Protein AF-0000000075078393 (afdb_homodimer)

Sequence (578 aa):
MKEQDQLRRFIFEDLGVRGEWVKLNESWRQSIEHQQASPVIIEQLGQALAAVTMLSAIVKFKGSMILQAQGAGVIRTLVAQSSDERNIRGLVRCNEDVDNASFEQMYGQGQLILTIESENSSPYQGVVPLAGRNLGEALETYFSQSEQLNTRVWLVADQHQAAGLLLQELPSRKGDREDWARIEMLAQTVTDHELLELDCEPLLYRLFNQEKVRVFDAEPVQFRCACSRTKIENTLRSLGRDDLEDILQTRGDIEVNCEFCGKNYSFDRIDVEGLFADLAVTNATDTRHMKEQDQLRRFIFEDLGVRGEWVKLNESWRQSIEHQQASPVIIEQLGQALAAVTMLSAIVKFKGSMILQAQGAGVIRTLVAQSSDERNIRGLVRCNEDVDNASFEQMYGQGQLILTIESENSSPYQGVVPLAGRNLGEALETYFSQSEQLNTRVWLVADQHQAAGLLLQELPSRKGDREDWARIEMLAQTVTDHELLELDCEPLLYRLFNQEKVRVFDAEPVQFRCACSRTKIENTLRSLGRDDLEDILQTRGDIEVNCEFCGKNYSFDRIDVEGLFADLAVTNATDTRH

Solvent-accessible surface area (backbone atoms only — not comparable to full-atom values): 29966 Å² total; per-residue (Å²): 133,86,75,64,19,32,35,32,43,32,36,37,68,94,42,33,34,37,36,33,38,36,34,31,24,68,31,44,45,58,30,45,67,62,56,83,69,31,68,59,56,49,20,51,52,32,25,41,41,30,49,31,46,49,50,38,70,72,51,91,66,51,46,40,32,35,38,33,40,38,23,72,26,36,35,41,36,35,40,15,33,12,26,62,73,33,33,29,42,32,43,72,42,59,81,58,75,50,84,75,71,54,50,56,52,34,30,33,72,31,36,34,35,43,34,42,40,36,70,97,50,77,48,35,36,39,38,28,56,53,46,74,76,44,71,33,50,28,51,27,50,45,36,43,66,74,70,68,29,61,47,48,47,46,60,36,39,55,89,64,37,20,13,28,41,37,39,33,50,38,75,48,37,71,37,56,73,61,49,54,51,50,54,51,56,39,52,66,68,66,46,69,64,50,56,70,69,44,44,69,67,65,43,49,42,74,50,39,69,91,54,60,70,51,72,52,75,74,39,67,42,39,54,51,76,84,81,43,71,68,58,50,47,53,53,52,56,72,64,32,69,68,57,50,50,54,43,31,72,74,64,58,42,47,78,47,63,39,71,44,72,53,56,75,44,78,37,45,67,67,54,54,52,54,72,60,48,65,62,53,58,64,65,55,62,68,62,72,111,132,86,74,64,18,32,36,32,43,34,35,37,70,94,42,34,34,37,36,34,39,37,33,30,25,68,32,44,45,57,31,45,68,63,55,84,68,32,68,59,57,50,20,52,52,31,23,41,40,29,49,30,47,47,48,38,72,73,51,91,64,50,44,40,34,36,38,33,40,37,25,71,28,36,35,41,36,36,40,16,33,11,27,63,73,33,34,29,43,30,43,72,42,59,80,58,75,48,84,75,72,52,50,58,52,33,29,33,72,31,35,35,34,44,34,42,40,35,70,96,48,76,48,34,36,38,39,28,56,51,47,75,76,42,71,32,50,27,50,24,51,45,35,42,65,74,69,67,30,62,48,48,47,47,61,36,40,55,89,64,37,19,12,29,41,37,39,33,50,38,74,47,38,72,39,57,72,60,49,54,52,50,55,49,57,40,54,67,69,65,45,68,64,50,55,69,69,45,44,70,66,64,42,48,43,74,49,39,68,92,51,60,68,50,71,52,76,73,39,68,40,39,55,50,77,85,79,46,71,69,60,52,48,53,55,52,56,72,64,33,67,68,56,51,49,55,43,31,73,73,65,59,41,45,78,46,60,41,72,46,72,52,55,74,44,78,37,44,67,67,54,55,52,52,72,60,48,65,63,53,59,65,65,56,62,69,63,73,111

Foldseek 3Di:
DFDEQWKKKKDFPPQQKIKIKGKYFPQLLLQCVLADAEFVQSFQQLQLQQVQLRVLQVDDAAFKKKKWKAADAQWHIKIWMQGNQQAIHIYTDGDDHDNDDWPCRHHPWIKIKIWDDHPPDDIDIFIDTPDDRGPQVNVQVRCCPPVVKGKGKDWTDGNGMIIMMMMIGHPVPPDDPVSVVQLCVLVVPDDNCCRNPPDDVVSCCNRPVPTDMGMDDIRGHHHDDPDDPVVVLVVVVVVPLVVLVVVCVVPVWDWDADSRRRDIDIGGPVRSVVSCVVVVVVVVVVVPD/DFDEQWKKKKDFPPQQKIKIKGKYFQQLLLQCVLADAEFVQSWQLLQLQQVQLRVLQVDDAAFKKKKWKAADAQWHIKIWMQGNQQAIHIYTDGDDHDNDDWPCRHHPWIKIKIWDDHPPDDIDIFIDTPDDRGPQVNVQVRCCPPVVKGKGKDWTDGNGMIIIMMMIGHPVPPDDPVSVVQLCVLVVPDDNCCRNPPDDVVSCCNRPVPTDMGMDDIRGHHHDDPDDPVVVLVVVVVVPLVVLVVCCVVPVKDWDADSRRRDIDIGGPVRSVVSPVVVVVVVVPVPPD

InterPro domains:
  IPR000397 Heat shock protein Hsp33 [PF01430] (5-268)
  IPR000397 Heat shock protein Hsp33 [PIRSF005261] (3-276)
  IPR000397 Heat shock protein Hsp33 [PTHR30111] (2-278)
  IPR000397 Heat shock protein Hsp33 [cd00498] (7-268)
  IPR016153 Heat shock protein Hsp33, N-terminal [G3DSA:3.55.30.10] (1-171)
  IPR016153 Heat shock protein Hsp33, N-terminal [SSF64397] (5-227)
  IPR016154 Heat shock protein Hsp33, C-terminal [G3DSA:3.90.1280.10] (221-279)
  IPR016154 Heat shock protein Hsp33, C-terminal [SSF118352] (220-278)
  IPR023212 Heat shock protein Hsp33, helix hairpin bin domain superfamily [G3DSA:1.10.287.480] (173-220)

pLDDT: mean 91.67, std 12.9, range [23.98, 98.94]

Organism: Methylotuvimicrobium buryatense (NCBI:txid95641)

Secondary structure (DSSP, 8-state):
----SEEEEEEETTTTEEEEEEEESHHHHHHTTT--S-HHHHHHHHHHHHHHHHHHHHS--SEEEEEEEEESSSEEEEEEEEETT-EEEEEEEESS--SS--HHHHH-SEEEEEEEEETTS--EEEEEE--SSSHHHHHHHHHHHHT---EEEEEEE-SS-EEEEEEEE-STT---HHHHHHHHHHHTT--HHHHHHS-HHHHHHHHHTTS-EEEPPPEE-EE-----HHHHHHHHHHH-HHHHHHHHHHHSSEEEE-TTT--EEEE-HHHHHHHHHHHHHHHHHGGG-/----SEEEEEEETTTTEEEEEEEESHHHHHHTTT--S-HHHHHHHHHHHHHHHHHHHHS--SEEEEEEEEESSSEEEEEEEEETT-EEEEEEEESS--SS--HHHHH-SEEEEEEEEETTS--EEEEEE--SSSHHHHHHHHHHHHT---EEEEEEE-SS-EEEEEEEE-SS----HHHHHHHHHHHTT--HHHHHHS-HHHHHHHHHTTS-EEE---EE-EE-----HHHHHHHHHHH-HHHHHHHHHHHSSEEEE-TTT--EEEE-HHHHHHHHHHHHHHHHHGGG-

Structure (mmCIF, N/CA/C/O backbone):
data_AF-0000000075078393-model_v1
#
loop_
_entity.id
_entity.type
_entity.pdbx_description
1 polymer 'Hsp33 family molecular chaperone HslO'
#
loop_
_atom_site.group_PDB
_atom_site.id
_atom_site.type_symbol
_atom_site.label_atom_id
_atom_site.label_alt_id
_atom_site.label_comp_id
_atom_site.label_asym_id
_atom_site.label_entity_id
_atom_site.label_seq_id
_atom_site.pdbx_PDB_ins_code
_atom_site.Cartn_x
_atom_site.Cartn_y
_atom_site.Cartn_z
_atom_site.occupancy
_atom_site.B_iso_or_equiv
_atom_site.auth_seq_id
_atom_site.auth_comp_id
_atom_site.auth_asym_id
_atom_site.auth_atom_id
_atom_site.pdbx_PDB_model_num
ATOM 1 N N . MET A 1 1 ? -16.391 -32.062 -17.672 1 52.91 1 MET A N 1
ATOM 2 C CA . MET A 1 1 ? -15.047 -31.781 -18.188 1 52.91 1 MET A CA 1
ATOM 3 C C . MET A 1 1 ? -14.227 -31 -17.156 1 52.91 1 MET A C 1
ATOM 5 O O . MET A 1 1 ? -14.766 -30.172 -16.422 1 52.91 1 MET A O 1
ATOM 9 N N . LYS A 1 2 ? -12.914 -31.422 -16.859 1 80.88 2 LYS A N 1
ATOM 10 C CA . LYS A 1 2 ? -12.039 -30.859 -15.836 1 80.88 2 LYS A CA 1
ATOM 11 C C . LYS A 1 2 ? -11.719 -29.391 -16.125 1 80.88 2 LYS A C 1
ATOM 13 O O . LYS A 1 2 ? -11.383 -29.031 -17.25 1 80.88 2 LYS A O 1
ATOM 18 N N . GLU A 1 3 ? -12.148 -28.469 -15.258 1 91.31 3 GLU A N 1
ATOM 19 C CA . GLU A 1 3 ? -11.852 -27.047 -15.414 1 91.31 3 GLU A CA 1
ATOM 20 C C . GLU A 1 3 ? -10.344 -26.797 -15.422 1 91.31 3 GLU A C 1
ATOM 22 O O . GLU A 1 3 ? -9.633 -27.25 -14.523 1 91.31 3 GLU A O 1
ATOM 27 N N . GLN A 1 4 ? -9.922 -26.25 -16.547 1 94.69 4 GLN A N 1
ATOM 28 C CA . GLN A 1 4 ? -8.5 -25.953 -16.703 1 94.69 4 GLN A CA 1
ATOM 29 C C . GLN A 1 4 ? -8.297 -24.484 -17.094 1 94.69 4 GLN A C 1
ATOM 31 O O . GLN A 1 4 ? -9.039 -23.953 -17.922 1 94.69 4 GLN A O 1
ATOM 36 N N . ASP A 1 5 ? -7.359 -23.922 -16.422 1 98.44 5 ASP A N 1
ATOM 37 C CA . ASP A 1 5 ? -6.992 -22.547 -16.734 1 98.44 5 ASP A CA 1
ATOM 38 C C . ASP A 1 5 ? -8.203 -21.609 -16.641 1 98.44 5 ASP A C 1
ATOM 40 O O . ASP A 1 5 ? -8.531 -20.906 -17.594 1 98.44 5 ASP A O 1
ATOM 44 N N . GLN A 1 6 ? -8.758 -21.625 -15.43 1 98.19 6 GLN A N 1
ATOM 45 C CA . GLN A 1 6 ? -9.977 -20.859 -15.164 1 98.19 6 GLN A CA 1
ATOM 46 C C . GLN A 1 6 ? -9.906 -20.188 -13.805 1 98.19 6 GLN A C 1
ATOM 48 O O . GLN A 1 6 ? -9.297 -20.703 -12.867 1 98.19 6 GLN A O 1
ATOM 53 N N . LEU A 1 7 ? -10.516 -19.062 -13.734 1 98.75 7 LEU A N 1
ATOM 54 C CA . LEU A 1 7 ? -10.805 -18.344 -12.492 1 98.75 7 LEU A CA 1
ATOM 55 C C . LEU A 1 7 ? -12.305 -18.266 -12.242 1 98.75 7 LEU A C 1
ATOM 57 O O . LEU A 1 7 ? -13.078 -18 -13.164 1 98.75 7 LEU A O 1
ATOM 61 N N . ARG A 1 8 ? -12.734 -18.641 -11.094 1 98.56 8 ARG A N 1
ATOM 62 C CA . ARG A 1 8 ? -14.133 -18.516 -10.688 1 98.56 8 ARG A CA 1
ATOM 63 C C . ARG A 1 8 ? -14.266 -17.609 -9.461 1 98.56 8 ARG A C 1
ATOM 65 O O . ARG A 1 8 ? -13.57 -17.812 -8.469 1 98.56 8 ARG A O 1
ATOM 72 N N . ARG A 1 9 ? -15.148 -16.719 -9.609 1 98.19 9 ARG A N 1
ATOM 73 C CA . ARG A 1 9 ? -15.539 -15.914 -8.453 1 98.19 9 ARG A CA 1
ATOM 74 C C . ARG A 1 9 ? -16.797 -16.453 -7.805 1 98.19 9 ARG A C 1
ATOM 76 O O . ARG A 1 9 ? -17.641 -17.062 -8.477 1 98.19 9 ARG A O 1
ATOM 83 N N . PHE A 1 10 ? -16.922 -16.312 -6.527 1 98.44 10 PHE A N 1
ATOM 84 C CA . PHE A 1 10 ? -18.141 -16.734 -5.855 1 98.44 10 PHE A CA 1
ATOM 85 C C . PHE A 1 10 ? -18.406 -15.891 -4.613 1 98.44 10 PHE A C 1
ATOM 87 O O . PHE A 1 10 ? -17.516 -15.172 -4.148 1 98.44 10 PHE A O 1
ATOM 94 N N . ILE A 1 11 ? -19.609 -15.883 -4.094 1 96.94 11 ILE A N 1
ATOM 95 C CA . ILE A 1 11 ? -20 -15.125 -2.908 1 96.94 11 ILE A CA 1
ATOM 96 C C . ILE A 1 11 ? -20.906 -15.984 -2.029 1 96.94 11 ILE A C 1
ATOM 98 O O . ILE A 1 11 ? -21.609 -16.859 -2.527 1 96.94 11 ILE A O 1
ATOM 102 N N . PHE A 1 12 ? -20.828 -15.82 -0.713 1 95.75 12 PHE A N 1
ATOM 103 C CA . PHE A 1 12 ? -21.797 -16.391 0.224 1 95.75 12 PHE A CA 1
ATOM 104 C C . PHE A 1 12 ? -23 -15.469 0.385 1 95.75 12 PHE A C 1
ATOM 106 O O . PHE A 1 12 ? -22.875 -14.344 0.866 1 95.75 12 PHE A O 1
ATOM 113 N N . GLU A 1 13 ? -24.062 -16 0.05 1 90.94 13 GLU A N 1
ATOM 114 C CA . GLU A 1 13 ? -25.266 -15.172 0.088 1 90.94 13 GLU A CA 1
ATOM 115 C C . GLU A 1 13 ? -25.594 -14.742 1.516 1 90.94 13 GLU A C 1
ATOM 117 O O . GLU A 1 13 ? -25.641 -15.57 2.424 1 90.94 13 GLU A O 1
ATOM 122 N N . ASP A 1 14 ? -25.641 -13.516 1.836 1 83.38 14 ASP A N 1
ATOM 123 C CA . ASP A 1 14 ? -26.125 -12.875 3.061 1 83.38 14 ASP A CA 1
ATOM 124 C C . ASP A 1 14 ? -25.078 -12.984 4.176 1 83.38 14 ASP A C 1
ATOM 126 O O . ASP A 1 14 ? -25.391 -12.773 5.348 1 83.38 14 ASP A O 1
ATOM 130 N N . LEU A 1 15 ? -23.891 -13.469 3.84 1 89.62 15 LEU A N 1
ATOM 131 C CA . LEU A 1 15 ? -22.906 -13.633 4.898 1 89.62 15 LEU A CA 1
ATOM 132 C C . LEU A 1 15 ? -21.828 -12.562 4.805 1 89.62 15 LEU A C 1
ATOM 134 O O . LEU A 1 15 ? -21 -12.414 5.715 1 89.62 15 LEU A O 1
ATOM 138 N N . GLY A 1 16 ? -21.734 -11.781 3.67 1 89.69 16 GLY A N 1
ATOM 139 C CA . GLY A 1 16 ? -20.734 -10.734 3.5 1 89.69 16 GLY A CA 1
ATOM 140 C C . GLY A 1 16 ? -19.344 -11.281 3.266 1 89.69 16 GLY A C 1
ATOM 141 O O . GLY A 1 16 ? -18.359 -10.75 3.793 1 89.69 16 GLY A O 1
ATOM 142 N N . VAL A 1 17 ? -19.234 -12.469 2.646 1 94.62 17 VAL A N 1
ATOM 143 C CA . VAL A 1 17 ? -17.953 -13.102 2.322 1 94.62 17 VAL A CA 1
ATOM 144 C C . VAL A 1 17 ? -17.875 -13.375 0.822 1 94.62 17 VAL A C 1
ATOM 146 O O . VAL A 1 17 ? -18.844 -13.844 0.222 1 94.62 17 VAL A O 1
ATOM 149 N N . ARG A 1 18 ? -16.781 -13.008 0.204 1 95.56 18 ARG A N 1
ATOM 150 C CA . ARG A 1 18 ? -16.531 -13.367 -1.187 1 95.56 18 ARG A CA 1
ATOM 151 C C . ARG A 1 18 ? -15.367 -14.352 -1.295 1 95.56 18 ARG A C 1
ATOM 153 O O . ARG A 1 18 ? -14.617 -14.539 -0.337 1 95.56 18 ARG A O 1
ATOM 160 N N . GLY A 1 19 ? -15.305 -14.969 -2.488 1 98.06 19 GLY A N 1
ATOM 161 C CA . GLY A 1 19 ? -14.211 -15.898 -2.715 1 98.06 19 GLY A CA 1
ATOM 162 C C . GLY A 1 19 ? -13.781 -15.969 -4.168 1 98.06 19 GLY A C 1
ATOM 163 O O . GLY A 1 19 ? -14.508 -15.531 -5.059 1 98.06 19 GLY A O 1
ATOM 164 N N . GLU A 1 20 ? -12.547 -16.422 -4.34 1 98.69 20 GLU A N 1
ATOM 165 C CA . GLU A 1 20 ? -11.953 -16.719 -5.645 1 98.69 20 GLU A CA 1
ATOM 166 C C . GLU A 1 20 ? -11.336 -18.109 -5.672 1 98.69 20 GLU A C 1
ATOM 168 O O . GLU A 1 20 ? -10.742 -18.547 -4.688 1 98.69 20 GLU A O 1
ATOM 173 N N . TRP A 1 21 ? -11.547 -18.766 -6.762 1 98.75 21 TRP A N 1
ATOM 174 C CA . TRP A 1 21 ? -10.922 -20.047 -7.07 1 98.75 21 TRP A CA 1
ATOM 175 C C . TRP A 1 21 ? -10.203 -19.984 -8.414 1 98.75 21 TRP A C 1
ATOM 177 O O . TRP A 1 21 ? -10.727 -19.422 -9.383 1 98.75 21 TRP A O 1
ATOM 187 N N . VAL A 1 22 ? -8.992 -20.609 -8.469 1 98.88 22 VAL A N 1
ATOM 188 C CA . VAL A 1 22 ? -8.289 -20.625 -9.75 1 98.88 22 VAL A CA 1
ATOM 189 C C . VAL A 1 22 ? -7.578 -21.953 -9.93 1 98.88 22 VAL A C 1
ATOM 191 O O . VAL A 1 22 ? -7.121 -22.562 -8.961 1 98.88 22 VAL A O 1
ATOM 194 N N . LYS A 1 23 ? -7.543 -22.359 -11.086 1 98.62 23 LYS A N 1
ATOM 195 C CA . LYS A 1 23 ? -6.73 -23.484 -11.508 1 98.62 23 LYS A CA 1
ATOM 196 C C . LYS A 1 23 ? -5.957 -23.172 -12.781 1 98.62 23 LYS A C 1
ATOM 198 O O . LYS A 1 23 ? -6.539 -22.734 -13.773 1 98.62 23 LYS A O 1
ATOM 203 N N . LEU A 1 24 ? -4.699 -23.359 -12.711 1 98.69 24 LEU A N 1
ATOM 204 C CA . LEU A 1 24 ? -3.799 -23.109 -13.828 1 98.69 24 LEU A CA 1
ATOM 205 C C . LEU A 1 24 ? -3.139 -24.406 -14.289 1 98.69 24 LEU A C 1
ATOM 207 O O . LEU A 1 24 ? -2.57 -25.141 -13.477 1 98.69 24 LEU A O 1
ATOM 211 N N . ASN A 1 25 ? -3.209 -24.672 -15.523 1 97.88 25 ASN A N 1
ATOM 212 C CA . ASN A 1 25 ? -2.609 -25.859 -16.109 1 97.88 25 ASN A CA 1
ATOM 213 C C . ASN A 1 25 ? -1.676 -25.516 -17.266 1 97.88 25 ASN A C 1
ATOM 215 O O . ASN A 1 25 ? -0.49 -25.25 -17.047 1 97.88 25 ASN A O 1
ATOM 219 N N . GLU A 1 26 ? -2.299 -25.375 -18.469 1 97.75 26 GLU A N 1
ATOM 220 C CA . GLU A 1 26 ? -1.485 -25.047 -19.641 1 97.75 26 GLU A CA 1
ATOM 221 C C . GLU A 1 26 ? -0.815 -23.688 -19.469 1 97.75 26 GLU A C 1
ATOM 223 O O . GLU A 1 26 ? 0.35 -23.516 -19.828 1 97.75 26 GLU A O 1
ATOM 228 N N . SER A 1 27 ? -1.572 -22.719 -19.016 1 98.38 27 SER A N 1
ATOM 229 C CA . SER A 1 27 ? -1.018 -21.391 -18.781 1 98.38 27 SER A CA 1
ATOM 230 C C . SER A 1 27 ? 0.172 -21.453 -17.828 1 98.38 27 SER A C 1
ATOM 232 O O . SER A 1 27 ? 1.175 -20.766 -18.031 1 98.38 27 SER A O 1
ATOM 234 N N . TRP A 1 28 ? 0.062 -22.312 -16.844 1 97.94 28 TRP A N 1
ATOM 235 C CA . TRP A 1 28 ? 1.126 -22.516 -15.875 1 97.94 28 TRP A CA 1
ATOM 236 C C . TRP A 1 28 ? 2.34 -23.188 -16.516 1 97.94 28 TRP A C 1
ATOM 238 O O . TRP A 1 28 ? 3.467 -22.703 -16.375 1 97.94 28 TRP A O 1
ATOM 248 N N . ARG A 1 29 ? 2.15 -24.188 -17.25 1 96.38 29 ARG A N 1
ATOM 249 C CA . ARG A 1 29 ? 3.248 -24.906 -17.891 1 96.38 29 ARG A CA 1
ATOM 250 C C . ARG A 1 29 ? 3.992 -24.016 -18.875 1 96.38 29 ARG A C 1
ATOM 252 O O . ARG A 1 29 ? 5.223 -24.031 -18.938 1 96.38 29 ARG A O 1
ATOM 259 N N . GLN A 1 30 ? 3.254 -23.219 -19.562 1 96.62 30 GLN A N 1
ATOM 260 C CA . GLN A 1 30 ? 3.865 -22.266 -20.484 1 96.62 30 GLN A CA 1
ATOM 261 C C . GLN A 1 30 ? 4.691 -21.234 -19.734 1 96.62 30 GLN A C 1
ATOM 263 O O . GLN A 1 30 ? 5.746 -20.797 -20.219 1 96.62 30 GLN A O 1
ATOM 268 N N . SER A 1 31 ? 4.223 -20.812 -18.562 1 96.5 31 SER A N 1
ATOM 269 C CA . SER A 1 31 ? 4.887 -19.781 -17.766 1 96.5 31 SER A CA 1
ATOM 270 C C . SER A 1 31 ? 6.25 -20.266 -17.281 1 96.5 31 SER A C 1
ATOM 272 O O . SER A 1 31 ? 7.145 -19.453 -17.031 1 96.5 31 SER A O 1
ATOM 274 N N . ILE A 1 32 ? 6.422 -21.562 -17.156 1 95.56 32 ILE A N 1
ATOM 275 C CA . ILE A 1 32 ? 7.664 -22.016 -16.531 1 95.56 32 ILE A CA 1
ATOM 276 C C . ILE A 1 32 ? 8.555 -22.656 -17.594 1 95.56 32 ILE A C 1
ATOM 278 O O . ILE A 1 32 ? 9.625 -23.188 -17.281 1 95.56 32 ILE A O 1
ATOM 282 N N . GLU A 1 33 ? 8.109 -22.641 -18.828 1 94.31 33 GLU A N 1
ATOM 283 C CA . GLU A 1 33 ? 8.836 -23.281 -19.922 1 94.31 33 GLU A CA 1
ATOM 284 C C . GLU A 1 33 ? 10.281 -22.781 -19.984 1 94.31 33 GLU A C 1
ATOM 286 O O . GLU A 1 33 ? 11.188 -23.547 -20.328 1 94.31 33 GLU A O 1
ATOM 291 N N . HIS A 1 34 ? 10.508 -21.547 -19.641 1 91.06 34 HIS A N 1
ATOM 292 C CA . HIS A 1 34 ? 11.836 -20.969 -19.797 1 91.06 34 HIS A CA 1
ATOM 293 C C . HIS A 1 34 ? 12.461 -20.672 -18.438 1 91.06 34 HIS A C 1
ATOM 295 O O . HIS A 1 34 ? 13.406 -19.875 -18.344 1 91.06 34 HIS A O 1
ATOM 301 N N . GLN A 1 35 ? 11.828 -21.219 -17.453 1 92 35 GLN A N 1
ATOM 302 C CA . GLN A 1 35 ? 12.375 -21.047 -16.109 1 92 35 GLN A CA 1
ATOM 303 C C . GLN A 1 35 ? 13.25 -22.234 -15.727 1 92 35 GLN A C 1
ATOM 305 O O . GLN A 1 35 ? 12.938 -23.375 -16.062 1 92 35 GLN A O 1
ATOM 310 N N . GLN A 1 36 ? 14.352 -21.859 -15.148 1 88.81 36 GLN A N 1
ATOM 311 C CA . GLN A 1 36 ? 15.281 -22.891 -14.688 1 88.81 36 GLN A CA 1
ATOM 312 C C . GLN A 1 36 ? 15.508 -22.781 -13.18 1 88.81 36 GLN A C 1
ATOM 314 O O . GLN A 1 36 ? 16.219 -21.891 -12.719 1 88.81 36 GLN A O 1
ATOM 319 N N . ALA A 1 37 ? 14.922 -23.656 -12.469 1 92.81 37 ALA A N 1
ATOM 320 C CA . ALA A 1 37 ? 15.078 -23.75 -11.023 1 92.81 37 ALA A CA 1
ATOM 321 C C . ALA A 1 37 ? 14.578 -25.094 -10.508 1 92.81 37 ALA A C 1
ATOM 323 O O . ALA A 1 37 ? 13.961 -25.875 -11.25 1 92.81 37 ALA A O 1
ATOM 324 N N . SER A 1 38 ? 14.875 -25.391 -9.312 1 93.94 38 SER A N 1
ATOM 325 C CA . SER A 1 38 ? 14.414 -26.641 -8.695 1 93.94 38 SER A CA 1
ATOM 326 C C . SER A 1 38 ? 12.891 -26.656 -8.57 1 93.94 38 SER A C 1
ATOM 328 O O . SER A 1 38 ? 12.258 -25.594 -8.539 1 93.94 38 SER A O 1
ATOM 330 N N . PRO A 1 39 ? 12.328 -27.828 -8.453 1 94.31 39 PRO A N 1
ATOM 331 C CA . PRO A 1 39 ? 10.875 -27.938 -8.375 1 94.31 39 PRO A CA 1
ATOM 332 C C . PRO A 1 39 ? 10.281 -27.125 -7.23 1 94.31 39 PRO A C 1
ATOM 334 O O . PRO A 1 39 ? 9.25 -26.469 -7.402 1 94.31 39 PRO A O 1
ATOM 337 N N . VAL A 1 40 ? 11 -27.125 -6.109 1 94.5 40 VAL A N 1
ATOM 338 C CA . VAL A 1 40 ? 10.461 -26.453 -4.934 1 94.5 40 VAL A CA 1
ATOM 339 C C . VAL A 1 40 ? 10.406 -24.938 -5.184 1 94.5 40 VAL A C 1
ATOM 341 O O . VAL A 1 40 ? 9.492 -24.266 -4.711 1 94.5 40 VAL A O 1
ATOM 344 N N . ILE A 1 41 ? 11.336 -24.438 -5.922 1 95.12 41 ILE A N 1
ATOM 345 C CA . ILE A 1 41 ? 11.375 -23.016 -6.254 1 95.12 41 ILE A CA 1
ATOM 346 C C . ILE A 1 41 ? 10.312 -22.688 -7.301 1 95.12 41 ILE A C 1
ATOM 348 O O . ILE A 1 41 ? 9.594 -21.703 -7.184 1 95.12 41 ILE A O 1
ATOM 352 N N . ILE A 1 42 ? 10.195 -23.578 -8.266 1 96.25 42 ILE A N 1
ATOM 353 C CA . ILE A 1 42 ? 9.219 -23.391 -9.336 1 96.25 42 ILE A CA 1
ATOM 354 C C . ILE A 1 42 ? 7.805 -23.422 -8.75 1 96.25 42 ILE A C 1
ATOM 356 O O . ILE A 1 42 ? 6.926 -22.688 -9.203 1 96.25 42 ILE A O 1
ATOM 360 N N . GLU A 1 43 ? 7.617 -24.188 -7.758 1 96.88 43 GLU A N 1
ATOM 361 C CA . GLU A 1 43 ? 6.316 -24.281 -7.098 1 96.88 43 GLU A CA 1
ATOM 362 C C . GLU A 1 43 ? 5.93 -22.938 -6.469 1 96.88 43 GLU A C 1
ATOM 364 O O . GLU A 1 43 ? 4.754 -22.578 -6.445 1 96.88 43 GLU A O 1
ATOM 369 N N . GLN A 1 44 ? 6.922 -22.172 -5.977 1 97.25 44 GLN A N 1
ATOM 370 C CA . GLN A 1 44 ? 6.648 -20.844 -5.445 1 97.25 44 GLN A CA 1
ATOM 371 C C . GLN A 1 44 ? 6.105 -19.922 -6.531 1 97.25 44 GLN A C 1
ATOM 373 O O . GLN A 1 44 ? 5.207 -19.125 -6.277 1 97.25 44 GLN A O 1
ATOM 378 N N . LEU A 1 45 ? 6.664 -20.094 -7.691 1 98.06 45 LEU A N 1
ATOM 379 C CA . LEU A 1 45 ? 6.191 -19.297 -8.812 1 98.06 45 LEU A CA 1
ATOM 380 C C . LEU A 1 45 ? 4.742 -19.625 -9.156 1 98.06 45 LEU A C 1
ATOM 382 O O . LEU A 1 45 ? 3.936 -18.734 -9.414 1 98.06 45 LEU A O 1
ATOM 386 N N . GLY A 1 46 ? 4.441 -20.875 -9.148 1 98.56 46 GLY A N 1
ATOM 387 C CA . GLY A 1 46 ? 3.068 -21.281 -9.398 1 98.56 46 GLY A CA 1
ATOM 388 C C . GLY A 1 46 ? 2.082 -20.734 -8.391 1 98.56 46 GLY A C 1
ATOM 389 O O . GLY A 1 46 ? 0.995 -20.281 -8.75 1 98.56 46 GLY A O 1
ATOM 390 N N . GLN A 1 47 ? 2.467 -20.766 -7.145 1 98.75 47 GLN A N 1
ATOM 391 C CA . GLN A 1 47 ? 1.635 -20.203 -6.082 1 98.75 47 GLN A CA 1
ATOM 392 C C . GLN A 1 47 ? 1.437 -18.703 -6.266 1 98.75 47 GLN A C 1
ATOM 394 O O . GLN A 1 47 ? 0.324 -18.203 -6.109 1 98.75 47 GLN A O 1
ATOM 399 N N . ALA A 1 48 ? 2.482 -18.062 -6.664 1 98.81 48 ALA A N 1
ATOM 400 C CA . ALA A 1 48 ? 2.406 -16.609 -6.887 1 98.81 48 ALA A CA 1
ATOM 401 C C . ALA A 1 48 ? 1.491 -16.297 -8.062 1 98.81 48 ALA A C 1
ATOM 403 O O . ALA A 1 48 ? 0.722 -15.328 -8.016 1 98.81 48 ALA A O 1
ATOM 404 N N . LEU A 1 49 ? 1.567 -17.062 -9.094 1 98.88 49 LEU A N 1
ATOM 405 C CA . LEU A 1 49 ? 0.717 -16.844 -10.258 1 98.88 49 LEU A CA 1
ATOM 406 C C . LEU A 1 49 ? -0.75 -17.062 -9.906 1 98.88 49 LEU A C 1
ATOM 408 O O . LEU A 1 49 ? -1.62 -16.312 -10.344 1 98.88 49 LEU A O 1
ATOM 412 N N . ALA A 1 50 ? -0.986 -18.109 -9.156 1 98.88 50 ALA A N 1
ATOM 413 C CA . ALA A 1 50 ? -2.354 -18.344 -8.695 1 98.88 50 ALA A CA 1
ATOM 414 C C . ALA A 1 50 ? -2.855 -17.172 -7.859 1 98.88 50 ALA A C 1
ATOM 416 O O . ALA A 1 50 ? -3.971 -16.688 -8.07 1 98.88 50 ALA A O 1
ATOM 417 N N . ALA A 1 51 ? -2.029 -16.703 -6.992 1 98.88 51 ALA A N 1
ATOM 418 C CA . ALA A 1 51 ? -2.387 -15.594 -6.098 1 98.88 51 ALA A CA 1
ATOM 419 C C . ALA A 1 51 ? -2.705 -14.328 -6.891 1 98.88 51 ALA A C 1
ATOM 421 O O . ALA A 1 51 ? -3.771 -13.734 -6.715 1 98.88 51 ALA A O 1
ATOM 422 N N . VAL A 1 52 ? -1.813 -13.953 -7.797 1 98.81 52 VAL A N 1
ATOM 423 C CA . VAL A 1 52 ? -1.977 -12.68 -8.492 1 98.81 52 VAL A CA 1
ATOM 424 C C . VAL A 1 52 ? -3.172 -12.758 -9.438 1 98.81 52 VAL A C 1
ATOM 426 O O . VAL A 1 52 ? -3.871 -11.758 -9.641 1 98.81 52 VAL A O 1
ATOM 429 N N . THR A 1 53 ? -3.436 -13.922 -9.961 1 98.81 53 THR A N 1
ATOM 430 C CA . THR A 1 53 ? -4.613 -14.109 -10.797 1 98.81 53 THR A CA 1
ATOM 431 C C . THR A 1 53 ? -5.891 -13.867 -10.008 1 98.81 53 THR A C 1
ATOM 433 O O . THR A 1 53 ? -6.773 -13.125 -10.445 1 98.81 53 THR A O 1
ATOM 436 N N . MET A 1 54 ? -5.957 -14.445 -8.836 1 98.69 54 MET A N 1
ATOM 437 C CA . MET A 1 54 ? -7.129 -14.25 -7.988 1 98.69 54 MET A CA 1
ATOM 438 C C . MET A 1 54 ? -7.254 -12.789 -7.562 1 98.69 54 MET A C 1
ATOM 440 O O . MET A 1 54 ? -8.344 -12.219 -7.609 1 98.69 54 MET A O 1
ATOM 444 N N . LEU A 1 55 ? -6.176 -12.188 -7.188 1 97.62 55 LEU A N 1
ATOM 445 C CA . LEU A 1 55 ? -6.191 -10.797 -6.73 1 97.62 55 LEU A CA 1
ATOM 446 C C . LEU A 1 55 ? -6.625 -9.867 -7.855 1 97.62 55 LEU A C 1
ATOM 448 O O . LEU A 1 55 ? -7.324 -8.875 -7.613 1 97.62 55 LEU A O 1
ATOM 452 N N . SER A 1 56 ? -6.23 -10.18 -9.078 1 97.31 56 SER A N 1
ATOM 453 C CA . SER A 1 56 ? -6.566 -9.352 -10.227 1 97.31 56 SER A CA 1
ATOM 454 C C . SER A 1 56 ? -8.07 -9.344 -10.492 1 97.31 56 SER A C 1
ATOM 456 O O . SER A 1 56 ? -8.578 -8.477 -11.203 1 97.31 56 SER A O 1
ATOM 458 N N . ALA A 1 57 ? -8.75 -10.305 -9.961 1 96.31 57 ALA A N 1
ATOM 459 C CA . ALA A 1 57 ? -10.195 -10.383 -10.141 1 96.31 57 ALA A CA 1
ATOM 460 C C . ALA A 1 57 ? -10.93 -9.586 -9.055 1 96.31 57 ALA A C 1
ATOM 462 O O . ALA A 1 57 ? -12.109 -9.266 -9.211 1 96.31 57 ALA A O 1
ATOM 463 N N . ILE A 1 58 ? -10.281 -9.344 -7.98 1 93.38 58 ILE A N 1
ATOM 464 C CA . ILE A 1 58 ? -10.883 -8.656 -6.844 1 93.38 58 ILE A CA 1
ATOM 465 C C . ILE A 1 58 ? -10.75 -7.145 -7.031 1 93.38 58 ILE A C 1
ATOM 467 O O . ILE A 1 58 ? -11.688 -6.395 -6.762 1 93.38 58 ILE A O 1
ATOM 471 N N . VAL A 1 59 ? -9.633 -6.727 -7.547 1 91.25 59 VAL A N 1
ATOM 472 C CA . VAL A 1 59 ? -9.312 -5.309 -7.684 1 91.25 59 VAL A CA 1
ATOM 473 C C . VAL A 1 59 ? -9.766 -4.809 -9.055 1 91.25 59 VAL A C 1
ATOM 475 O O . VAL A 1 59 ? -9.547 -5.473 -10.07 1 91.25 59 VAL A O 1
ATOM 478 N N . LYS A 1 60 ? -10.445 -3.691 -9.055 1 90.62 60 LYS A N 1
ATOM 479 C CA . LYS A 1 60 ? -10.836 -3.08 -10.32 1 90.62 60 LYS A CA 1
ATOM 480 C C . LYS A 1 60 ? -9.695 -2.252 -10.906 1 90.62 60 LYS A C 1
ATOM 482 O O . LYS A 1 60 ? -9.242 -1.283 -10.289 1 90.62 60 LYS A O 1
ATOM 487 N N . PHE A 1 61 ? -9.258 -2.613 -12.086 1 93.5 61 PHE A N 1
ATOM 488 C CA . PHE A 1 61 ? -8.172 -1.919 -12.773 1 93.5 61 PHE A CA 1
ATOM 489 C C . PHE A 1 61 ? -8.148 -2.279 -14.258 1 93.5 61 PHE A C 1
ATOM 491 O O . PHE A 1 61 ? -8.781 -3.254 -14.672 1 93.5 61 PHE A O 1
ATOM 498 N N . LYS A 1 62 ? -7.609 -1.51 -15.055 1 96.38 62 LYS A N 1
ATOM 499 C CA . LYS A 1 62 ? -7.273 -1.791 -16.453 1 96.38 62 LYS A CA 1
ATOM 500 C C . LYS A 1 62 ? -5.766 -1.7 -16.672 1 96.38 62 LYS A C 1
ATOM 502 O O . LYS A 1 62 ? -5.219 -0.604 -16.797 1 96.38 62 LYS A O 1
ATOM 507 N N . GLY A 1 63 ? -5.105 -2.775 -16.781 1 96.5 63 GLY A N 1
ATOM 508 C CA . GLY A 1 63 ? -3.656 -2.838 -16.875 1 96.5 63 GLY A CA 1
ATOM 509 C C . GLY A 1 63 ? -3.074 -4.109 -16.281 1 96.5 63 GLY A C 1
ATOM 510 O O . GLY A 1 63 ? -3.484 -5.211 -16.641 1 96.5 63 GLY A O 1
ATOM 511 N N . SER A 1 64 ? -2.092 -3.869 -15.32 1 97.12 64 SER A N 1
ATOM 512 C CA . SER A 1 64 ? -1.383 -5.039 -14.805 1 97.12 64 SER A CA 1
ATOM 513 C C . SER A 1 64 ? -1.281 -5.004 -13.289 1 97.12 64 SER A C 1
ATOM 515 O O . SER A 1 64 ? -1.057 -3.945 -12.695 1 97.12 64 SER A O 1
ATOM 517 N N . MET A 1 65 ? -1.477 -6.16 -12.727 1 97.81 65 MET A N 1
ATOM 518 C CA . MET A 1 65 ? -1.171 -6.387 -11.312 1 97.81 65 MET A CA 1
ATOM 519 C C . MET A 1 65 ? 0.068 -7.262 -11.164 1 97.81 65 MET A C 1
ATOM 521 O O . MET A 1 65 ? 0.182 -8.305 -11.812 1 97.81 65 MET A O 1
ATOM 525 N N . ILE A 1 66 ? 1.015 -6.82 -10.328 1 98.5 66 ILE A N 1
ATOM 526 C CA . ILE A 1 66 ? 2.293 -7.512 -10.195 1 98.5 66 ILE A CA 1
ATOM 527 C C . ILE A 1 66 ? 2.531 -7.879 -8.734 1 98.5 66 ILE A C 1
ATOM 529 O O . ILE A 1 66 ? 2.439 -7.027 -7.848 1 98.5 66 ILE A O 1
ATOM 533 N N . LEU A 1 67 ? 2.734 -9.102 -8.461 1 98.62 67 LEU A N 1
ATOM 534 C CA . LEU A 1 67 ? 3.188 -9.609 -7.172 1 98.62 67 LEU A CA 1
ATOM 535 C C . LEU A 1 67 ? 4.68 -9.93 -7.207 1 98.62 67 LEU A C 1
ATOM 537 O O . LEU A 1 67 ? 5.121 -10.742 -8.023 1 98.62 67 LEU A O 1
ATOM 541 N N . GLN A 1 68 ? 5.387 -9.273 -6.336 1 98.56 68 GLN A N 1
ATOM 542 C CA . GLN A 1 68 ? 6.832 -9.477 -6.312 1 98.56 68 GLN A CA 1
ATOM 543 C C . GLN A 1 68 ? 7.309 -9.852 -4.91 1 98.56 68 GLN A C 1
ATOM 545 O O . GLN A 1 68 ? 6.887 -9.242 -3.924 1 98.56 68 GLN A O 1
ATOM 550 N N . ALA A 1 69 ? 8.062 -10.883 -4.844 1 97.88 69 ALA A N 1
ATOM 551 C CA . ALA A 1 69 ? 8.773 -11.25 -3.617 1 97.88 69 ALA A CA 1
ATOM 552 C C . ALA A 1 69 ? 10.281 -11.125 -3.797 1 97.88 69 ALA A C 1
ATOM 554 O O . ALA A 1 69 ? 10.844 -11.648 -4.758 1 97.88 69 ALA A O 1
ATOM 555 N N . GLN A 1 70 ? 10.859 -10.367 -2.934 1 97.06 70 GLN A N 1
ATOM 556 C CA . GLN A 1 70 ? 12.305 -10.172 -2.936 1 97.06 70 GLN A CA 1
ATOM 557 C C . GLN A 1 70 ? 12.898 -10.461 -1.56 1 97.06 70 GLN A C 1
ATOM 559 O O . GLN A 1 70 ? 12.312 -10.094 -0.538 1 97.06 70 GLN A O 1
ATOM 564 N N . GLY A 1 71 ? 14.008 -11.164 -1.538 1 94.25 71 GLY A N 1
ATOM 565 C CA . GLY A 1 71 ? 14.633 -11.469 -0.259 1 94.25 71 GLY A CA 1
ATOM 566 C C . GLY A 1 71 ? 16.078 -11.891 -0.385 1 94.25 71 GLY A C 1
ATOM 567 O O . GLY A 1 71 ? 16.625 -11.93 -1.488 1 94.25 71 GLY A O 1
ATOM 568 N N . ALA A 1 72 ? 16.656 -12.195 0.751 1 94.31 72 ALA A N 1
ATOM 569 C CA . ALA A 1 72 ? 18.078 -12.531 0.828 1 94.31 72 ALA A CA 1
ATOM 570 C C . ALA A 1 72 ? 18.266 -14.047 0.914 1 94.31 72 ALA A C 1
ATOM 572 O O . ALA A 1 72 ? 19.375 -14.516 1.228 1 94.31 72 ALA A O 1
ATOM 573 N N . GLY A 1 73 ? 17.219 -14.773 0.694 1 94.62 73 GLY A N 1
ATOM 574 C CA . GLY A 1 73 ? 17.328 -16.219 0.702 1 94.62 73 GLY A CA 1
ATOM 575 C C . GLY A 1 73 ? 17.703 -16.797 -0.647 1 94.62 73 GLY A C 1
ATOM 576 O O . GLY A 1 73 ? 18.406 -16.156 -1.435 1 94.62 73 GLY A O 1
ATOM 577 N N . VAL A 1 74 ? 17.281 -18.016 -0.856 1 95.06 74 VAL A N 1
ATOM 578 C CA . VAL A 1 74 ? 17.562 -18.75 -2.082 1 95.06 74 VAL A CA 1
ATOM 579 C C . VAL A 1 74 ? 16.953 -18.031 -3.277 1 95.06 74 VAL A C 1
ATOM 581 O O . VAL A 1 74 ? 17.594 -17.906 -4.328 1 95.06 74 VAL A O 1
ATOM 584 N N . ILE A 1 75 ? 15.727 -17.641 -3.076 1 96.12 75 ILE A N 1
ATOM 585 C CA . ILE A 1 75 ? 15.039 -16.875 -4.109 1 96.12 75 ILE A CA 1
ATOM 586 C C . ILE A 1 75 ? 15.398 -15.391 -3.98 1 96.12 75 ILE A C 1
ATOM 588 O O . ILE A 1 75 ? 15.094 -14.758 -2.967 1 96.12 75 ILE A O 1
ATOM 592 N N . ARG A 1 76 ? 16 -14.875 -4.965 1 96.31 76 ARG A N 1
ATOM 593 C CA . ARG A 1 76 ? 16.344 -13.453 -4.953 1 96.31 76 ARG A CA 1
ATOM 594 C C . ARG A 1 76 ? 15.148 -12.602 -5.371 1 96.31 76 ARG A C 1
ATOM 596 O O . ARG A 1 76 ? 14.859 -11.57 -4.758 1 96.31 76 ARG A O 1
ATOM 603 N N . THR A 1 77 ? 14.531 -13.062 -6.441 1 96.94 77 THR A N 1
ATOM 604 C CA . THR A 1 77 ? 13.367 -12.328 -6.93 1 96.94 77 THR A CA 1
ATOM 605 C C . THR A 1 77 ? 12.344 -13.281 -7.539 1 96.94 77 THR A C 1
ATOM 607 O O . THR A 1 77 ? 12.711 -14.234 -8.234 1 96.94 77 THR A O 1
ATOM 610 N N . LEU A 1 78 ? 11.164 -13.125 -7.18 1 98 78 LEU A N 1
ATOM 611 C CA . LEU A 1 78 ? 10.008 -13.789 -7.766 1 98 78 LEU A CA 1
ATOM 612 C C . LEU A 1 78 ? 8.969 -12.766 -8.219 1 98 78 LEU A C 1
ATOM 614 O O . LEU A 1 78 ? 8.57 -11.898 -7.449 1 98 78 LEU A O 1
ATOM 618 N N . VAL A 1 79 ? 8.617 -12.852 -9.539 1 98.38 79 VAL A N 1
ATOM 619 C CA . VAL A 1 79 ? 7.637 -11.914 -10.078 1 98.38 79 VAL A CA 1
ATOM 620 C C . VAL A 1 79 ? 6.504 -12.688 -10.75 1 98.38 79 VAL A C 1
ATOM 622 O O . VAL A 1 79 ? 6.75 -13.586 -11.555 1 98.38 79 VAL A O 1
ATOM 625 N N . ALA A 1 80 ? 5.336 -12.406 -10.383 1 98.69 80 ALA A N 1
ATOM 626 C CA . ALA A 1 80 ? 4.125 -12.898 -11.031 1 98.69 80 ALA A CA 1
ATOM 627 C C . ALA A 1 80 ? 3.205 -11.75 -11.43 1 98.69 80 ALA A C 1
ATOM 629 O O . ALA A 1 80 ? 3.01 -10.812 -10.656 1 98.69 80 ALA A O 1
ATOM 630 N N . GLN A 1 81 ? 2.635 -11.852 -12.633 1 98.56 81 GLN A N 1
ATOM 631 C CA . GLN A 1 81 ? 1.804 -10.766 -13.133 1 98.56 81 GLN A CA 1
ATOM 632 C C . GLN A 1 81 ? 0.52 -11.297 -13.758 1 98.56 81 GLN A C 1
ATOM 634 O O . GLN A 1 81 ? 0.523 -12.359 -14.383 1 98.56 81 GLN A O 1
ATOM 639 N N . SER A 1 82 ? -0.51 -10.602 -13.578 1 98.69 82 SER A N 1
ATOM 640 C CA . SER A 1 82 ? -1.779 -10.828 -14.258 1 98.69 82 SER A CA 1
ATOM 641 C C . SER A 1 82 ? -2.367 -9.523 -14.789 1 98.69 82 SER A C 1
ATOM 643 O O . SER A 1 82 ? -2.377 -8.516 -14.086 1 98.69 82 SER A O 1
ATOM 645 N N . SER A 1 83 ? -2.84 -9.555 -16.031 1 97.94 83 SER A N 1
ATOM 646 C CA . SER A 1 83 ? -3.564 -8.406 -16.578 1 97.94 83 SER A CA 1
ATOM 647 C C . SER A 1 83 ? -5.027 -8.422 -16.141 1 97.94 83 SER A C 1
ATOM 649 O O . SER A 1 83 ? -5.48 -9.383 -15.516 1 97.94 83 SER A O 1
ATOM 651 N N . ASP A 1 84 ? -5.777 -7.309 -16.5 1 97 84 ASP A N 1
ATOM 652 C CA . ASP A 1 84 ? -7.207 -7.242 -16.234 1 97 84 ASP A CA 1
ATOM 653 C C . ASP A 1 84 ? -7.984 -8.234 -17.094 1 97 84 ASP A C 1
ATOM 655 O O . ASP A 1 84 ? -9.148 -8.531 -16.812 1 97 84 ASP A O 1
ATOM 659 N N . GLU A 1 85 ? -7.309 -8.883 -18.062 1 97.12 85 GLU A N 1
ATOM 660 C CA . GLU A 1 85 ? -7.918 -9.906 -18.906 1 97.12 85 GLU A CA 1
ATOM 661 C C . GLU A 1 85 ? -7.414 -11.297 -18.531 1 97.12 85 GLU A C 1
ATOM 663 O O . GLU A 1 85 ? -7.59 -12.258 -19.297 1 97.12 85 GLU A O 1
ATOM 668 N N . ARG A 1 86 ? -6.672 -11.43 -17.438 1 98.19 86 ARG A N 1
ATOM 669 C CA . ARG A 1 86 ? -6.191 -12.688 -16.891 1 98.19 86 ARG A CA 1
ATOM 670 C C . ARG A 1 86 ? -5.117 -13.305 -17.781 1 98.19 86 ARG A C 1
ATOM 672 O O . ARG A 1 86 ? -5.062 -14.523 -17.938 1 98.19 86 ARG A O 1
ATOM 679 N N . ASN A 1 87 ? -4.375 -12.406 -18.469 1 98.5 87 ASN A N 1
ATOM 680 C CA . ASN A 1 87 ? -3.107 -12.836 -19.047 1 98.5 87 ASN A CA 1
ATOM 681 C C . ASN A 1 87 ? -2 -12.891 -18 1 98.5 87 ASN A C 1
ATOM 683 O O . ASN A 1 87 ? -1.73 -11.898 -17.328 1 98.5 87 ASN A O 1
ATOM 687 N N . ILE A 1 88 ? -1.365 -14.062 -17.922 1 98.69 88 ILE A N 1
ATOM 688 C CA . ILE A 1 88 ? -0.446 -14.211 -16.797 1 98.69 88 ILE A CA 1
ATOM 689 C C . ILE A 1 88 ? 0.959 -14.508 -17.312 1 98.69 88 ILE A C 1
ATOM 691 O O . ILE A 1 88 ? 1.122 -15.047 -18.422 1 98.69 88 ILE A O 1
ATOM 695 N N . ARG A 1 89 ? 1.951 -14.117 -16.562 1 98.12 89 ARG A N 1
ATOM 696 C CA . ARG A 1 89 ? 3.361 -14.43 -16.766 1 98.12 89 ARG A CA 1
ATOM 697 C C . ARG A 1 89 ? 4.145 -14.305 -15.461 1 98.12 89 ARG A C 1
ATOM 699 O O . ARG A 1 89 ? 3.693 -13.656 -14.523 1 98.12 89 ARG A O 1
ATOM 706 N N . GLY A 1 90 ? 5.242 -14.953 -15.344 1 97.69 90 GLY A N 1
ATOM 707 C CA . GLY A 1 90 ? 6.062 -14.859 -14.148 1 97.69 90 GLY A CA 1
ATOM 708 C C . GLY A 1 90 ? 7.488 -15.336 -14.367 1 97.69 90 GLY A C 1
ATOM 709 O O . GLY A 1 90 ? 7.793 -15.961 -15.391 1 97.69 90 GLY A O 1
ATOM 710 N N . LEU A 1 91 ? 8.305 -14.992 -13.477 1 97.38 91 LEU A N 1
ATOM 711 C CA . LEU A 1 91 ? 9.695 -15.43 -13.508 1 97.38 91 LEU A CA 1
ATOM 712 C C . LEU A 1 91 ? 10.273 -15.531 -12.102 1 97.38 91 LEU A C 1
ATOM 714 O O . LEU A 1 91 ? 9.75 -14.914 -11.172 1 97.38 91 LEU A O 1
ATOM 718 N N . VAL A 1 92 ? 11.234 -16.359 -11.906 1 96.94 92 VAL A N 1
ATOM 719 C CA . VAL A 1 92 ? 11.922 -16.516 -10.633 1 96.94 92 VAL A CA 1
ATOM 720 C C . VAL A 1 92 ? 13.43 -16.531 -10.852 1 96.94 92 VAL A C 1
ATOM 722 O O . VAL A 1 92 ? 13.914 -17.094 -11.836 1 96.94 92 VAL A O 1
ATOM 725 N N . ARG A 1 93 ? 14.102 -15.805 -10.047 1 95.38 93 ARG A N 1
ATOM 726 C CA . ARG A 1 93 ? 15.562 -15.773 -10.016 1 95.38 93 ARG A CA 1
ATOM 727 C C . ARG A 1 93 ? 16.094 -16.297 -8.68 1 95.38 93 ARG A C 1
ATOM 729 O O . ARG A 1 93 ? 15.719 -15.789 -7.621 1 95.38 93 ARG A O 1
ATOM 736 N N . CYS A 1 94 ? 16.953 -17.203 -8.742 1 93.69 94 CYS A N 1
ATOM 737 C CA . CYS A 1 94 ? 17.484 -17.781 -7.516 1 93.69 94 CYS A CA 1
ATOM 738 C C . CYS A 1 94 ? 19 -17.906 -7.586 1 93.69 94 CYS A C 1
ATOM 740 O O . CYS A 1 94 ? 19.578 -17.938 -8.68 1 93.69 94 CYS A O 1
ATOM 742 N N . ASN A 1 95 ? 19.641 -17.875 -6.453 1 87.81 95 ASN A N 1
ATOM 743 C CA . ASN A 1 95 ? 21.094 -17.969 -6.348 1 87.81 95 ASN A CA 1
ATOM 744 C C . ASN A 1 95 ? 21.578 -19.422 -6.426 1 87.81 95 ASN A C 1
ATOM 746 O O . ASN A 1 95 ? 22.688 -19.688 -6.887 1 87.81 95 ASN A O 1
ATOM 750 N N . GLU A 1 96 ? 20.875 -20.219 -5.891 1 85.69 96 GLU A N 1
ATOM 751 C CA . GLU A 1 96 ? 21.203 -21.641 -5.852 1 85.69 96 GLU A CA 1
ATOM 752 C C . GLU A 1 96 ? 19.953 -22.516 -5.977 1 85.69 96 GLU A C 1
ATOM 754 O O . GLU A 1 96 ? 18.844 -22.016 -5.816 1 85.69 96 GLU A O 1
ATOM 759 N N . ASP A 1 97 ? 20.234 -23.672 -6.328 1 86.56 97 ASP A N 1
ATOM 760 C CA . ASP A 1 97 ? 19.141 -24.641 -6.387 1 86.56 97 ASP A CA 1
ATOM 761 C C . ASP A 1 97 ? 19.062 -25.469 -5.105 1 86.56 97 ASP A C 1
ATOM 763 O O . ASP A 1 97 ? 20.094 -25.75 -4.488 1 86.56 97 ASP A O 1
ATOM 767 N N . VAL A 1 98 ? 17.875 -25.562 -4.695 1 89.12 98 VAL A N 1
ATOM 768 C CA . VAL A 1 98 ? 17.672 -26.344 -3.48 1 89.12 98 VAL A CA 1
ATOM 769 C C . VAL A 1 98 ? 16.578 -27.375 -3.701 1 89.12 98 VAL A C 1
ATOM 771 O O . VAL A 1 98 ? 15.602 -27.109 -4.406 1 89.12 98 VAL A O 1
ATOM 774 N N . ASP A 1 99 ? 16.75 -28.531 -3.104 1 88.62 99 ASP A N 1
ATOM 775 C CA . ASP A 1 99 ? 15.727 -29.578 -3.217 1 88.62 99 ASP A CA 1
ATOM 776 C C . ASP A 1 99 ? 14.586 -29.344 -2.229 1 88.62 99 ASP A C 1
ATOM 778 O O . ASP A 1 99 ? 13.43 -29.656 -2.521 1 88.62 99 ASP A O 1
ATOM 782 N N . ASN A 1 100 ? 15.016 -28.938 -1.081 1 90 100 ASN A N 1
ATOM 783 C CA . ASN A 1 100 ? 14.062 -28.609 -0.022 1 90 100 ASN A CA 1
ATOM 784 C C . ASN A 1 100 ? 14.484 -27.359 0.75 1 90 100 ASN A C 1
ATOM 786 O O . ASN A 1 100 ? 15.672 -27.156 1.005 1 90 100 ASN A O 1
ATOM 790 N N . ALA A 1 101 ? 13.539 -26.547 0.953 1 91.12 101 ALA A N 1
ATOM 791 C CA . ALA A 1 101 ? 13.812 -25.328 1.724 1 91.12 101 ALA A CA 1
ATOM 792 C C . ALA A 1 101 ? 12.547 -24.844 2.424 1 91.12 101 ALA A C 1
ATOM 794 O O . ALA A 1 101 ? 11.453 -24.906 1.864 1 91.12 101 ALA A O 1
ATOM 795 N N . SER A 1 102 ? 12.734 -24.422 3.672 1 93.44 102 SER A N 1
ATOM 796 C CA . SER A 1 102 ? 11.648 -23.75 4.371 1 93.44 102 SER A CA 1
ATOM 797 C C . SER A 1 102 ? 11.352 -22.391 3.742 1 93.44 102 SER A C 1
ATOM 799 O O . SER A 1 102 ? 12.148 -21.875 2.957 1 93.44 102 SER A O 1
ATOM 801 N N . PHE A 1 103 ? 10.211 -21.906 4.031 1 93.88 103 PHE A N 1
ATOM 802 C CA . PHE A 1 103 ? 9.836 -20.594 3.551 1 93.88 103 PHE A CA 1
ATOM 803 C C . PHE A 1 103 ? 10.891 -19.562 3.932 1 93.88 103 PHE A C 1
ATOM 805 O O . PHE A 1 103 ? 11.273 -18.719 3.109 1 93.88 103 PHE A O 1
ATOM 812 N N . GLU A 1 104 ? 11.375 -19.609 5.148 1 92.75 104 GLU A N 1
ATOM 813 C CA . GLU A 1 104 ? 12.406 -18.703 5.648 1 92.75 104 GLU A CA 1
ATOM 814 C C . GLU A 1 104 ? 13.711 -18.859 4.863 1 92.75 104 GLU A C 1
ATOM 816 O O . GLU A 1 104 ? 14.391 -17.875 4.582 1 92.75 104 GLU A O 1
ATOM 821 N N . GLN A 1 105 ? 14.016 -20.016 4.543 1 93.19 105 GLN A N 1
ATOM 822 C CA . GLN A 1 105 ? 15.227 -20.266 3.764 1 93.19 105 GLN A CA 1
ATOM 823 C C . GLN A 1 105 ? 15.078 -19.75 2.334 1 93.19 105 GLN A C 1
ATOM 825 O O . GLN A 1 105 ? 16.031 -19.234 1.75 1 93.19 105 GLN A O 1
ATOM 830 N N . MET A 1 106 ? 13.922 -19.938 1.821 1 94.19 106 MET A N 1
ATOM 831 C CA . MET A 1 106 ? 13.68 -19.562 0.435 1 94.19 106 MET A CA 1
ATOM 832 C C . MET A 1 106 ? 13.758 -18.047 0.269 1 94.19 106 MET A C 1
ATOM 834 O O . MET A 1 106 ? 14.359 -17.547 -0.686 1 94.19 106 MET A O 1
ATOM 838 N N . TYR A 1 107 ? 13.195 -17.344 1.251 1 94.62 107 TYR A N 1
ATOM 839 C CA . TYR A 1 107 ? 13.078 -15.914 1.032 1 94.62 107 TYR A CA 1
ATOM 840 C C . TYR A 1 107 ? 13.977 -15.141 1.997 1 94.62 107 TYR A C 1
ATOM 842 O O . TYR A 1 107 ? 14.367 -14.008 1.715 1 94.62 107 TYR A O 1
ATOM 850 N N . GLY A 1 108 ? 14.297 -15.68 3.158 1 92.88 108 GLY A N 1
ATOM 851 C CA . GLY A 1 108 ? 15.039 -14.914 4.152 1 92.88 108 GLY A CA 1
ATOM 852 C C . GLY A 1 108 ? 14.352 -13.617 4.543 1 92.88 108 GLY A C 1
ATOM 853 O O . GLY A 1 108 ? 13.125 -13.555 4.602 1 92.88 108 GLY A O 1
ATOM 854 N N . GLN A 1 109 ? 15.203 -12.641 4.949 1 93.69 109 GLN A N 1
ATOM 855 C CA . GLN A 1 109 ? 14.672 -11.297 5.125 1 93.69 109 GLN A CA 1
ATOM 856 C C . GLN A 1 109 ? 14.297 -10.672 3.783 1 93.69 109 GLN A C 1
ATOM 858 O O . GLN A 1 109 ? 15.133 -10.594 2.875 1 93.69 109 GLN A O 1
ATOM 863 N N . GLY A 1 110 ? 13.023 -10.461 3.639 1 95.81 110 GLY A N 1
ATOM 864 C CA . GLY A 1 110 ? 12.57 -9.945 2.352 1 95.81 110 GLY A CA 1
ATOM 865 C C . GLY A 1 110 ? 11.258 -9.203 2.432 1 95.81 110 GLY A C 1
ATOM 866 O O . GLY A 1 110 ? 10.781 -8.883 3.525 1 95.81 110 GLY A O 1
ATOM 867 N N . GLN A 1 111 ? 10.766 -8.844 1.258 1 97.81 111 GLN A N 1
ATOM 868 C CA . GLN A 1 111 ? 9.523 -8.078 1.168 1 97.81 111 GLN A CA 1
ATOM 869 C C . GLN A 1 111 ? 8.602 -8.656 0.1 1 97.81 111 GLN A C 1
ATOM 871 O O . GLN A 1 111 ? 9.07 -9.219 -0.896 1 97.81 111 GLN A O 1
ATOM 876 N N . LEU A 1 112 ? 7.387 -8.609 0.423 1 97.88 112 LEU A N 1
ATOM 877 C CA . LEU A 1 112 ? 6.32 -8.844 -0.547 1 97.88 112 LEU A CA 1
ATOM 878 C C . LEU A 1 112 ? 5.758 -7.52 -1.063 1 97.88 112 LEU A C 1
ATOM 880 O O . LEU A 1 112 ? 5.344 -6.668 -0.276 1 97.88 112 LEU A O 1
ATOM 884 N N . ILE A 1 113 ? 5.73 -7.395 -2.381 1 98.06 113 ILE A N 1
ATOM 885 C CA . ILE A 1 113 ? 5.309 -6.145 -3.006 1 98.06 113 ILE A CA 1
ATOM 886 C C . ILE A 1 113 ? 4.156 -6.414 -3.969 1 98.06 113 ILE A C 1
ATOM 888 O O . ILE A 1 113 ? 4.258 -7.281 -4.84 1 98.06 113 ILE A O 1
ATOM 892 N N . LEU A 1 114 ? 3.102 -5.766 -3.781 1 97.44 114 LEU A N 1
ATOM 893 C CA . LEU A 1 114 ? 1.992 -5.77 -4.73 1 97.44 114 LEU A CA 1
ATOM 894 C C . LEU A 1 114 ? 1.911 -4.445 -5.477 1 97.44 114 LEU A C 1
ATOM 896 O O . LEU A 1 114 ? 1.769 -3.387 -4.859 1 97.44 114 LEU A O 1
ATOM 900 N N . THR A 1 115 ? 2.021 -4.48 -6.789 1 97.94 115 THR A N 1
ATOM 901 C CA . THR A 1 115 ? 1.984 -3.289 -7.625 1 97.94 115 THR A CA 1
ATOM 902 C C . THR A 1 115 ? 0.766 -3.312 -8.547 1 97.94 115 THR A C 1
ATOM 904 O O . THR A 1 115 ? 0.455 -4.344 -9.148 1 97.94 115 THR A O 1
ATOM 907 N N . ILE A 1 116 ? 0.068 -2.23 -8.578 1 96.88 116 ILE A N 1
ATOM 908 C CA . ILE A 1 116 ? -1.028 -2.055 -9.531 1 96.88 116 ILE A CA 1
ATOM 909 C C . ILE A 1 116 ? -0.669 -0.969 -10.539 1 96.88 116 ILE A C 1
ATOM 911 O O . ILE A 1 116 ? -0.422 0.179 -10.164 1 96.88 116 ILE A O 1
ATOM 915 N N . GLU A 1 117 ? -0.599 -1.383 -11.766 1 95.88 117 GLU A N 1
ATOM 916 C CA . GLU A 1 117 ? -0.389 -0.47 -12.891 1 95.88 117 GLU A CA 1
ATOM 917 C C . GLU A 1 117 ? -1.648 -0.342 -13.742 1 95.88 117 GLU A C 1
ATOM 919 O O . GLU A 1 117 ? -2.035 -1.286 -14.43 1 95.88 117 GLU A O 1
ATOM 924 N N . SER A 1 118 ? -2.309 0.797 -13.602 1 93.31 118 SER A N 1
ATOM 925 C CA . SER A 1 118 ? -3.52 1.049 -14.375 1 93.31 118 SER A CA 1
ATOM 926 C C . SER A 1 118 ? -3.25 2.021 -15.516 1 93.31 118 SER A C 1
ATOM 928 O O . SER A 1 118 ? -2.393 2.9 -15.406 1 93.31 118 SER A O 1
ATOM 930 N N . GLU A 1 119 ? -4.109 1.825 -16.5 1 90.88 119 GLU A N 1
ATOM 931 C CA . GLU A 1 119 ? -4.004 2.76 -17.609 1 90.88 119 GLU A CA 1
ATOM 932 C C . GLU A 1 119 ? -4.348 4.18 -17.172 1 90.88 119 GLU A C 1
ATOM 934 O O . GLU A 1 119 ? -5.316 4.395 -16.438 1 90.88 119 GLU A O 1
ATOM 939 N N . ASN A 1 120 ? -3.586 5.121 -17.469 1 85.5 120 ASN A N 1
ATOM 940 C CA . ASN A 1 120 ? -3.855 6.547 -17.297 1 85.5 120 ASN A CA 1
ATOM 941 C C . ASN A 1 120 ? -3.797 6.957 -15.836 1 85.5 120 ASN A C 1
ATOM 943 O O . ASN A 1 120 ? -4.41 7.949 -15.438 1 85.5 120 ASN A O 1
ATOM 947 N N . SER A 1 121 ? -3.25 6.141 -14.984 1 86.75 121 SER A N 1
ATOM 948 C CA . SER A 1 121 ? -3.064 6.504 -13.586 1 86.75 121 SER A CA 1
ATOM 949 C C . SER A 1 121 ? -1.649 6.188 -13.109 1 86.75 121 SER A C 1
ATOM 951 O O . SER A 1 121 ? -0.945 5.391 -13.742 1 86.75 121 SER A O 1
ATOM 953 N N . SER A 1 122 ? -1.28 6.809 -12.109 1 88.81 122 SER A N 1
ATOM 954 C CA . SER A 1 122 ? -0.001 6.5 -11.484 1 88.81 122 SER A CA 1
ATOM 955 C C . SER A 1 122 ? -0.031 5.129 -10.812 1 88.81 122 SER A C 1
ATOM 957 O O . SER A 1 122 ? -1.059 4.719 -10.266 1 88.81 122 SER A O 1
ATOM 959 N N . PRO A 1 123 ? 1.105 4.449 -10.859 1 94.12 123 PRO A N 1
ATOM 960 C CA . PRO A 1 123 ? 1.155 3.135 -10.2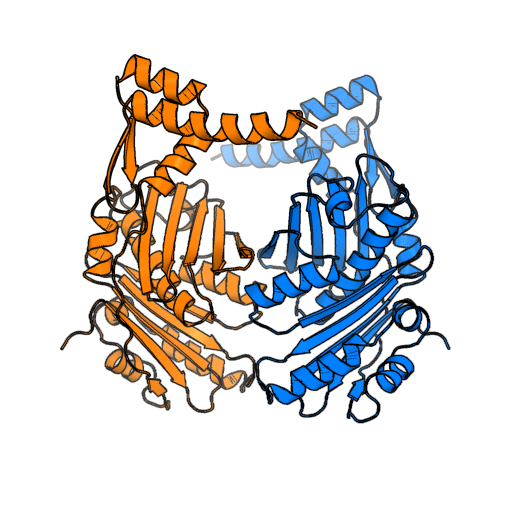11 1 94.12 123 PRO A CA 1
ATOM 961 C C . PRO A 1 123 ? 1.061 3.223 -8.688 1 94.12 123 PRO A C 1
ATOM 963 O O . PRO A 1 123 ? 1.469 4.227 -8.102 1 94.12 123 PRO A O 1
ATOM 966 N N . TYR A 1 124 ? 0.536 2.223 -8.148 1 95.81 124 TYR A N 1
ATOM 967 C CA . TYR A 1 124 ? 0.481 2.029 -6.707 1 95.81 124 TYR A CA 1
ATOM 968 C C . TYR A 1 124 ? 1.29 0.806 -6.293 1 95.81 124 TYR A C 1
ATOM 970 O O . TYR A 1 124 ? 1.263 -0.224 -6.969 1 95.81 124 TYR A O 1
ATOM 978 N N . GLN A 1 125 ? 1.982 0.948 -5.125 1 96.75 125 GLN A N 1
ATOM 979 C CA . GLN A 1 125 ? 2.689 -0.203 -4.57 1 96.75 125 GLN A CA 1
ATOM 980 C C . GLN A 1 125 ? 2.406 -0.358 -3.08 1 96.75 125 GLN A C 1
ATOM 982 O O . GLN A 1 125 ? 2.471 0.615 -2.326 1 96.75 125 GLN A O 1
ATOM 987 N N . GLY A 1 126 ? 2.016 -1.534 -2.686 1 97.06 126 GLY A N 1
ATOM 988 C CA . GLY A 1 126 ? 1.952 -1.93 -1.287 1 97.06 126 GLY A CA 1
ATOM 989 C C . GLY A 1 126 ? 3.041 -2.91 -0.894 1 97.06 126 GLY A C 1
ATOM 990 O O . GLY A 1 126 ? 3.365 -3.824 -1.654 1 97.06 126 GLY A O 1
ATOM 991 N N . VAL A 1 127 ? 3.615 -2.713 0.306 1 97.31 127 VAL A N 1
ATOM 992 C CA . VAL A 1 127 ? 4.781 -3.5 0.693 1 97.31 127 VAL A CA 1
ATOM 993 C C . VAL A 1 127 ? 4.609 -4.012 2.121 1 97.31 127 VAL A C 1
ATOM 995 O O . VAL A 1 127 ? 4.211 -3.258 3.014 1 97.31 127 VAL A O 1
ATOM 998 N N . VAL A 1 128 ? 4.863 -5.285 2.357 1 96.19 128 VAL A N 1
ATOM 999 C CA . VAL A 1 128 ? 4.977 -5.883 3.686 1 96.19 128 VAL A CA 1
ATOM 1000 C C . VAL A 1 128 ? 6.207 -6.777 3.75 1 96.19 128 VAL A C 1
ATOM 1002 O O . VAL A 1 128 ? 6.68 -7.27 2.723 1 96.19 128 VAL A O 1
ATOM 1005 N N . PRO A 1 129 ? 6.723 -6.992 4.938 1 94.75 129 PRO A N 1
ATOM 1006 C CA . PRO A 1 129 ? 7.762 -8.023 5.047 1 94.75 129 PRO A CA 1
ATOM 1007 C C . PRO A 1 129 ? 7.254 -9.414 4.672 1 94.75 129 PRO A C 1
ATOM 1009 O O . PRO A 1 129 ? 6.078 -9.727 4.891 1 94.75 129 PRO A O 1
ATOM 1012 N N . LEU A 1 130 ? 8.156 -10.141 4.051 1 94.75 130 LEU A N 1
ATOM 1013 C CA . LEU A 1 130 ? 7.844 -11.547 3.834 1 94.75 130 LEU A CA 1
ATOM 1014 C C . LEU A 1 130 ? 7.918 -12.328 5.141 1 94.75 130 LEU A C 1
ATOM 1016 O O . LEU A 1 130 ? 9.008 -12.719 5.578 1 94.75 130 LEU A O 1
ATOM 1020 N N . ALA A 1 131 ? 6.75 -12.438 5.789 1 88.5 131 ALA A N 1
ATOM 1021 C CA . ALA A 1 131 ? 6.656 -13.125 7.074 1 88.5 131 ALA A CA 1
ATOM 1022 C C . ALA A 1 131 ? 5.586 -14.211 7.039 1 88.5 131 ALA A C 1
ATOM 1024 O O . ALA A 1 131 ? 4.676 -14.164 6.211 1 88.5 131 ALA A O 1
ATOM 1025 N N . GLY A 1 132 ? 5.75 -15.164 7.91 1 89.06 132 GLY A N 1
ATOM 1026 C CA . GLY A 1 132 ? 4.82 -16.281 7.957 1 89.06 132 GLY A CA 1
ATOM 1027 C C . GLY A 1 132 ? 5.438 -17.594 7.496 1 89.06 132 GLY A C 1
ATOM 1028 O O . GLY A 1 132 ? 6.66 -17.719 7.422 1 89.06 132 GLY A O 1
ATOM 1029 N N . ARG A 1 133 ? 4.551 -18.594 7.148 1 93.75 133 ARG A N 1
ATOM 1030 C CA . ARG A 1 133 ? 5.008 -19.938 6.82 1 93.75 133 ARG A CA 1
ATOM 1031 C C . ARG A 1 133 ? 4.957 -20.188 5.316 1 93.75 133 ARG A C 1
ATOM 1033 O O . ARG A 1 133 ? 5.551 -21.141 4.812 1 93.75 133 ARG A O 1
ATOM 1040 N N . ASN A 1 134 ? 4.191 -19.328 4.645 1 96.38 134 ASN A N 1
ATOM 1041 C CA . ASN A 1 134 ? 4.031 -19.5 3.203 1 96.38 134 ASN A CA 1
ATOM 1042 C C . ASN A 1 134 ? 3.525 -18.219 2.547 1 96.38 134 ASN A C 1
ATOM 1044 O O . ASN A 1 134 ? 3.246 -17.234 3.232 1 96.38 134 ASN A O 1
ATOM 1048 N N . LEU A 1 135 ? 3.459 -18.25 1.249 1 96.88 135 LEU A N 1
ATOM 1049 C CA . LEU A 1 135 ? 3.064 -17.078 0.483 1 96.88 135 LEU A CA 1
ATOM 1050 C C . LEU A 1 135 ? 1.64 -16.656 0.827 1 96.88 135 LEU A C 1
ATOM 1052 O O . LEU A 1 135 ? 1.328 -15.461 0.85 1 96.88 135 LEU A O 1
ATOM 1056 N N . GLY A 1 136 ? 0.744 -17.594 1.061 1 97.56 136 GLY A N 1
ATOM 1057 C CA . GLY A 1 136 ? -0.622 -17.297 1.461 1 97.56 136 GLY A CA 1
ATOM 1058 C C . GLY A 1 136 ? -0.704 -16.453 2.721 1 97.56 136 GLY A C 1
ATOM 1059 O O . GLY A 1 136 ? -1.412 -15.445 2.754 1 97.56 136 GLY A O 1
ATOM 1060 N N . GLU A 1 137 ? 0.062 -16.844 3.74 1 95.75 137 GLU A N 1
ATOM 1061 C CA . GLU A 1 137 ? 0.064 -16.125 5.008 1 95.75 137 GLU A CA 1
ATOM 1062 C C . GLU A 1 137 ? 0.646 -14.719 4.84 1 95.75 137 GLU A C 1
ATOM 1064 O O . GLU A 1 137 ? 0.191 -13.773 5.484 1 95.75 137 GLU A O 1
ATOM 1069 N N . ALA A 1 138 ? 1.671 -14.617 4.016 1 95.19 138 ALA A N 1
ATOM 1070 C CA . ALA A 1 138 ? 2.225 -13.297 3.732 1 95.19 138 ALA A CA 1
ATOM 1071 C C . ALA A 1 138 ? 1.177 -12.383 3.1 1 95.19 138 ALA A C 1
ATOM 1073 O O . ALA A 1 138 ? 1.058 -11.211 3.469 1 95.19 138 ALA A O 1
ATOM 1074 N N . LEU A 1 139 ? 0.431 -12.914 2.225 1 96.75 139 LEU A N 1
ATOM 1075 C CA . LEU A 1 139 ? -0.625 -12.156 1.561 1 96.75 139 LEU A CA 1
ATOM 1076 C C . LEU A 1 139 ? -1.731 -11.789 2.545 1 96.75 139 LEU A C 1
ATOM 1078 O O . LEU A 1 139 ? -2.309 -10.703 2.459 1 96.75 139 LEU A O 1
ATOM 1082 N N . GLU A 1 140 ? -2.061 -12.703 3.434 1 96.69 140 GLU A N 1
ATOM 1083 C CA . GLU A 1 140 ? -3.061 -12.422 4.461 1 96.69 140 GLU A CA 1
ATOM 1084 C C . GLU A 1 140 ? -2.648 -11.234 5.32 1 96.69 140 GLU A C 1
ATOM 1086 O O . GLU A 1 140 ? -3.475 -10.375 5.637 1 96.69 140 GLU A O 1
ATOM 1091 N N . THR A 1 141 ? -1.384 -11.164 5.645 1 93.38 141 THR A N 1
ATOM 1092 C CA . THR A 1 141 ? -0.854 -10.039 6.406 1 93.38 141 THR A CA 1
ATOM 1093 C C . THR A 1 141 ? -1.002 -8.742 5.617 1 93.38 141 THR A C 1
ATOM 1095 O O . THR A 1 141 ? -1.384 -7.711 6.176 1 93.38 141 THR A O 1
ATOM 1098 N N . TYR A 1 142 ? -0.718 -8.836 4.383 1 94.12 142 TYR A N 1
ATOM 1099 C CA . TYR A 1 142 ? -0.872 -7.684 3.502 1 94.12 142 TYR A CA 1
ATOM 1100 C C . TYR A 1 142 ? -2.279 -7.109 3.594 1 94.12 142 TYR A C 1
ATOM 1102 O O . TYR A 1 142 ? -2.455 -5.918 3.855 1 94.12 142 TYR A O 1
ATOM 1110 N N . PHE A 1 143 ? -3.303 -7.891 3.473 1 93.19 143 PHE A N 1
ATOM 1111 C CA . PHE A 1 143 ? -4.684 -7.426 3.43 1 93.19 143 PHE A CA 1
ATOM 1112 C C . PHE A 1 143 ? -5.152 -6.996 4.816 1 93.19 143 PHE A C 1
ATOM 1114 O O . PHE A 1 143 ? -5.949 -6.066 4.945 1 93.19 143 PHE A O 1
ATOM 1121 N N . SER A 1 144 ? -4.672 -7.691 5.809 1 91.56 144 SER A N 1
ATOM 1122 C CA . SER A 1 144 ? -5.02 -7.312 7.176 1 91.56 144 SER A CA 1
ATOM 1123 C C . SER A 1 144 ? -4.512 -5.914 7.512 1 91.56 144 SER A C 1
ATOM 1125 O O . SER A 1 144 ? -5.195 -5.145 8.188 1 91.56 144 SER A O 1
ATOM 1127 N N . GLN A 1 145 ? -3.383 -5.566 6.98 1 88.56 145 GLN A N 1
ATOM 1128 C CA . GLN A 1 145 ? -2.758 -4.301 7.352 1 88.56 145 GLN A CA 1
ATOM 1129 C C . GLN A 1 145 ? -3.168 -3.186 6.391 1 88.56 145 GLN A C 1
ATOM 1131 O O . GLN A 1 145 ? -3.348 -2.037 6.809 1 88.56 145 GLN A O 1
ATOM 1136 N N . SER A 1 146 ? -3.275 -3.43 5.176 1 86.75 146 SER A N 1
ATOM 1137 C CA . SER A 1 146 ? -3.514 -2.424 4.145 1 86.75 146 SER A CA 1
ATOM 1138 C C . SER A 1 146 ? -4.996 -2.072 4.051 1 86.75 146 SER A C 1
ATOM 1140 O O . SER A 1 146 ? -5.359 -0.896 4.023 1 86.75 146 SER A O 1
ATOM 1142 N N . GLU A 1 147 ? -5.91 -3.057 3.975 1 81.62 147 GLU A N 1
ATOM 1143 C CA . GLU A 1 147 ? -7.332 -2.859 3.717 1 81.62 147 GLU A CA 1
ATOM 1144 C C . GLU A 1 147 ? -8.164 -3.152 4.961 1 81.62 147 GLU A C 1
ATOM 1146 O O . GLU A 1 147 ? -9.367 -2.883 4.988 1 81.62 147 GLU A O 1
ATOM 1151 N N . GLN A 1 148 ? -7.551 -3.598 5.977 1 85.31 148 GLN A N 1
ATOM 1152 C CA . GLN A 1 148 ? -8.234 -3.977 7.207 1 85.31 148 GLN A CA 1
ATOM 1153 C C . GLN A 1 148 ? -9.352 -4.98 6.93 1 85.31 148 GLN A C 1
ATOM 1155 O O . GLN A 1 148 ? -10.445 -4.875 7.492 1 85.31 148 GLN A O 1
ATOM 1160 N N . LEU A 1 149 ? -9.086 -5.906 6.047 1 88.56 149 LEU A N 1
ATOM 1161 C CA . LEU A 1 149 ? -10.055 -6.941 5.703 1 88.56 149 LEU A CA 1
ATOM 1162 C C . LEU A 1 149 ? -9.539 -8.32 6.102 1 88.56 149 LEU A C 1
ATOM 1164 O O . LEU A 1 149 ? -8.383 -8.656 5.836 1 88.56 149 LEU A O 1
ATOM 1168 N N . ASN A 1 150 ? -10.414 -9.086 6.719 1 93.12 150 ASN A N 1
ATOM 1169 C CA . ASN A 1 150 ? -10.086 -10.5 6.922 1 93.12 150 ASN A CA 1
ATOM 1170 C C . ASN A 1 150 ? -9.977 -11.242 5.598 1 93.12 150 ASN A C 1
ATOM 1172 O O . ASN A 1 150 ? -10.898 -11.211 4.781 1 93.12 150 ASN A O 1
ATOM 1176 N N . THR A 1 151 ? -8.852 -11.836 5.395 1 96.06 151 THR A N 1
ATOM 1177 C CA . THR A 1 151 ? -8.586 -12.57 4.164 1 96.06 151 THR A CA 1
ATOM 1178 C C . THR A 1 151 ? -7.844 -13.867 4.461 1 96.06 151 THR A C 1
ATOM 1180 O O . THR A 1 151 ? -6.961 -13.906 5.32 1 96.06 151 THR A O 1
ATOM 1183 N N . ARG A 1 152 ? -8.227 -14.953 3.844 1 98.06 152 ARG A N 1
ATOM 1184 C CA . ARG A 1 152 ? -7.504 -16.219 3.865 1 98.06 152 ARG A CA 1
ATOM 1185 C C . ARG A 1 152 ? -7.129 -16.656 2.455 1 98.06 152 ARG A C 1
ATOM 1187 O O . ARG A 1 152 ? -7.914 -16.5 1.518 1 98.06 152 ARG A O 1
ATOM 1194 N N . VAL A 1 153 ? -5.926 -17.219 2.355 1 98.56 153 VAL A N 1
ATOM 1195 C CA . VAL A 1 153 ? -5.422 -17.594 1.038 1 98.56 153 VAL A CA 1
ATOM 1196 C C . VAL A 1 153 ? -4.754 -18.969 1.112 1 98.56 153 VAL A C 1
ATOM 1198 O O . VAL A 1 153 ? -3.865 -19.188 1.936 1 98.56 153 VAL A O 1
ATOM 1201 N N . TRP A 1 154 ? -5.172 -19.875 0.299 1 98.88 154 TRP A N 1
ATOM 1202 C CA . TRP A 1 154 ? -4.551 -21.188 0.118 1 98.88 154 TRP A CA 1
ATOM 1203 C C . TRP A 1 154 ? -3.957 -21.312 -1.28 1 98.88 154 TRP A C 1
ATOM 1205 O O . TRP A 1 154 ? -4.645 -21.094 -2.279 1 98.88 154 TRP A O 1
ATOM 1215 N N . LEU A 1 155 ? -2.738 -21.688 -1.348 1 98.81 155 LEU A N 1
ATOM 1216 C CA . LEU A 1 155 ? -2.023 -21.797 -2.615 1 98.81 155 LEU A CA 1
ATOM 1217 C C . LEU A 1 155 ? -1.27 -23.125 -2.699 1 98.81 155 LEU A C 1
ATOM 1219 O O . LEU A 1 155 ? -0.672 -23.562 -1.717 1 98.81 155 LEU A O 1
ATOM 1223 N N . VAL A 1 156 ? -1.287 -23.688 -3.861 1 98.56 156 VAL A N 1
ATOM 1224 C CA . VAL A 1 156 ? -0.54 -24.922 -4.102 1 98.56 156 VAL A CA 1
ATOM 1225 C C . VAL A 1 156 ? -0.09 -24.984 -5.559 1 98.56 156 VAL A C 1
ATOM 1227 O O . VAL A 1 156 ? -0.751 -24.422 -6.441 1 98.56 156 VAL A O 1
ATOM 1230 N N . ALA A 1 157 ? 1.011 -25.562 -5.766 1 98.25 157 ALA A N 1
ATOM 1231 C CA . ALA A 1 157 ? 1.483 -25.797 -7.129 1 98.25 157 ALA A CA 1
ATOM 1232 C C . ALA A 1 157 ? 2.375 -27.031 -7.195 1 98.25 157 ALA A C 1
ATOM 1234 O O . ALA A 1 157 ? 3.061 -27.375 -6.227 1 98.25 157 ALA A O 1
ATOM 1235 N N . ASP A 1 158 ? 2.314 -27.688 -8.234 1 96.25 158 ASP A N 1
ATOM 1236 C CA . ASP A 1 158 ? 3.303 -28.688 -8.625 1 96.25 158 ASP A CA 1
ATOM 1237 C C . ASP A 1 158 ? 3.779 -28.453 -10.062 1 96.25 158 ASP A C 1
ATOM 1239 O O . ASP A 1 158 ? 3.646 -27.344 -10.594 1 96.25 158 ASP A O 1
ATOM 1243 N N . GLN A 1 159 ? 4.383 -29.406 -10.648 1 91.12 159 GLN A N 1
ATOM 1244 C CA . GLN A 1 159 ? 4.992 -29.203 -11.953 1 91.12 159 GLN A CA 1
ATOM 1245 C C . GLN A 1 159 ? 3.926 -29.094 -13.047 1 91.12 159 GLN A C 1
ATOM 1247 O O . GLN A 1 159 ? 4.195 -28.578 -14.133 1 91.12 159 GLN A O 1
ATOM 1252 N N . HIS A 1 160 ? 2.723 -29.531 -12.695 1 94.62 160 HIS A N 1
ATOM 1253 C CA . HIS A 1 160 ? 1.729 -29.641 -13.758 1 94.62 160 HIS A CA 1
ATOM 1254 C C . HIS A 1 160 ? 0.616 -28.625 -13.578 1 94.62 160 HIS A C 1
ATOM 1256 O O . HIS A 1 160 ? -0.01 -28.203 -14.555 1 94.62 160 HIS A O 1
ATOM 1262 N N . GLN A 1 161 ? 0.377 -28.234 -12.359 1 97.5 161 GLN A N 1
ATOM 1263 C CA . GLN A 1 161 ? -0.763 -27.359 -12.086 1 97.5 161 GLN A CA 1
ATOM 1264 C C . GLN A 1 161 ? -0.476 -26.422 -10.922 1 97.5 161 GLN A C 1
ATOM 1266 O O . GLN A 1 161 ? 0.392 -26.703 -10.086 1 97.5 161 GLN A O 1
ATOM 1271 N N . ALA A 1 162 ? -1.112 -25.344 -10.883 1 98.56 162 ALA A N 1
ATOM 1272 C CA . ALA A 1 162 ? -1.189 -24.422 -9.758 1 98.56 162 ALA A CA 1
ATOM 1273 C C . ALA A 1 162 ? -2.639 -24.047 -9.445 1 98.56 162 ALA A C 1
ATOM 1275 O O . ALA A 1 162 ? -3.465 -23.938 -10.352 1 98.56 162 ALA A O 1
ATOM 1276 N N . ALA A 1 163 ? -2.924 -23.922 -8.211 1 98.81 163 ALA A N 1
ATOM 1277 C CA . ALA A 1 163 ? -4.301 -23.656 -7.801 1 98.81 163 ALA A CA 1
ATOM 1278 C C . ALA A 1 163 ? -4.336 -22.766 -6.555 1 98.81 163 ALA A C 1
ATOM 1280 O O . ALA A 1 163 ? -3.348 -22.672 -5.824 1 98.81 163 ALA A O 1
ATOM 1281 N N . GLY A 1 164 ? -5.445 -22.109 -6.375 1 98.81 164 GLY A N 1
ATOM 1282 C CA . GLY A 1 164 ? -5.617 -21.234 -5.219 1 98.81 164 GLY A CA 1
ATOM 1283 C C . GLY A 1 164 ? -7.066 -21.062 -4.816 1 98.81 164 GLY A C 1
ATOM 1284 O O . GLY A 1 164 ? -7.973 -21.25 -5.633 1 98.81 164 GLY A O 1
ATOM 1285 N N . LEU A 1 165 ? -7.25 -20.797 -3.594 1 98.94 165 LEU A N 1
ATOM 1286 C CA . LEU A 1 165 ? -8.516 -20.406 -2.984 1 98.94 165 LEU A CA 1
ATOM 1287 C C . LEU A 1 165 ? -8.344 -19.188 -2.09 1 98.94 165 LEU A C 1
ATOM 1289 O O . LEU A 1 165 ? -7.41 -19.125 -1.288 1 98.94 165 LEU A O 1
ATOM 1293 N N . LEU A 1 166 ? -9.156 -18.203 -2.297 1 98.81 166 LEU A N 1
ATOM 1294 C CA . LEU A 1 166 ? -9.125 -16.984 -1.491 1 98.81 166 LEU A CA 1
ATOM 1295 C C . LEU A 1 166 ? -10.516 -16.656 -0.944 1 98.81 166 LEU A C 1
ATOM 1297 O O . LEU A 1 166 ? -11.508 -16.766 -1.666 1 98.81 166 LEU A O 1
ATOM 1301 N N . LEU A 1 167 ? -10.609 -16.391 0.331 1 98.38 167 LEU A N 1
ATOM 1302 C CA . LEU A 1 167 ? -11.805 -15.883 0.989 1 98.38 167 LEU A CA 1
ATOM 1303 C C . LEU A 1 167 ? -11.547 -14.508 1.6 1 98.38 167 LEU A C 1
ATOM 1305 O O . LEU A 1 167 ? -10.484 -14.273 2.184 1 98.38 167 LEU A O 1
ATOM 1309 N N . GLN A 1 168 ? -12.516 -13.648 1.453 1 95.5 168 GLN A N 1
ATOM 1310 C CA . GLN A 1 168 ? -12.359 -12.305 1.998 1 95.5 168 GLN A CA 1
ATOM 1311 C C . GLN A 1 168 ? -13.688 -11.766 2.516 1 95.5 168 GLN A C 1
ATOM 1313 O O . GLN A 1 168 ? -14.727 -11.914 1.856 1 95.5 168 GLN A O 1
ATOM 1318 N N . GLU A 1 169 ? -13.609 -11.227 3.674 1 91.75 169 GLU A N 1
ATOM 1319 C CA . GLU A 1 169 ? -14.773 -10.539 4.223 1 91.75 169 GLU A CA 1
ATOM 1320 C C . GLU A 1 169 ? -15.055 -9.242 3.461 1 91.75 169 GLU A C 1
ATOM 1322 O O . GLU A 1 169 ? -14.133 -8.492 3.133 1 91.75 169 GLU A O 1
ATOM 1327 N N . LEU A 1 170 ? -16.344 -9.023 3.193 1 86.5 170 LEU A N 1
ATOM 1328 C CA . LEU A 1 170 ? -16.734 -7.785 2.521 1 86.5 170 LEU A CA 1
ATOM 1329 C C . LEU A 1 170 ? -16.875 -6.641 3.521 1 86.5 170 LEU A C 1
ATOM 1331 O O . LEU A 1 170 ? -17.312 -6.852 4.652 1 86.5 170 LEU A O 1
ATOM 1335 N N . PRO A 1 171 ? -16.5 -5.391 3.186 1 72.75 171 PRO A N 1
ATOM 1336 C CA . PRO A 1 171 ? -16.594 -4.258 4.109 1 72.75 171 PRO A CA 1
ATOM 1337 C C . PRO A 1 171 ? -18.031 -3.949 4.527 1 72.75 171 PRO A C 1
ATOM 1339 O O . PRO A 1 171 ? -18.266 -3.453 5.633 1 72.75 171 PRO A O 1
ATOM 1342 N N . SER A 1 172 ? -19 -3.836 3.576 1 63.09 172 SER A N 1
ATOM 1343 C CA . SER A 1 172 ? -20.375 -3.393 3.781 1 63.09 172 SER A CA 1
ATOM 1344 C C . SER A 1 172 ? -21.031 -4.148 4.93 1 63.09 172 SER A C 1
ATOM 1346 O O . SER A 1 172 ? -21.922 -3.611 5.605 1 63.09 172 SER A O 1
ATOM 1348 N N . ARG A 1 173 ? -20.844 -5.48 4.973 1 56.12 173 ARG A N 1
ATOM 1349 C CA . ARG A 1 173 ? -21.609 -6.297 5.91 1 56.12 173 ARG A CA 1
ATOM 1350 C C . ARG A 1 173 ? -20.703 -6.918 6.965 1 56.12 173 ARG A C 1
ATOM 1352 O O . ARG A 1 173 ? -20.328 -8.086 6.859 1 56.12 173 ARG A O 1
ATOM 1359 N N . LYS A 1 174 ? -19.984 -5.949 7.617 1 53.62 174 LYS A N 1
ATOM 1360 C CA . LYS A 1 174 ? -19.312 -6.715 8.664 1 53.62 174 LYS A CA 1
ATOM 1361 C C . LYS A 1 174 ? -20.266 -7.727 9.297 1 53.62 174 LYS A C 1
ATOM 1363 O O . LYS A 1 174 ? -21.172 -7.355 10.055 1 53.62 174 LYS A O 1
ATOM 1368 N N . GLY A 1 175 ? -20.547 -8.609 8.398 1 52.62 175 GLY A N 1
ATOM 1369 C CA . GLY A 1 175 ? -21.391 -9.641 9 1 52.62 175 GLY A CA 1
ATOM 1370 C C . GLY A 1 175 ? -21.047 -9.914 10.453 1 52.62 175 GLY A C 1
ATOM 1371 O O . GLY A 1 175 ? -20.25 -9.195 11.047 1 52.62 175 GLY A O 1
ATOM 1372 N N . ASP A 1 176 ? -21.812 -10.695 10.938 1 66 176 ASP A N 1
ATOM 1373 C CA . ASP A 1 176 ? -21.594 -11.195 12.289 1 66 176 ASP A CA 1
ATOM 1374 C C . ASP A 1 176 ? -20.234 -11.891 12.406 1 66 176 ASP A C 1
ATOM 1376 O O . ASP A 1 176 ? -19.891 -12.719 11.562 1 66 176 ASP A O 1
ATOM 1380 N N . ARG A 1 177 ? -19.344 -11.312 13.078 1 76.5 177 ARG A N 1
ATOM 1381 C CA . ARG A 1 177 ? -18.062 -11.93 13.422 1 76.5 177 ARG A CA 1
ATOM 1382 C C . ARG A 1 177 ? -18.188 -13.445 13.453 1 76.5 177 ARG A C 1
ATOM 1384 O O . ARG A 1 177 ? -17.25 -14.156 13.07 1 76.5 177 ARG A O 1
ATOM 1391 N N . GLU A 1 178 ? -19.344 -13.836 13.586 1 85.75 178 GLU A N 1
ATOM 1392 C CA . GLU A 1 178 ? -19.578 -15.273 13.695 1 85.75 178 GLU A CA 1
ATOM 1393 C C . GLU A 1 178 ? -19.625 -15.93 12.32 1 85.75 178 GLU A C 1
ATOM 1395 O O . GLU A 1 178 ? -19.172 -17.062 12.148 1 85.75 178 GLU A O 1
ATOM 1400 N N . ASP A 1 179 ? -20.109 -15.188 11.352 1 90.56 179 ASP A N 1
ATOM 1401 C CA . ASP A 1 179 ? -20.203 -15.734 10 1 90.56 179 ASP A CA 1
ATOM 1402 C C . ASP A 1 179 ? -18.828 -15.945 9.391 1 90.56 179 ASP A C 1
ATOM 1404 O O . ASP A 1 179 ? -18.531 -17.016 8.844 1 90.56 179 ASP A O 1
ATOM 1408 N N . TRP A 1 180 ? -17.969 -15.047 9.562 1 93.62 180 TRP A N 1
ATOM 1409 C CA . TRP A 1 180 ? -16.609 -15.156 9.047 1 93.62 180 TRP A CA 1
ATOM 1410 C C . TRP A 1 180 ? -15.875 -16.328 9.703 1 93.62 180 TRP A C 1
ATOM 1412 O O . TRP A 1 180 ? -15.242 -17.125 9.016 1 93.62 180 TRP A O 1
ATOM 1422 N N . ALA A 1 181 ? -16.016 -16.359 11.008 1 94.38 181 ALA A N 1
ATOM 1423 C CA . ALA A 1 181 ? -15.312 -17.406 11.758 1 94.38 181 ALA A CA 1
ATOM 1424 C C . ALA A 1 181 ? -15.734 -18.797 11.289 1 94.38 181 ALA A C 1
ATOM 1426 O O . ALA A 1 181 ? -14.891 -19.688 11.156 1 94.38 181 ALA A O 1
ATOM 1427 N N . ARG A 1 182 ? -16.953 -18.953 11.055 1 95.19 182 ARG A N 1
ATOM 1428 C CA . ARG A 1 182 ? -17.484 -20.234 10.609 1 95.19 182 ARG A CA 1
ATOM 1429 C C . ARG A 1 182 ? -16.953 -20.594 9.219 1 95.19 182 ARG A C 1
ATOM 1431 O O . ARG A 1 182 ? -16.453 -21.703 9.008 1 95.19 182 ARG A O 1
ATOM 1438 N N . ILE A 1 183 ? -17.047 -19.688 8.289 1 96.81 183 ILE A N 1
ATOM 1439 C CA . ILE A 1 183 ? -16.578 -19.922 6.918 1 96.81 183 ILE A CA 1
ATOM 1440 C C . ILE A 1 183 ? -15.086 -20.234 6.922 1 96.81 183 ILE A C 1
ATOM 1442 O O . ILE A 1 183 ? -14.641 -21.141 6.219 1 96.81 183 ILE A O 1
ATOM 1446 N N . GLU 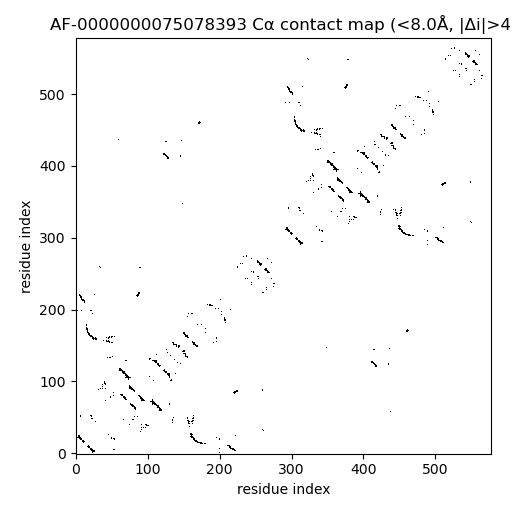A 1 184 ? -14.383 -19.453 7.68 1 96.88 184 GLU A N 1
ATOM 1447 C CA . GLU A 1 184 ? -12.945 -19.672 7.801 1 96.88 184 GLU A CA 1
ATOM 1448 C C . GLU A 1 184 ? -12.641 -21.062 8.336 1 96.88 184 GLU A C 1
ATOM 1450 O O . GLU A 1 184 ? -11.742 -21.734 7.84 1 96.88 184 GLU A O 1
ATOM 1455 N N . MET A 1 185 ? -13.359 -21.484 9.328 1 97.06 185 MET A N 1
ATOM 1456 C CA . MET A 1 185 ? -13.164 -22.797 9.938 1 97.06 185 MET A CA 1
ATOM 1457 C C . MET A 1 185 ? -13.391 -23.922 8.922 1 97.06 185 MET A C 1
ATOM 1459 O O . MET A 1 185 ? -12.617 -24.875 8.852 1 97.06 185 MET A O 1
ATOM 1463 N N . LEU A 1 186 ? -14.414 -23.797 8.18 1 98.06 186 LEU A N 1
ATOM 1464 C CA . LEU A 1 186 ? -14.703 -24.797 7.152 1 98.06 186 LEU A CA 1
ATOM 1465 C C . LEU A 1 186 ? -13.609 -24.828 6.094 1 98.06 186 LEU A C 1
ATOM 1467 O O . LEU A 1 186 ? -13.125 -25.891 5.723 1 98.06 186 LEU A O 1
ATOM 1471 N N . ALA A 1 187 ? -13.195 -23.688 5.656 1 98.38 187 ALA A N 1
ATOM 1472 C CA . ALA A 1 187 ? -12.227 -23.578 4.57 1 98.38 187 ALA A CA 1
ATOM 1473 C C . ALA A 1 187 ? -10.859 -24.094 5.004 1 98.38 187 ALA A C 1
ATOM 1475 O O . ALA A 1 187 ? -10.078 -24.578 4.18 1 98.38 187 ALA A O 1
ATOM 1476 N N . GLN A 1 188 ? -10.594 -23.984 6.324 1 97.62 188 GLN A N 1
ATOM 1477 C CA . GLN A 1 188 ? -9.297 -24.391 6.859 1 97.62 188 GLN A CA 1
ATOM 1478 C C . GLN A 1 188 ? -9.047 -25.875 6.66 1 97.62 188 GLN A C 1
ATOM 1480 O O . GLN A 1 188 ? -7.902 -26.344 6.734 1 97.62 188 GLN A O 1
ATOM 1485 N N . THR A 1 189 ? -10.047 -26.594 6.332 1 98.25 189 THR A N 1
ATOM 1486 C CA . THR A 1 189 ? -9.945 -28.047 6.191 1 98.25 189 THR A CA 1
ATOM 1487 C C . THR A 1 189 ? -9.477 -28.422 4.789 1 98.25 189 THR A C 1
ATOM 1489 O O . THR A 1 189 ? -9.195 -29.578 4.516 1 98.25 189 THR A O 1
ATOM 1492 N N . VAL A 1 190 ? -9.391 -27.484 3.904 1 98.69 190 VAL A N 1
ATOM 1493 C CA . VAL A 1 190 ? -9.023 -27.797 2.527 1 98.69 190 VAL A CA 1
ATOM 1494 C C . VAL A 1 190 ? -7.605 -28.344 2.48 1 98.69 190 VAL A C 1
ATOM 1496 O O . VAL A 1 190 ? -6.719 -27.859 3.186 1 98.69 190 VAL A O 1
ATOM 1499 N N . THR A 1 191 ? -7.387 -29.344 1.661 1 98.25 191 THR A N 1
ATOM 1500 C CA . THR A 1 191 ? -6.055 -29.922 1.49 1 98.25 191 THR A CA 1
ATOM 1501 C C . THR A 1 191 ? -5.461 -29.516 0.144 1 98.25 191 THR A C 1
ATOM 1503 O O . THR A 1 191 ? -6.195 -29.156 -0.782 1 98.25 191 THR A O 1
ATOM 1506 N N . ASP A 1 192 ? -4.172 -29.641 0.097 1 97.62 192 ASP A N 1
ATOM 1507 C CA . ASP A 1 192 ? -3.486 -29.375 -1.162 1 97.62 192 ASP A CA 1
ATOM 1508 C C . ASP A 1 192 ? -4.02 -30.266 -2.279 1 97.62 192 ASP A C 1
ATOM 1510 O O . ASP A 1 192 ? -4.227 -29.797 -3.404 1 97.62 192 ASP A O 1
ATOM 1514 N N . HIS A 1 193 ? -4.246 -31.469 -1.928 1 97.56 193 HIS A N 1
ATOM 1515 C CA . HIS A 1 193 ? -4.738 -32.438 -2.898 1 97.56 193 HIS A CA 1
ATOM 1516 C C . HIS A 1 193 ? -6.109 -32.031 -3.436 1 97.56 193 HIS A C 1
ATOM 1518 O O . HIS A 1 193 ? -6.352 -32.094 -4.641 1 97.56 193 HIS A O 1
ATOM 1524 N N . GLU A 1 194 ? -6.977 -31.672 -2.613 1 97.94 194 GLU A N 1
ATOM 1525 C CA . GLU A 1 194 ? -8.312 -31.234 -3.023 1 97.94 194 GLU A CA 1
ATOM 1526 C C . GLU A 1 194 ? -8.25 -30 -3.91 1 97.94 194 GLU A C 1
ATOM 1528 O O . GLU A 1 194 ? -8.992 -29.891 -4.891 1 97.94 194 GLU A O 1
ATOM 1533 N N . LEU A 1 195 ? -7.391 -29.078 -3.572 1 97.5 195 LEU A N 1
ATOM 1534 C CA . LEU A 1 195 ? -7.246 -27.859 -4.348 1 97.5 195 LEU A CA 1
ATOM 1535 C C . LEU A 1 195 ? -6.766 -28.156 -5.762 1 97.5 195 LEU A C 1
ATOM 1537 O O . LEU A 1 195 ? -7.191 -27.516 -6.719 1 97.5 195 LEU A O 1
ATOM 1541 N N . LEU A 1 196 ? -5.898 -29.172 -5.863 1 96.81 196 LEU A N 1
ATOM 1542 C CA . LEU A 1 196 ? -5.324 -29.5 -7.16 1 96.81 196 LEU A CA 1
ATOM 1543 C C . LEU A 1 196 ? -6.281 -30.375 -7.969 1 96.81 196 LEU A C 1
ATOM 1545 O O . LEU A 1 196 ? -6.355 -30.25 -9.195 1 96.81 196 LEU A O 1
ATOM 1549 N N . GLU A 1 197 ? -7.066 -31.172 -7.309 1 96.19 197 GLU A N 1
ATOM 1550 C CA . GLU A 1 197 ? -7.766 -32.25 -8.023 1 96.19 197 GLU A CA 1
ATOM 1551 C C . GLU A 1 197 ? -9.227 -31.875 -8.258 1 96.19 197 GLU A C 1
ATOM 1553 O O . GLU A 1 197 ? -9.812 -32.25 -9.273 1 96.19 197 GLU A O 1
ATOM 1558 N N . LEU A 1 198 ? -9.844 -31.172 -7.363 1 97.44 198 LEU A N 1
ATOM 1559 C CA . LEU A 1 198 ? -11.273 -30.891 -7.477 1 97.44 198 LEU A CA 1
ATOM 1560 C C . LEU A 1 198 ? -11.516 -29.641 -8.305 1 97.44 198 LEU A C 1
ATOM 1562 O O . LEU A 1 198 ? -10.758 -28.672 -8.211 1 97.44 198 LEU A O 1
ATOM 1566 N N . ASP A 1 199 ? -12.586 -29.719 -9.07 1 98 199 ASP A N 1
ATOM 1567 C CA . ASP A 1 199 ? -13.055 -28.516 -9.734 1 98 199 ASP A CA 1
ATOM 1568 C C . ASP A 1 199 ? -13.734 -27.562 -8.75 1 98 199 ASP A C 1
ATOM 1570 O O . ASP A 1 199 ? -13.898 -27.906 -7.574 1 98 199 ASP A O 1
ATOM 1574 N N . CYS A 1 200 ? -14.055 -26.406 -9.227 1 98.12 200 CYS A N 1
ATOM 1575 C CA . CYS A 1 200 ? -14.516 -25.328 -8.359 1 98.12 200 CYS A CA 1
ATOM 1576 C C . CYS A 1 200 ? -15.75 -25.75 -7.57 1 98.12 200 CYS A C 1
ATOM 1578 O O . CYS A 1 200 ? -15.719 -25.797 -6.34 1 98.12 200 CYS A O 1
ATOM 1580 N N . GLU A 1 201 ? -16.828 -26.125 -8.234 1 97.69 201 GLU A N 1
ATOM 1581 C CA . GLU A 1 201 ? -18.109 -26.375 -7.57 1 97.69 201 GLU A CA 1
ATOM 1582 C C . GLU A 1 201 ? -18.016 -27.578 -6.641 1 97.69 201 GLU A C 1
ATOM 1584 O O . GLU A 1 201 ? -18.484 -27.516 -5.5 1 97.69 201 GLU A O 1
ATOM 1589 N N . PRO A 1 202 ? -17.406 -28.719 -7.082 1 98.06 202 PRO A N 1
ATOM 1590 C CA . PRO A 1 202 ? -17.219 -29.828 -6.152 1 98.06 202 PRO A CA 1
ATOM 1591 C C . PRO A 1 202 ? -16.422 -29.438 -4.906 1 98.06 202 PRO A C 1
ATOM 1593 O O . PRO A 1 202 ? -16.75 -29.875 -3.799 1 98.06 202 PRO A O 1
ATOM 1596 N N . LEU A 1 203 ? -15.359 -28.625 -5.047 1 98.5 203 LEU A N 1
ATOM 1597 C CA . LEU A 1 203 ? -14.57 -28.203 -3.898 1 98.5 203 LEU A CA 1
ATOM 1598 C C . LEU A 1 203 ? -15.414 -27.344 -2.949 1 98.5 203 LEU A C 1
ATOM 1600 O O . LEU A 1 203 ? -15.383 -27.562 -1.734 1 98.5 203 LEU A O 1
ATOM 1604 N N . LEU A 1 204 ? -16.156 -26.391 -3.525 1 98.62 204 LEU A N 1
ATOM 1605 C CA . LEU A 1 204 ? -16.969 -25.5 -2.701 1 98.62 204 LEU A CA 1
ATOM 1606 C C . LEU A 1 204 ? -18.062 -26.281 -1.975 1 98.62 204 LEU A C 1
ATOM 1608 O O . LEU A 1 204 ? -18.375 -25.984 -0.821 1 98.62 204 LEU A O 1
ATOM 1612 N N . TYR A 1 205 ? -18.578 -27.281 -2.652 1 98.25 205 TYR A N 1
ATOM 1613 C CA . TYR A 1 205 ? -19.578 -28.125 -2.008 1 98.25 205 TYR A CA 1
ATOM 1614 C C . TYR A 1 205 ? -18.969 -28.906 -0.854 1 98.25 205 TYR A C 1
ATOM 1616 O O . TYR A 1 205 ? -19.578 -29.016 0.218 1 98.25 205 TYR A O 1
ATOM 1624 N N . ARG A 1 206 ? -17.797 -29.453 -1.083 1 98.19 206 ARG A N 1
ATOM 1625 C CA . ARG A 1 206 ? -17.094 -30.203 -0.051 1 98.19 206 ARG A CA 1
ATOM 1626 C C . ARG A 1 206 ? -16.844 -29.344 1.181 1 98.19 206 ARG A C 1
ATOM 1628 O O . ARG A 1 206 ? -16.953 -29.828 2.312 1 98.19 206 ARG A O 1
ATOM 1635 N N . LEU A 1 207 ? -16.578 -28.078 0.99 1 98.5 207 LEU A N 1
ATOM 1636 C CA . LEU A 1 207 ? -16.172 -27.188 2.078 1 98.5 207 LEU A CA 1
ATOM 1637 C C . LEU A 1 207 ? -17.375 -26.531 2.725 1 98.5 207 LEU A C 1
ATOM 1639 O O . LEU A 1 207 ? -17.406 -26.344 3.941 1 98.5 207 LEU A O 1
ATOM 1643 N N . PHE A 1 208 ? -18.406 -26.266 1.893 1 98.19 208 PHE A N 1
ATOM 1644 C CA . PHE A 1 208 ? -19.438 -25.344 2.346 1 98.19 208 PHE A CA 1
ATOM 1645 C C . PHE A 1 208 ? -20.828 -25.891 2.051 1 98.19 208 PHE A C 1
ATOM 1647 O O . PHE A 1 208 ? -21.719 -25.156 1.617 1 98.19 208 PHE A O 1
ATOM 1654 N N . ASN A 1 209 ? -21.109 -27.094 2.232 1 95.75 209 ASN A N 1
ATOM 1655 C CA . ASN A 1 209 ? -22.344 -27.766 1.815 1 95.75 209 ASN A CA 1
ATOM 1656 C C . ASN A 1 209 ? -23.562 -27.203 2.555 1 95.75 209 ASN A C 1
ATOM 1658 O O . ASN A 1 209 ? -24.688 -27.328 2.078 1 95.75 209 ASN A O 1
ATOM 1662 N N . GLN A 1 210 ? -23.422 -26.562 3.693 1 95.25 210 GLN A N 1
ATOM 1663 C CA . GLN A 1 210 ? -24.547 -26.016 4.453 1 95.25 210 GLN A CA 1
ATOM 1664 C C . GLN A 1 210 ? -24.703 -24.531 4.207 1 95.25 210 GLN A C 1
ATOM 1666 O O . GLN A 1 210 ? -25.562 -23.875 4.816 1 95.25 210 GLN A O 1
ATOM 1671 N N . GLU A 1 211 ? -23.875 -24.031 3.346 1 95.62 211 GLU A N 1
ATOM 1672 C CA . GLU A 1 211 ? -23.938 -22.594 3.039 1 95.62 211 GLU A CA 1
ATOM 1673 C C . GLU A 1 211 ? -24.5 -22.359 1.643 1 95.62 211 GLU A C 1
ATOM 1675 O O . GLU A 1 211 ? -24.391 -23.219 0.766 1 95.62 211 GLU A O 1
ATOM 1680 N N . LYS A 1 212 ? -25.094 -21.266 1.449 1 96.31 212 LYS A N 1
ATOM 1681 C CA . LYS A 1 212 ? -25.562 -20.859 0.131 1 96.31 212 LYS A CA 1
ATOM 1682 C C . LYS A 1 212 ? -24.484 -20.078 -0.622 1 96.31 212 LYS A C 1
ATOM 1684 O O . LYS A 1 212 ? -24.281 -18.891 -0.39 1 96.31 212 LYS A O 1
ATOM 1689 N N . VAL A 1 213 ? -23.875 -20.766 -1.598 1 97.69 213 VAL A N 1
ATOM 1690 C CA . VAL A 1 213 ? -22.781 -20.188 -2.367 1 97.69 213 VAL A CA 1
ATOM 1691 C C . VAL A 1 213 ? -23.234 -19.953 -3.807 1 97.69 213 VAL A C 1
ATOM 1693 O O . VAL A 1 213 ? -23.75 -20.859 -4.461 1 97.69 213 VAL A O 1
ATOM 1696 N N . ARG A 1 214 ? -23.125 -18.734 -4.262 1 97.94 214 ARG A N 1
ATOM 1697 C CA . ARG A 1 214 ? -23.359 -18.406 -5.664 1 97.94 214 ARG A CA 1
ATOM 1698 C C . ARG A 1 214 ? -22.047 -18.328 -6.434 1 97.94 214 ARG A C 1
ATOM 1700 O O . ARG A 1 214 ? -21.172 -17.516 -6.094 1 97.94 214 ARG A O 1
ATOM 1707 N N . VAL A 1 215 ? -21.891 -19.125 -7.406 1 98.06 215 VAL A N 1
ATOM 1708 C CA . VAL A 1 215 ? -20.672 -19.172 -8.219 1 98.06 215 VAL A CA 1
ATOM 1709 C C . VAL A 1 215 ? -20.906 -18.453 -9.539 1 98.06 215 VAL A C 1
ATOM 1711 O O . VAL A 1 215 ? -21.922 -18.672 -10.203 1 98.06 215 VAL A O 1
ATOM 1714 N N . PHE A 1 216 ? -20.031 -17.562 -9.938 1 97.81 216 PHE A N 1
ATOM 1715 C CA . PHE A 1 216 ? -20.141 -16.781 -11.164 1 97.81 216 PHE A CA 1
ATOM 1716 C C . PHE A 1 216 ? -19.5 -17.516 -12.336 1 97.81 216 PHE A C 1
ATOM 1718 O O . PHE A 1 216 ? -18.906 -18.594 -12.156 1 97.81 216 PHE A O 1
ATOM 1725 N N . ASP A 1 217 ? -19.656 -16.953 -13.523 1 97.19 217 ASP A N 1
ATOM 1726 C CA . ASP A 1 217 ? -19.125 -17.578 -14.734 1 97.19 217 ASP A CA 1
ATOM 1727 C C . ASP A 1 217 ? -17.594 -17.656 -14.695 1 97.19 217 ASP A C 1
ATOM 1729 O O . ASP A 1 217 ? -16.938 -16.766 -14.148 1 97.19 217 ASP A O 1
ATOM 1733 N N . ALA A 1 218 ? -17.125 -18.703 -15.289 1 97.31 218 ALA A N 1
ATOM 1734 C CA . ALA A 1 218 ? -15.688 -18.922 -15.359 1 97.31 218 ALA A CA 1
ATOM 1735 C C . ALA A 1 218 ? -15.023 -17.875 -16.25 1 97.31 218 ALA A C 1
ATOM 1737 O O . ALA A 1 218 ? -15.57 -17.516 -17.297 1 97.31 218 ALA A O 1
ATOM 1738 N N . GLU A 1 219 ? -13.867 -17.406 -15.867 1 98 219 GLU A N 1
ATOM 1739 C CA . GLU A 1 219 ? -13.008 -16.562 -16.688 1 98 219 GLU A CA 1
ATOM 1740 C C . GLU A 1 219 ? -11.766 -17.312 -17.141 1 98 219 GLU A C 1
ATOM 1742 O O . GLU A 1 219 ? -11.008 -17.828 -16.328 1 98 219 GLU A O 1
ATOM 1747 N N . PRO A 1 220 ? -11.539 -17.328 -18.422 1 98.38 220 PRO A N 1
ATOM 1748 C CA . PRO A 1 220 ? -10.344 -18.016 -18.906 1 98.38 220 PRO A CA 1
ATOM 1749 C C . PRO A 1 220 ? -9.047 -17.312 -18.516 1 98.38 220 PRO A C 1
ATOM 1751 O O . PRO A 1 220 ? -9 -16.078 -18.484 1 98.38 220 PRO A O 1
ATOM 1754 N N . VAL A 1 221 ? -8.07 -18.047 -18.188 1 98.69 221 VAL A N 1
ATOM 1755 C CA . VAL A 1 221 ? -6.727 -17.578 -17.891 1 98.69 221 VAL A CA 1
ATOM 1756 C C . VAL A 1 221 ? -5.746 -18.109 -18.938 1 98.69 221 VAL A C 1
ATOM 1758 O O . VAL A 1 221 ? -5.82 -19.266 -19.328 1 98.69 221 VAL A O 1
ATOM 1761 N N . GLN A 1 222 ? -4.824 -17.281 -19.375 1 98.56 222 GLN A N 1
ATOM 1762 C CA . GLN A 1 222 ? -3.857 -17.75 -20.359 1 98.56 222 GLN A CA 1
ATOM 1763 C C . GLN A 1 222 ? -2.488 -17.125 -20.125 1 98.56 222 GLN A C 1
ATOM 1765 O O . GLN A 1 222 ? -2.387 -16.031 -19.547 1 98.56 222 GLN A O 1
ATOM 1770 N N . PHE A 1 223 ? -1.51 -17.828 -20.562 1 98.5 223 PHE A N 1
ATOM 1771 C CA . PHE A 1 223 ? -0.173 -17.25 -20.609 1 98.5 223 PHE A CA 1
ATOM 1772 C C . PHE A 1 223 ? -0.046 -16.281 -21.781 1 98.5 223 PHE A C 1
ATOM 1774 O O . PHE A 1 223 ? -0.411 -16.625 -22.906 1 98.5 223 PHE A O 1
ATOM 1781 N N . ARG A 1 224 ? 0.394 -15.086 -21.469 1 97.31 224 ARG A N 1
ATOM 1782 C CA . ARG A 1 224 ? 0.68 -14.109 -22.516 1 97.31 224 ARG A CA 1
ATOM 1783 C C . ARG A 1 224 ? 1.779 -13.148 -22.078 1 97.31 224 ARG A C 1
ATOM 1785 O O . ARG A 1 224 ? 1.65 -12.469 -21.062 1 97.31 224 ARG A O 1
ATOM 1792 N N . CYS A 1 225 ? 2.852 -13.125 -22.828 1 95.75 225 CYS A N 1
ATOM 1793 C CA . CYS A 1 225 ? 3.92 -12.164 -22.562 1 95.75 225 CYS A CA 1
ATOM 1794 C C . CYS A 1 225 ? 3.711 -10.883 -23.359 1 95.75 225 CYS A C 1
ATOM 1796 O O . CYS A 1 225 ? 3.34 -10.938 -24.547 1 95.75 225 CYS A O 1
ATOM 1798 N N . ALA A 1 226 ? 3.945 -9.781 -22.75 1 90.69 226 ALA A N 1
ATOM 1799 C CA . ALA A 1 226 ? 3.723 -8.492 -23.422 1 90.69 226 ALA A CA 1
ATOM 1800 C C . ALA A 1 226 ? 5.043 -7.871 -23.859 1 90.69 226 ALA A C 1
ATOM 1802 O O . ALA A 1 226 ? 5.125 -6.656 -24.062 1 90.69 226 ALA A O 1
ATOM 1803 N N . CYS A 1 227 ? 6.059 -8.664 -23.922 1 92.88 227 CYS A N 1
ATOM 1804 C CA . CYS A 1 227 ? 7.34 -8.125 -24.359 1 92.88 227 CYS A CA 1
ATOM 1805 C C . CYS A 1 227 ? 7.27 -7.66 -25.812 1 92.88 227 CYS A C 1
ATOM 1807 O O . CYS A 1 227 ? 6.484 -8.188 -26.594 1 92.88 227 CYS A O 1
ATOM 1809 N N . SER A 1 228 ? 7.992 -6.602 -26.062 1 94.12 228 SER A N 1
ATOM 1810 C CA . SER A 1 228 ? 8.094 -6.066 -27.422 1 94.12 228 SER A CA 1
ATOM 1811 C C . SER A 1 228 ? 9.484 -5.492 -27.672 1 94.12 228 SER A C 1
ATOM 1813 O O . SER A 1 228 ? 10.234 -5.219 -26.734 1 94.12 228 SER A O 1
ATOM 1815 N N . ARG A 1 229 ? 9.766 -5.371 -28.953 1 94.06 229 ARG A N 1
ATOM 1816 C CA . ARG A 1 229 ? 11.055 -4.785 -29.312 1 94.06 229 ARG A CA 1
ATOM 1817 C C . ARG A 1 229 ? 11.203 -3.387 -28.719 1 94.06 229 ARG A C 1
ATOM 1819 O O . ARG A 1 229 ? 12.266 -3.037 -28.188 1 94.06 229 ARG A O 1
ATOM 1826 N N . THR A 1 230 ? 10.117 -2.646 -28.766 1 93.31 230 THR A N 1
ATOM 1827 C CA . THR A 1 230 ? 10.125 -1.282 -28.25 1 93.31 230 THR A CA 1
ATOM 1828 C C . THR A 1 230 ? 10.438 -1.271 -26.766 1 93.31 230 THR A C 1
ATOM 1830 O O . THR A 1 230 ? 11.234 -0.454 -26.297 1 93.31 230 THR A O 1
ATOM 1833 N N . LYS A 1 231 ? 9.82 -2.197 -26.031 1 91.44 231 LYS A N 1
ATOM 1834 C CA . LYS A 1 231 ? 10.07 -2.268 -24.594 1 91.44 231 LYS A CA 1
ATOM 1835 C C . LYS A 1 231 ? 11.516 -2.654 -24.297 1 91.44 231 LYS A C 1
ATOM 1837 O O . LYS A 1 231 ? 12.133 -2.109 -23.391 1 91.44 231 LYS A O 1
ATOM 1842 N N . ILE A 1 232 ? 12.039 -3.521 -25.078 1 92.88 232 ILE A N 1
ATOM 1843 C CA . ILE A 1 232 ? 13.422 -3.951 -24.906 1 92.88 232 ILE A CA 1
ATOM 1844 C C . ILE A 1 232 ? 14.367 -2.803 -25.25 1 92.88 232 ILE A C 1
ATOM 1846 O O . ILE A 1 232 ? 15.359 -2.58 -24.547 1 92.88 232 ILE A O 1
ATOM 1850 N N . GLU A 1 233 ? 14 -2.082 -26.25 1 93.12 233 GLU A N 1
ATOM 1851 C CA . GLU A 1 233 ? 14.789 -0.914 -26.641 1 93.12 233 GLU A CA 1
ATOM 1852 C C . GLU A 1 233 ? 14.844 0.115 -25.516 1 93.12 233 GLU A C 1
ATOM 1854 O O . GLU A 1 233 ? 15.898 0.691 -25.234 1 93.12 233 GLU A O 1
ATOM 1859 N N . ASN A 1 234 ? 13.766 0.271 -24.859 1 91.38 234 ASN A N 1
ATOM 1860 C CA . ASN A 1 234 ? 13.711 1.206 -23.734 1 91.38 234 ASN A CA 1
ATOM 1861 C C . ASN A 1 234 ? 14.633 0.769 -22.609 1 91.38 234 ASN A C 1
ATOM 1863 O O . ASN A 1 234 ? 15.305 1.6 -21.984 1 91.38 234 ASN A O 1
ATOM 1867 N N . THR A 1 235 ? 14.656 -0.435 -22.406 1 89.5 235 THR A N 1
ATOM 1868 C CA . THR A 1 235 ? 15.539 -0.982 -21.391 1 89.5 235 THR A CA 1
ATOM 1869 C C . THR A 1 235 ? 17 -0.778 -21.766 1 89.5 235 THR A C 1
ATOM 1871 O O . THR A 1 235 ? 17.812 -0.402 -20.938 1 89.5 235 THR A O 1
ATOM 1874 N N . LEU A 1 236 ? 17.297 -0.995 -23.031 1 91.75 236 LEU A N 1
ATOM 1875 C CA . LEU A 1 236 ? 18.656 -0.844 -23.531 1 91.75 236 LEU A CA 1
ATOM 1876 C C . LEU A 1 236 ? 19.109 0.612 -23.453 1 91.75 236 LEU A C 1
ATOM 1878 O O . LEU A 1 236 ? 20.266 0.894 -23.125 1 91.75 236 LEU A O 1
ATOM 1882 N N . ARG A 1 237 ? 18.156 1.479 -23.609 1 92.19 237 ARG A N 1
ATOM 1883 C CA . ARG A 1 237 ? 18.469 2.902 -23.5 1 92.19 237 ARG A CA 1
ATOM 1884 C C . ARG A 1 237 ? 18.906 3.268 -22.094 1 92.19 237 ARG A C 1
ATOM 1886 O O . ARG A 1 237 ? 19.797 4.098 -21.906 1 92.19 237 ARG A O 1
ATOM 1893 N N . SER A 1 238 ? 18.266 2.605 -21.219 1 90.81 238 SER A N 1
ATOM 1894 C CA . SER A 1 238 ? 18.562 2.93 -19.828 1 90.81 238 SER A CA 1
ATOM 1895 C C . SER A 1 238 ? 19.969 2.463 -19.438 1 90.81 238 SER A C 1
ATOM 1897 O O . SER A 1 238 ? 20.562 2.982 -18.5 1 90.81 238 SER A O 1
ATOM 1899 N N . LEU A 1 239 ? 20.562 1.561 -20.125 1 90.81 239 LEU A N 1
ATOM 1900 C CA . LEU A 1 239 ? 21.906 1.062 -19.859 1 90.81 239 LEU A CA 1
ATOM 1901 C C . LEU A 1 239 ? 22.969 2.07 -20.297 1 90.81 239 LEU A C 1
ATOM 1903 O O . LEU A 1 239 ? 24.078 2.1 -19.766 1 90.81 239 LEU A O 1
ATOM 1907 N N . GLY A 1 240 ? 22.578 2.877 -21.281 1 91.06 240 GLY A N 1
ATOM 1908 C CA . GLY A 1 240 ? 23.484 3.898 -21.766 1 91.06 240 GLY A CA 1
ATOM 1909 C C . GLY A 1 240 ? 24.281 3.459 -22.984 1 91.06 240 GLY A C 1
ATOM 1910 O O . GLY A 1 240 ? 24.547 2.268 -23.172 1 91.06 240 GLY A O 1
ATOM 1911 N N . ARG A 1 241 ? 24.734 4.414 -23.703 1 90.19 241 ARG A N 1
ATOM 1912 C CA . ARG A 1 241 ? 25.406 4.184 -24.969 1 90.19 241 ARG A CA 1
ATOM 1913 C C . ARG A 1 241 ? 26.75 3.484 -24.75 1 90.19 241 ARG A C 1
ATOM 1915 O O . ARG A 1 241 ? 27.094 2.551 -25.484 1 90.19 241 ARG A O 1
ATOM 1922 N N . ASP A 1 242 ? 27.438 3.922 -23.766 1 93.25 242 ASP A N 1
ATOM 1923 C CA . ASP A 1 242 ? 28.781 3.396 -23.531 1 93.25 242 ASP A CA 1
ATOM 1924 C C . ASP A 1 242 ? 28.734 1.903 -23.219 1 93.25 242 ASP A C 1
ATOM 1926 O O . ASP A 1 242 ? 29.531 1.128 -23.75 1 93.25 242 ASP A O 1
ATOM 1930 N N . ASP A 1 243 ? 27.828 1.533 -22.453 1 93.5 243 ASP A N 1
ATOM 1931 C CA . ASP A 1 243 ? 27.688 0.128 -22.078 1 93.5 243 ASP A CA 1
ATOM 1932 C C . ASP A 1 243 ? 27.312 -0.726 -23.281 1 93.5 243 ASP A C 1
ATOM 1934 O O . ASP A 1 243 ? 27.859 -1.814 -23.469 1 93.5 243 ASP A O 1
ATOM 1938 N N . LEU A 1 244 ? 26.531 -0.203 -24.094 1 93.19 244 LEU A N 1
ATOM 1939 C CA . LEU A 1 244 ? 26.078 -0.959 -25.25 1 93.19 244 LEU A CA 1
ATOM 1940 C C . LEU A 1 244 ? 27.172 -1.085 -26.297 1 93.19 244 LEU A C 1
ATOM 1942 O O . LEU A 1 244 ? 27.312 -2.133 -26.938 1 93.19 244 LEU A O 1
ATOM 1946 N N . GLU A 1 245 ? 27.953 -0.005 -26.391 1 91.38 245 GLU A N 1
ATOM 1947 C CA . GLU A 1 245 ? 29.062 -0.034 -27.328 1 91.38 245 GLU A CA 1
ATOM 1948 C C . GLU A 1 245 ? 30.125 -1.059 -26.906 1 91.38 245 GLU A C 1
ATOM 1950 O O . GLU A 1 245 ? 30.703 -1.738 -27.75 1 91.38 245 GLU A O 1
ATOM 1955 N N . ASP A 1 246 ? 30.281 -1.098 -25.656 1 93.88 246 ASP A N 1
ATOM 1956 C CA . ASP A 1 246 ? 31.219 -2.082 -25.125 1 93.88 246 ASP A CA 1
ATOM 1957 C C . ASP A 1 246 ? 30.781 -3.502 -25.469 1 93.88 246 ASP A C 1
ATOM 1959 O O . ASP A 1 246 ? 31.609 -4.34 -25.844 1 93.88 246 ASP A O 1
ATOM 1963 N N . ILE A 1 247 ? 29.531 -3.773 -25.375 1 92.5 247 ILE A N 1
ATOM 1964 C CA . ILE A 1 247 ? 28.984 -5.09 -25.688 1 92.5 247 ILE A CA 1
ATOM 1965 C C . ILE A 1 247 ? 29.125 -5.371 -27.172 1 92.5 247 ILE A C 1
ATOM 1967 O O . ILE A 1 247 ? 29.5 -6.473 -27.578 1 92.5 247 ILE A O 1
ATOM 1971 N N . LEU A 1 248 ? 28.906 -4.383 -27.984 1 92.38 248 LEU A N 1
ATOM 1972 C CA . LEU A 1 248 ? 28.969 -4.527 -29.438 1 92.38 248 LEU A CA 1
ATOM 1973 C C . LEU A 1 248 ? 30.391 -4.801 -29.891 1 92.38 248 LEU A C 1
ATOM 1975 O O . LEU A 1 248 ? 30.609 -5.562 -30.844 1 92.38 248 LEU A O 1
ATOM 1979 N N . GLN A 1 249 ? 31.266 -4.145 -29.266 1 91.62 249 GLN A N 1
ATOM 1980 C CA . GLN A 1 249 ? 32.688 -4.309 -29.625 1 91.62 249 GLN A CA 1
ATOM 1981 C C . GLN A 1 249 ? 33.156 -5.723 -29.312 1 91.62 249 GLN A C 1
ATOM 1983 O O . GLN A 1 249 ? 33.969 -6.281 -30.062 1 91.62 249 GLN A O 1
ATOM 1988 N N . THR A 1 250 ? 32.625 -6.266 -28.312 1 91.56 250 THR A N 1
ATOM 1989 C CA . THR A 1 250 ? 33.125 -7.562 -27.844 1 91.56 250 THR A CA 1
ATOM 1990 C C . THR A 1 250 ? 32.344 -8.695 -28.5 1 91.56 250 THR A C 1
ATOM 1992 O O . THR A 1 250 ? 32.906 -9.711 -28.891 1 91.56 250 THR A O 1
ATOM 1995 N N . ARG A 1 251 ? 31.047 -8.547 -28.719 1 90.31 251 ARG A N 1
ATOM 1996 C CA . ARG A 1 251 ? 30.188 -9.664 -29.141 1 90.31 251 ARG A CA 1
ATOM 1997 C C . ARG A 1 251 ? 29.641 -9.438 -30.547 1 90.31 251 ARG A C 1
ATOM 1999 O O . ARG A 1 251 ? 29.156 -10.375 -31.188 1 90.31 251 ARG A O 1
ATOM 2006 N N . GLY A 1 252 ? 29.797 -8.164 -31.062 1 89.69 252 GLY A N 1
ATOM 2007 C CA . GLY A 1 252 ? 29.328 -7.852 -32.406 1 89.69 252 GLY A CA 1
ATOM 2008 C C . GLY A 1 252 ? 27.844 -7.496 -32.438 1 89.69 252 GLY A C 1
ATOM 2009 O O . GLY A 1 252 ? 27.422 -6.715 -33.281 1 89.69 252 GLY A O 1
ATOM 2010 N N . ASP A 1 253 ? 27.031 -8.18 -31.578 1 92.38 253 ASP A N 1
ATOM 2011 C CA . ASP A 1 253 ? 25.609 -7.883 -31.469 1 92.38 253 ASP A CA 1
ATOM 2012 C C . ASP A 1 253 ? 25.141 -7.969 -30.016 1 92.38 253 ASP A C 1
ATOM 2014 O O . ASP A 1 253 ? 25.906 -8.352 -29.141 1 92.38 253 ASP A O 1
ATOM 2018 N N . ILE A 1 254 ? 23.969 -7.352 -29.859 1 93.69 254 ILE A N 1
ATOM 2019 C CA . ILE A 1 254 ? 23.359 -7.434 -28.547 1 93.69 254 ILE A CA 1
ATOM 2020 C C . ILE A 1 254 ? 22.141 -8.359 -28.594 1 93.69 254 ILE A C 1
ATOM 2022 O O . ILE A 1 254 ? 21.219 -8.133 -29.391 1 93.69 254 ILE A O 1
ATOM 2026 N N . GLU A 1 255 ? 22.172 -9.398 -27.859 1 93.81 255 GLU A N 1
ATOM 2027 C CA . GLU A 1 255 ? 21.062 -10.328 -27.75 1 93.81 255 GLU A CA 1
ATOM 2028 C C . GLU A 1 255 ? 20.406 -10.234 -26.375 1 93.81 255 GLU A C 1
ATOM 2030 O O . GLU A 1 255 ? 21.094 -10.273 -25.344 1 93.81 255 GLU A O 1
ATOM 2035 N N . VAL A 1 256 ? 19.109 -10.031 -26.453 1 92.75 256 VAL A N 1
ATOM 2036 C CA . VAL A 1 256 ? 18.344 -9.969 -25.219 1 92.75 256 VAL A CA 1
ATOM 2037 C C . VAL A 1 256 ? 17.234 -11.023 -25.234 1 92.75 256 VAL A C 1
ATOM 2039 O O . VAL A 1 256 ? 16.453 -11.094 -26.172 1 92.75 256 VAL A O 1
ATOM 2042 N N . ASN A 1 257 ? 17.188 -11.891 -24.281 1 93.38 257 ASN A N 1
ATOM 2043 C CA . ASN A 1 257 ? 16.125 -12.867 -24.109 1 93.38 257 ASN A CA 1
ATOM 2044 C C . ASN A 1 257 ? 15.125 -12.422 -23.047 1 93.38 257 ASN A C 1
ATOM 2046 O O . ASN A 1 257 ? 15.516 -12.078 -21.938 1 93.38 257 ASN A O 1
ATOM 2050 N N . CYS A 1 258 ? 13.898 -12.398 -23.422 1 94.38 258 CYS A N 1
ATOM 2051 C CA . CYS A 1 258 ? 12.875 -12.109 -22.422 1 94.38 258 CYS A CA 1
ATOM 2052 C C . CYS A 1 258 ? 12.875 -13.156 -21.328 1 94.38 258 CYS A C 1
ATOM 2054 O O . CYS A 1 258 ? 12.695 -14.344 -21.594 1 94.38 258 CYS A O 1
ATOM 2056 N N . GLU A 1 259 ? 12.938 -12.773 -20.156 1 92.38 259 GLU A N 1
ATOM 2057 C CA . GLU A 1 259 ? 13.055 -13.719 -19.047 1 92.38 259 GLU A CA 1
ATOM 2058 C C . GLU A 1 259 ? 11.711 -14.367 -18.734 1 92.38 259 GLU A C 1
ATOM 2060 O O . GLU A 1 259 ? 11.648 -15.375 -18.031 1 92.38 259 GLU A O 1
ATOM 2065 N N . PHE A 1 260 ? 10.664 -13.844 -19.344 1 94.25 260 PHE A N 1
ATOM 2066 C CA . PHE A 1 260 ? 9.336 -14.398 -19.109 1 94.25 260 PHE A CA 1
ATOM 2067 C C . PHE A 1 260 ? 9.016 -15.484 -20.125 1 94.25 260 PHE A C 1
ATOM 2069 O O . PHE A 1 260 ? 8.578 -16.578 -19.766 1 94.25 260 PHE A O 1
ATOM 2076 N N . CYS A 1 261 ? 9.258 -15.148 -21.422 1 94.94 261 CYS A N 1
ATOM 2077 C CA . CYS A 1 261 ? 8.75 -16.047 -22.469 1 94.94 261 CYS A CA 1
ATOM 2078 C C . CYS A 1 261 ? 9.891 -16.625 -23.281 1 94.94 261 CYS A C 1
ATOM 2080 O O . CYS A 1 261 ? 9.672 -17.516 -24.109 1 94.94 261 CYS A O 1
ATOM 2082 N N . GLY A 1 262 ? 11.062 -16.156 -23.141 1 93.5 262 GLY A N 1
ATOM 2083 C CA . GLY A 1 262 ? 12.227 -16.703 -23.797 1 93.5 262 GLY A CA 1
ATOM 2084 C C . GLY A 1 262 ? 12.43 -16.172 -25.203 1 93.5 262 GLY A C 1
ATOM 2085 O O . GLY A 1 262 ? 13.391 -16.531 -25.891 1 93.5 262 GLY A O 1
ATOM 2086 N N . LYS A 1 263 ? 11.547 -15.227 -25.641 1 94.56 263 LYS A N 1
ATOM 2087 C CA . LYS A 1 263 ? 11.711 -14.641 -26.969 1 94.56 263 LYS A CA 1
ATOM 2088 C C . LYS A 1 263 ? 13.047 -13.906 -27.078 1 94.56 263 LYS A C 1
ATOM 2090 O O . LYS A 1 263 ? 13.438 -13.172 -26.172 1 94.56 263 LYS A O 1
ATOM 2095 N N . ASN A 1 264 ? 13.75 -14.109 -28.125 1 95.56 264 ASN A N 1
ATOM 2096 C CA . ASN A 1 264 ? 15.055 -13.5 -28.359 1 95.56 264 ASN A CA 1
ATOM 2097 C C . ASN A 1 264 ? 14.938 -12.25 -29.234 1 95.56 264 ASN A C 1
ATOM 2099 O O . ASN A 1 264 ? 14.211 -12.25 -30.219 1 95.56 264 ASN A O 1
ATOM 2103 N N . TYR A 1 265 ? 15.531 -11.203 -28.781 1 95.44 265 TYR A N 1
ATOM 2104 C CA . TYR A 1 265 ? 15.648 -9.961 -29.531 1 95.44 265 TYR A CA 1
ATOM 2105 C C . TYR A 1 265 ? 17.109 -9.648 -29.828 1 95.44 265 TYR A C 1
ATOM 2107 O O . TYR A 1 265 ? 17.953 -9.656 -28.938 1 95.44 265 TYR A O 1
ATOM 2115 N N . SER A 1 266 ? 17.359 -9.367 -31.062 1 95.69 266 SER A N 1
ATOM 2116 C CA . SER A 1 266 ? 18.719 -9.062 -31.484 1 95.69 266 SER A CA 1
ATOM 2117 C C . SER A 1 266 ? 18.828 -7.625 -31.984 1 95.69 266 SER A C 1
ATOM 2119 O O . SER A 1 266 ? 17.953 -7.145 -32.688 1 95.69 266 SER A O 1
ATOM 2121 N N . PHE A 1 267 ? 19.938 -7.012 -31.562 1 95 267 PHE A N 1
ATOM 2122 C CA . PHE A 1 267 ? 20.219 -5.637 -31.969 1 95 267 PHE A CA 1
ATOM 2123 C C . PHE A 1 267 ? 21.641 -5.516 -32.5 1 95 267 PHE A C 1
ATOM 2125 O O . PHE A 1 267 ? 22.609 -5.84 -31.812 1 95 267 PHE A O 1
ATOM 2132 N N . ASP A 1 268 ? 21.719 -5.012 -33.781 1 93.38 268 ASP A N 1
ATOM 2133 C CA . ASP A 1 268 ? 23.047 -4.77 -34.344 1 93.38 268 ASP A CA 1
ATOM 2134 C C . ASP A 1 268 ? 23.484 -3.326 -34.094 1 93.38 268 ASP A C 1
ATOM 2136 O O . ASP A 1 268 ? 22.812 -2.574 -33.375 1 93.38 268 ASP A O 1
ATOM 2140 N N . ARG A 1 269 ? 24.672 -3.055 -34.656 1 91 269 ARG A N 1
ATOM 2141 C CA . ARG A 1 269 ? 25.25 -1.733 -34.438 1 91 269 ARG A CA 1
ATOM 2142 C C . ARG A 1 269 ? 24.312 -0.637 -34.938 1 91 269 ARG A C 1
ATOM 2144 O O . ARG A 1 269 ? 24.203 0.421 -34.312 1 91 269 ARG A O 1
ATOM 2151 N N . ILE A 1 270 ? 23.672 -0.859 -36 1 91.81 270 ILE A N 1
ATOM 2152 C CA . ILE A 1 270 ? 22.766 0.121 -36.594 1 91.81 270 ILE A CA 1
ATOM 2153 C C . ILE A 1 270 ? 21.578 0.35 -35.656 1 91.81 270 ILE A C 1
ATOM 2155 O O . ILE A 1 270 ? 21.172 1.491 -35.438 1 91.81 270 ILE A O 1
ATOM 2159 N N . ASP A 1 271 ? 21.047 -0.705 -35.125 1 93.06 271 ASP A N 1
ATOM 2160 C CA . ASP A 1 271 ? 19.922 -0.615 -34.188 1 93.06 271 ASP A CA 1
ATOM 2161 C C . ASP A 1 271 ? 20.297 0.23 -32.969 1 93.06 271 ASP A C 1
ATOM 2163 O O . ASP A 1 271 ? 19.5 1.076 -32.531 1 93.06 271 ASP A O 1
ATOM 2167 N N . VAL A 1 272 ? 21.469 0.006 -32.438 1 92.06 272 VAL A N 1
ATOM 2168 C CA . VAL A 1 272 ? 21.922 0.673 -31.219 1 92.06 272 VAL A CA 1
ATOM 2169 C C . VAL A 1 272 ? 22.109 2.162 -31.484 1 92.06 272 VAL A C 1
ATOM 2171 O O . VAL A 1 272 ? 21.766 3.002 -30.656 1 92.06 272 VAL A O 1
ATOM 2174 N N . GLU A 1 273 ? 22.688 2.477 -32.625 1 88.69 273 GLU A N 1
ATOM 2175 C CA . GLU A 1 273 ? 22.844 3.879 -33 1 88.69 273 GLU A CA 1
ATOM 2176 C C . GLU A 1 273 ? 21.484 4.578 -33.062 1 88.69 273 GLU A C 1
ATOM 2178 O O . GLU A 1 273 ? 21.359 5.738 -32.688 1 88.69 273 GLU A O 1
ATOM 2183 N N . GLY A 1 274 ? 20.547 3.861 -33.594 1 90.88 274 GLY A N 1
ATOM 2184 C CA . GLY A 1 274 ? 19.203 4.391 -33.719 1 90.88 274 GLY A CA 1
ATOM 2185 C C . GLY A 1 274 ? 18.547 4.695 -32.375 1 90.88 274 GLY A C 1
ATOM 2186 O O . GLY A 1 274 ? 17.703 5.578 -32.281 1 90.88 274 GLY A O 1
ATOM 2187 N N . LEU A 1 275 ? 18.859 3.91 -31.312 1 91.44 275 LEU A N 1
ATOM 2188 C CA . LEU A 1 275 ? 18.312 4.094 -29.969 1 91.44 275 LEU A CA 1
ATOM 2189 C C . LEU A 1 275 ? 18.641 5.477 -29.438 1 91.44 275 LEU A C 1
ATOM 2191 O O . LEU A 1 275 ? 17.875 6.043 -28.656 1 91.44 275 LEU A O 1
ATOM 2195 N N . PHE A 1 276 ? 19.812 6.004 -29.859 1 88.25 276 PHE A N 1
ATOM 2196 C CA . PHE A 1 276 ? 20.281 7.258 -29.266 1 88.25 276 PHE A CA 1
ATOM 2197 C C . PHE A 1 276 ? 20.188 8.391 -30.281 1 88.25 276 PHE A C 1
ATOM 2199 O O . PHE A 1 276 ? 20.5 9.539 -29.969 1 88.25 276 PHE A O 1
ATOM 2206 N N . ALA A 1 277 ? 19.922 8.141 -31.516 1 78.88 277 ALA A N 1
ATOM 2207 C CA . ALA A 1 277 ? 19.781 9.188 -32.531 1 78.88 277 ALA A CA 1
ATOM 2208 C C . ALA A 1 277 ? 18.547 10.047 -32.25 1 78.88 277 ALA A C 1
ATOM 2210 O O . ALA A 1 277 ? 18.578 11.266 -32.469 1 78.88 277 ALA A O 1
ATOM 2211 N N . ASP A 1 278 ? 17.422 9.453 -32.031 1 58.56 278 ASP A N 1
ATOM 2212 C CA . ASP A 1 278 ? 16.203 10.234 -31.938 1 58.56 278 ASP A CA 1
ATOM 2213 C C . ASP A 1 278 ? 16.25 11.195 -30.75 1 58.56 278 ASP A C 1
ATOM 2215 O O . ASP A 1 278 ? 15.445 12.125 -30.672 1 58.56 278 ASP A O 1
ATOM 2219 N N . LEU A 1 279 ? 16.906 11.023 -29.781 1 50.94 279 LEU A N 1
ATOM 2220 C CA . LEU A 1 279 ? 16.984 12 -28.703 1 50.94 279 LEU A CA 1
ATOM 2221 C C . LEU A 1 279 ? 17.719 13.25 -29.141 1 50.94 279 LEU A C 1
ATOM 2223 O O . LEU A 1 279 ? 17.531 14.328 -28.578 1 50.94 279 LEU A O 1
ATOM 2227 N N . ALA A 1 280 ? 18.594 13.281 -30.078 1 45.25 280 ALA A N 1
ATOM 2228 C CA . ALA A 1 280 ? 19.297 14.477 -30.531 1 45.25 280 ALA A CA 1
ATOM 2229 C C . ALA A 1 280 ? 18.375 15.422 -31.281 1 45.25 280 ALA A C 1
ATOM 2231 O O . ALA A 1 280 ? 18.625 16.625 -31.359 1 45.25 280 ALA A O 1
ATOM 2232 N N . VAL A 1 281 ? 17.438 14.938 -32.031 1 42.31 281 VAL A N 1
ATOM 2233 C CA . VAL A 1 281 ? 16.625 15.875 -32.781 1 42.31 281 VAL A CA 1
ATOM 2234 C C . VAL A 1 281 ? 15.766 16.719 -31.844 1 42.31 281 VAL A C 1
ATOM 2236 O O . VAL A 1 281 ? 15.453 17.875 -32.125 1 42.31 281 VAL A O 1
ATOM 2239 N N . THR A 1 282 ? 15.234 16.125 -30.734 1 40.09 282 THR A N 1
ATOM 2240 C CA . THR A 1 282 ? 14.383 16.984 -29.922 1 40.09 282 THR A CA 1
ATOM 2241 C C . THR A 1 282 ? 15.219 18.031 -29.188 1 40.09 282 THR A C 1
ATOM 2243 O O . THR A 1 282 ? 14.711 19.094 -28.812 1 40.09 282 THR A O 1
ATOM 2246 N N . ASN A 1 283 ? 16.422 17.75 -28.797 1 38.78 283 ASN A N 1
ATOM 2247 C CA . ASN A 1 283 ? 17.141 18.844 -28.156 1 38.78 283 ASN A CA 1
ATOM 2248 C C . ASN A 1 283 ? 17.641 19.859 -29.172 1 38.78 283 ASN A C 1
ATOM 2250 O O . ASN A 1 283 ? 18.328 20.828 -28.812 1 38.78 283 ASN A O 1
ATOM 2254 N N . ALA A 1 284 ? 17.734 19.5 -30.484 1 39.09 284 ALA A N 1
ATOM 2255 C CA . ALA A 1 284 ? 18.234 20.547 -31.375 1 39.09 284 ALA A CA 1
ATOM 2256 C C . ALA A 1 284 ? 17.188 21.625 -31.609 1 39.09 284 ALA A C 1
ATOM 2258 O O . ALA A 1 284 ? 17.5 22.703 -32.094 1 39.09 284 ALA A O 1
ATOM 2259 N N . THR A 1 285 ? 15.914 21.266 -31.578 1 37.47 285 THR A N 1
ATOM 2260 C CA . THR A 1 285 ? 14.977 22.281 -32.031 1 37.47 285 THR A CA 1
ATOM 2261 C C . THR A 1 285 ? 14.773 23.344 -30.938 1 37.47 285 THR A C 1
ATOM 2263 O O . THR A 1 285 ? 14.25 24.422 -31.203 1 37.47 285 THR A O 1
ATOM 2266 N N . ASP A 1 286 ? 14.984 22.938 -29.594 1 35.72 286 ASP A N 1
ATOM 2267 C CA . ASP A 1 286 ? 14.555 24.016 -28.703 1 35.72 286 ASP A CA 1
ATOM 2268 C C . ASP A 1 286 ? 15.641 25.062 -28.547 1 35.72 286 ASP A C 1
ATOM 2270 O O . ASP A 1 286 ? 15.492 26.016 -27.766 1 35.72 286 ASP A O 1
ATOM 2274 N N . THR A 1 287 ? 16.828 24.828 -29.141 1 30.2 287 THR A N 1
ATOM 2275 C CA . THR A 1 287 ? 17.75 25.953 -28.969 1 30.2 287 THR A CA 1
ATOM 2276 C C . THR A 1 287 ? 17.453 27.062 -29.984 1 30.2 287 THR A C 1
ATOM 2278 O O . THR A 1 287 ? 18.203 28.031 -30.078 1 30.2 287 THR A O 1
ATOM 2281 N N . ARG A 1 288 ? 16.641 26.812 -31.016 1 30.52 288 ARG A N 1
ATOM 2282 C CA . ARG A 1 288 ? 16.562 27.969 -31.922 1 30.52 288 ARG A CA 1
ATOM 2283 C C . ARG A 1 288 ? 15.719 29.078 -31.312 1 30.52 288 ARG A C 1
ATOM 2285 O O . ARG A 1 288 ? 15.555 30.141 -31.922 1 30.52 288 ARG A O 1
ATOM 2292 N N . HIS A 1 289 ? 15.164 29.031 -30.109 1 23.98 289 HIS A N 1
ATOM 2293 C CA . HIS A 1 289 ? 14.742 30.391 -29.797 1 23.98 289 HIS A CA 1
ATOM 2294 C C . HIS A 1 289 ? 15.898 31.219 -29.234 1 23.98 289 HIS A C 1
ATOM 2296 O O . HIS A 1 289 ? 16.75 30.688 -28.531 1 23.98 289 HIS A O 1
ATOM 2302 N N . MET B 1 1 ? -17.031 28.031 22.484 1 52.12 1 MET B N 1
ATOM 2303 C CA . MET B 1 1 ? -15.578 28.062 22.578 1 52.12 1 MET B CA 1
ATOM 2304 C C . MET B 1 1 ? -14.938 27.469 21.328 1 52.12 1 MET B C 1
ATOM 2306 O O . MET B 1 1 ? -15.477 26.516 20.734 1 52.12 1 MET B O 1
ATOM 2310 N N . LYS B 1 2 ? -13.891 28.141 20.672 1 80.62 2 LYS B N 1
ATOM 2311 C CA . LYS B 1 2 ? -13.25 27.766 19.406 1 80.62 2 LYS B CA 1
ATOM 2312 C C . LYS B 1 2 ? -12.547 26.422 19.531 1 80.62 2 LYS B C 1
ATOM 2314 O O . LYS B 1 2 ? -11.812 26.188 20.5 1 80.62 2 LYS B O 1
ATOM 2319 N N . GLU B 1 3 ? -12.992 25.406 18.812 1 91.19 3 GLU B N 1
ATOM 2320 C CA . GLU B 1 3 ? -12.367 24.078 18.812 1 91.19 3 GLU B CA 1
ATOM 2321 C C . GLU B 1 3 ? -10.906 24.172 18.375 1 91.19 3 GLU B C 1
ATOM 2323 O O . GLU B 1 3 ? -10.609 24.734 17.312 1 91.19 3 GLU B O 1
ATOM 2328 N N . GLN B 1 4 ? -10.062 23.781 19.312 1 94.75 4 GLN B N 1
ATOM 2329 C CA . GLN B 1 4 ? -8.625 23.781 19.031 1 94.75 4 GLN B CA 1
ATOM 2330 C C . GLN B 1 4 ? -8.008 22.422 19.312 1 94.75 4 GLN B C 1
ATOM 2332 O O . GLN B 1 4 ? -8.336 21.766 20.297 1 94.75 4 GLN B O 1
ATOM 2337 N N . ASP B 1 5 ? -7.207 22.047 18.375 1 98.44 5 ASP B N 1
ATOM 2338 C CA . ASP B 1 5 ? -6.477 20.797 18.531 1 98.44 5 ASP B CA 1
ATOM 2339 C C . ASP B 1 5 ? -7.434 19.625 18.766 1 98.44 5 ASP B C 1
ATOM 2341 O O . ASP B 1 5 ? -7.297 18.891 19.75 1 98.44 5 ASP B O 1
ATOM 2345 N N . GLN B 1 6 ? -8.305 19.484 17.781 1 98.12 6 GLN B N 1
ATOM 2346 C CA . GLN B 1 6 ? -9.344 18.469 17.859 1 98.12 6 GLN B CA 1
ATOM 2347 C C . GLN B 1 6 ? -9.539 17.766 16.516 1 98.12 6 GLN B C 1
ATOM 2349 O O . GLN B 1 6 ? -9.352 18.391 15.461 1 98.12 6 GLN B O 1
ATOM 2354 N N . LEU B 1 7 ? -9.883 16.547 16.594 1 98.75 7 LEU B N 1
ATOM 2355 C CA . LEU B 1 7 ? -10.359 15.742 15.469 1 98.75 7 LEU B CA 1
ATOM 2356 C C . LEU B 1 7 ? -11.812 15.336 15.672 1 98.75 7 LEU B C 1
ATOM 2358 O O . LEU B 1 7 ? -12.203 14.938 16.766 1 98.75 7 LEU B O 1
ATOM 2362 N N . ARG B 1 8 ? -12.641 15.578 14.711 1 98.5 8 ARG B N 1
ATOM 2363 C CA . ARG B 1 8 ? -14.039 15.141 14.727 1 98.5 8 ARG B CA 1
ATOM 2364 C C . ARG B 1 8 ? -14.328 14.195 13.562 1 98.5 8 ARG B C 1
ATOM 2366 O O . ARG B 1 8 ? -14.008 14.492 12.414 1 98.5 8 ARG B O 1
ATOM 2373 N N . ARG B 1 9 ? -14.906 13.117 13.945 1 98.19 9 ARG B N 1
ATOM 2374 C CA . ARG B 1 9 ? -15.43 12.203 12.938 1 98.19 9 ARG B CA 1
ATOM 2375 C C . ARG B 1 9 ? -16.922 12.438 12.695 1 98.19 9 ARG B C 1
ATOM 2377 O O . ARG B 1 9 ? -17.641 12.859 13.602 1 98.19 9 ARG B O 1
ATOM 2384 N N . PHE B 1 10 ? -17.359 12.227 11.508 1 98.44 10 PHE B N 1
ATOM 2385 C CA . PHE B 1 10 ? -18.797 12.359 11.234 1 98.44 10 PHE B CA 1
ATOM 2386 C C . PHE B 1 10 ? -19.219 11.438 10.102 1 98.44 10 PHE B C 1
ATOM 2388 O O . PHE B 1 10 ? -18.359 10.906 9.375 1 98.44 10 PHE B O 1
ATOM 2395 N N . ILE B 1 11 ? -20.484 11.148 9.953 1 96.94 11 ILE B N 1
ATOM 2396 C CA . ILE B 1 11 ? -21.047 10.289 8.914 1 96.94 11 ILE B CA 1
ATOM 2397 C C . ILE B 1 11 ? -22.328 10.891 8.367 1 96.94 11 ILE B C 1
ATOM 2399 O O . ILE B 1 11 ? -23.031 11.617 9.078 1 96.94 11 ILE B O 1
ATOM 2403 N N . PHE B 1 12 ? -22.609 10.703 7.078 1 95.75 12 PHE B N 1
ATOM 2404 C CA . PHE B 1 12 ? -23.906 11.016 6.484 1 95.75 12 PHE B CA 1
ATOM 2405 C C . PHE B 1 12 ? -24.875 9.852 6.656 1 95.75 12 PHE B C 1
ATOM 2407 O O . PHE B 1 12 ? -24.641 8.766 6.125 1 95.75 12 PHE B O 1
ATOM 2414 N N . GLU B 1 13 ? -25.875 10.164 7.301 1 90.94 13 GLU B N 1
ATOM 2415 C CA . GLU B 1 13 ? -26.828 9.086 7.594 1 90.94 13 GLU B CA 1
ATOM 2416 C C . GLU B 1 13 ? -27.453 8.547 6.316 1 90.94 13 GLU B C 1
ATOM 2418 O O . GLU B 1 13 ? -27.953 9.32 5.488 1 90.94 13 GLU B O 1
ATOM 2423 N N . ASP B 1 14 ? -27.344 7.336 5.977 1 83.38 14 ASP B N 1
ATOM 2424 C CA . ASP B 1 14 ? -28 6.57 4.926 1 83.38 14 ASP B CA 1
ATOM 2425 C C . ASP B 1 14 ? -27.375 6.859 3.562 1 83.38 14 ASP B C 1
ATOM 2427 O O . ASP B 1 14 ? -27.969 6.539 2.527 1 83.38 14 ASP B O 1
ATOM 2431 N N . LEU B 1 15 ? -26.297 7.602 3.551 1 89.69 15 LEU B N 1
ATOM 2432 C CA . LEU B 1 15 ? -25.719 7.938 2.256 1 89.69 15 LEU B CA 1
ATOM 2433 C C . LEU B 1 15 ? -24.453 7.129 1.998 1 89.69 15 LEU B C 1
ATOM 2435 O O . LEU B 1 15 ? -23.922 7.133 0.884 1 89.69 15 LEU B O 1
ATOM 2439 N N . GLY B 1 16 ? -23.859 6.418 3.033 1 89.69 16 GLY B N 1
ATOM 2440 C CA . GLY B 1 16 ? -22.656 5.621 2.871 1 89.69 16 GLY B CA 1
ATOM 2441 C C . GLY B 1 16 ? -21.406 6.465 2.701 1 89.69 16 GLY B C 1
ATOM 2442 O O . GLY B 1 16 ? -20.531 6.133 1.894 1 89.69 16 GLY B O 1
ATOM 2443 N N . VAL B 1 17 ? -21.375 7.668 3.295 1 94.69 17 VAL B N 1
ATOM 2444 C CA . VAL B 1 17 ? -20.234 8.57 3.252 1 94.69 17 VAL B CA 1
ATOM 2445 C C . VAL B 1 17 ? -19.781 8.906 4.672 1 94.69 17 VAL B C 1
ATOM 2447 O O . VAL B 1 17 ? -20.609 9.172 5.547 1 94.69 17 VAL B O 1
ATOM 2450 N N . ARG B 1 18 ? -18.5 8.805 4.922 1 95.56 18 ARG B N 1
ATOM 2451 C CA . ARG B 1 18 ? -17.938 9.258 6.188 1 95.56 18 ARG B CA 1
ATOM 2452 C C . ARG B 1 18 ? -17.031 10.469 5.984 1 95.56 18 ARG B C 1
ATOM 2454 O O . ARG B 1 18 ? -16.656 10.789 4.852 1 95.56 18 ARG B O 1
ATOM 2461 N N . GLY B 1 19 ? -16.75 11.133 7.129 1 98.06 19 GLY B N 1
ATOM 2462 C CA . GLY B 1 19 ? -15.867 12.281 7.055 1 98.06 19 GLY B CA 1
ATOM 2463 C C . GLY B 1 19 ? -15.062 12.492 8.32 1 98.06 19 GLY B C 1
ATOM 2464 O O . GLY B 1 19 ? -15.383 11.938 9.367 1 98.06 19 GLY B O 1
ATOM 2465 N N . GLU B 1 20 ? -13.961 13.219 8.125 1 98.62 20 GLU B N 1
ATOM 2466 C CA . GLU B 1 20 ? -13.086 13.672 9.203 1 98.62 20 GLU B CA 1
ATOM 2467 C C . GLU B 1 20 ? -12.805 15.172 9.094 1 98.62 20 GLU B C 1
ATOM 2469 O O . GLU B 1 20 ? -12.633 15.695 7.992 1 98.62 20 GLU B O 1
ATOM 2474 N N . TRP B 1 21 ? -12.836 15.789 10.234 1 98.75 21 TRP B N 1
ATOM 2475 C CA . TRP B 1 21 ? -12.43 17.188 10.383 1 98.75 21 TRP B CA 1
ATOM 2476 C C . TRP B 1 21 ? -11.359 17.328 11.453 1 98.75 21 TRP B C 1
ATOM 2478 O O . TRP B 1 21 ? -11.445 16.703 12.516 1 98.75 21 TRP B O 1
ATOM 2488 N N . VAL B 1 22 ? -10.344 18.188 11.156 1 98.88 22 VAL B N 1
ATOM 2489 C CA . VAL B 1 22 ? -9.32 18.406 12.172 1 98.88 22 VAL B CA 1
ATOM 2490 C C . VAL B 1 22 ? -8.891 19.875 12.18 1 98.88 22 VAL B C 1
ATOM 2492 O O . VAL B 1 22 ? -8.883 20.531 11.141 1 98.88 22 VAL B O 1
ATOM 2495 N N . LYS B 1 23 ? -8.602 20.312 13.297 1 98.62 23 LYS B N 1
ATOM 2496 C CA . LYS B 1 23 ? -7.969 21.609 13.492 1 98.62 23 LYS B CA 1
ATOM 2497 C C . LYS B 1 23 ? -6.805 21.5 14.477 1 98.62 23 LYS B C 1
ATOM 2499 O O . LYS B 1 23 ? -6.961 20.984 15.586 1 98.62 23 LYS B O 1
ATOM 2504 N N . LEU B 1 24 ? -5.691 21.938 14.039 1 98.69 24 LEU B N 1
ATOM 2505 C CA . LEU B 1 24 ? -4.469 21.938 14.836 1 98.69 24 LEU B CA 1
ATOM 2506 C C . LEU B 1 24 ? -4 23.359 15.125 1 98.69 24 LEU B C 1
ATOM 2508 O O . LEU B 1 24 ? -3.869 24.172 14.203 1 98.69 24 LEU B O 1
ATOM 2512 N N . ASN B 1 25 ? -3.773 23.641 16.328 1 97.88 25 ASN B N 1
ATOM 2513 C CA . ASN B 1 25 ? -3.305 24.969 16.75 1 97.88 25 ASN B CA 1
ATOM 2514 C C . ASN B 1 25 ? -2.021 24.875 17.578 1 97.88 25 ASN B C 1
ATOM 2516 O O . ASN B 1 25 ? -0.922 24.859 17.016 1 97.88 25 ASN B O 1
ATOM 2520 N N . GLU B 1 26 ? -2.217 24.641 18.906 1 97.69 26 GLU B N 1
ATOM 2521 C CA . GLU B 1 26 ? -1.046 24.516 19.781 1 97.69 26 GLU B CA 1
ATOM 2522 C C . GLU B 1 26 ? -0.177 23.328 19.375 1 97.69 26 GLU B C 1
ATOM 2524 O O . GLU B 1 26 ? 1.052 23.422 19.375 1 97.69 26 GLU B O 1
ATOM 2529 N N . SER B 1 27 ? -0.807 22.219 19.125 1 98.38 27 SER B N 1
ATOM 2530 C CA . SER B 1 27 ? -0.075 21.031 18.688 1 98.38 27 SER B CA 1
ATOM 2531 C C . SER B 1 27 ? 0.743 21.312 17.438 1 98.38 27 SER B C 1
ATOM 2533 O O . SER B 1 27 ? 1.886 20.875 17.328 1 98.38 27 SER B O 1
ATOM 2535 N N . TRP B 1 28 ? 0.163 22.109 16.578 1 97.94 28 TRP B N 1
ATOM 2536 C CA . TRP B 1 28 ? 0.824 22.5 15.328 1 97.94 28 TRP B CA 1
ATOM 2537 C C . TRP B 1 28 ? 2.002 23.422 15.617 1 97.94 28 TRP B C 1
ATOM 2539 O O . TRP B 1 28 ? 3.111 23.203 15.125 1 97.94 28 TRP B O 1
ATOM 2549 N N . ARG B 1 29 ? 1.818 24.406 16.406 1 96.38 29 ARG B N 1
ATOM 2550 C CA . ARG B 1 29 ? 2.873 25.359 16.719 1 96.38 29 ARG B CA 1
ATOM 2551 C C . ARG B 1 29 ? 4.047 24.688 17.406 1 96.38 29 ARG B C 1
ATOM 2553 O O . ARG B 1 29 ? 5.207 24.969 17.109 1 96.38 29 ARG B O 1
ATOM 2560 N N . GLN B 1 30 ? 3.736 23.766 18.25 1 96.62 30 GLN B N 1
ATOM 2561 C CA . GLN B 1 30 ? 4.781 23 18.922 1 96.62 30 GLN B CA 1
ATOM 2562 C C . GLN B 1 30 ? 5.559 22.141 17.938 1 96.62 30 GLN B C 1
ATOM 2564 O O . GLN B 1 30 ? 6.773 21.969 18.062 1 96.62 30 GLN B O 1
ATOM 2569 N N . SER B 1 31 ? 4.871 21.594 16.938 1 96.44 31 SER B N 1
ATOM 2570 C CA . SER B 1 31 ? 5.484 20.703 15.953 1 96.44 31 SER B CA 1
ATOM 2571 C C . SER B 1 31 ? 6.504 21.453 15.094 1 96.44 31 SER B C 1
ATOM 2573 O O . SER B 1 31 ? 7.438 20.844 14.562 1 96.44 31 SER B O 1
ATOM 2575 N N . ILE B 1 32 ? 6.352 22.734 14.969 1 95.56 32 ILE B N 1
ATOM 2576 C CA . ILE B 1 32 ? 7.223 23.438 14.031 1 95.56 32 ILE B CA 1
ATOM 2577 C C . ILE B 1 32 ? 8.234 24.281 14.797 1 95.56 32 ILE B C 1
ATOM 2579 O O . ILE B 1 32 ? 9.023 25.031 14.203 1 95.56 32 ILE B O 1
ATOM 2583 N N . GLU B 1 33 ? 8.195 24.203 16.109 1 94.38 33 GLU B N 1
ATOM 2584 C CA . 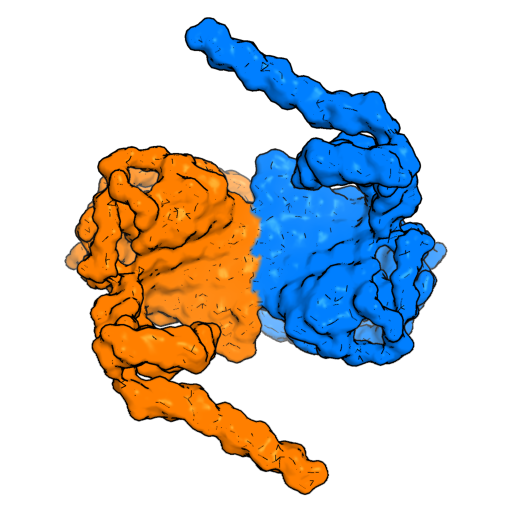GLU B 1 33 ? 9.055 25.031 16.953 1 94.38 33 GLU B CA 1
ATOM 2585 C C . GLU B 1 33 ? 10.523 24.859 16.578 1 94.38 33 GLU B C 1
ATOM 2587 O O . GLU B 1 33 ? 11.305 25.812 16.672 1 94.38 33 GLU B O 1
ATOM 2592 N N . HIS B 1 34 ? 10.891 23.688 16.141 1 91 34 HIS B N 1
ATOM 2593 C CA . HIS B 1 34 ? 12.297 23.422 15.883 1 91 34 HIS B CA 1
ATOM 2594 C C . HIS B 1 34 ? 12.547 23.203 14.391 1 91 34 HIS B C 1
ATOM 2596 O O . HIS B 1 34 ? 13.562 22.625 14 1 91 34 HIS B O 1
ATOM 2602 N N . GLN B 1 35 ? 11.547 23.562 13.648 1 92 35 GLN B N 1
ATOM 2603 C CA . GLN B 1 35 ? 11.695 23.484 12.203 1 92 35 GLN B CA 1
ATOM 2604 C C . GLN B 1 35 ? 12.141 24.828 11.617 1 92 35 GLN B C 1
ATOM 2606 O O . GLN B 1 35 ? 11.711 25.875 12.07 1 92 35 GLN B O 1
ATOM 2611 N N . GLN B 1 36 ? 13.094 24.672 10.742 1 88.81 36 GLN B N 1
ATOM 2612 C CA . GLN B 1 36 ? 13.594 25.859 10.062 1 88.81 36 GLN B CA 1
ATOM 2613 C C . GLN B 1 36 ? 13.391 25.766 8.555 1 88.81 36 GLN B C 1
ATOM 2615 O O . GLN B 1 36 ? 14.109 25.031 7.867 1 88.81 36 GLN B O 1
ATOM 2620 N N . ALA B 1 37 ? 12.445 26.453 8.07 1 92.69 37 ALA B N 1
ATOM 2621 C CA . ALA B 1 37 ? 12.141 26.516 6.645 1 92.69 37 ALA B CA 1
ATOM 2622 C C . ALA B 1 37 ? 11.234 27.703 6.336 1 92.69 37 ALA B C 1
ATOM 2624 O O . ALA B 1 37 ? 10.719 28.359 7.25 1 92.69 37 ALA B O 1
ATOM 2625 N N . SER B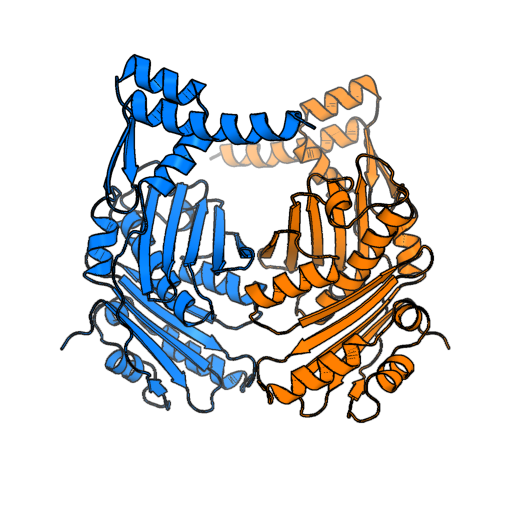 1 38 ? 11.109 28.031 5.117 1 93.88 38 SER B N 1
ATOM 2626 C CA . SER B 1 38 ? 10.227 29.125 4.707 1 93.88 38 SER B CA 1
ATOM 2627 C C . SER B 1 38 ? 8.766 28.797 5.027 1 93.88 38 SER B C 1
ATOM 2629 O O . SER B 1 38 ? 8.398 27.641 5.148 1 93.88 38 SER B O 1
ATOM 2631 N N . PRO B 1 39 ? 7.957 29.828 5.113 1 94.25 39 PRO B N 1
ATOM 2632 C CA . PRO B 1 39 ? 6.551 29.625 5.465 1 94.25 39 PRO B CA 1
ATOM 2633 C C . PRO B 1 39 ? 5.84 28.656 4.52 1 94.25 39 PRO B C 1
ATOM 2635 O O . PRO B 1 39 ? 5.07 27.797 4.965 1 94.25 39 PRO B O 1
ATOM 2638 N N . VAL B 1 40 ? 6.18 28.781 3.242 1 94.44 40 VAL B N 1
ATOM 2639 C CA . VAL B 1 40 ? 5.484 27.969 2.252 1 94.44 40 VAL B CA 1
ATOM 2640 C C . VAL B 1 40 ? 5.828 26.484 2.463 1 94.44 40 VAL B C 1
ATOM 2642 O O . VAL B 1 40 ? 4.984 25.609 2.258 1 94.44 40 VAL B O 1
ATOM 2645 N N . ILE B 1 41 ? 7.012 26.203 2.887 1 95.06 41 ILE B N 1
ATOM 2646 C CA . ILE B 1 41 ? 7.457 24.844 3.15 1 95.06 41 ILE B CA 1
ATOM 2647 C C . ILE B 1 41 ? 6.836 24.344 4.453 1 95.06 41 ILE B C 1
ATOM 2649 O O . ILE B 1 41 ? 6.348 23.219 4.52 1 95.06 41 ILE B O 1
ATOM 2653 N N . ILE B 1 42 ? 6.82 25.203 5.434 1 96.19 42 ILE B N 1
ATOM 2654 C CA . ILE B 1 42 ? 6.262 24.859 6.734 1 96.19 42 ILE B CA 1
ATOM 2655 C C . ILE B 1 42 ? 4.77 24.562 6.59 1 96.19 42 ILE B C 1
ATOM 2657 O O . ILE B 1 42 ? 4.242 23.672 7.266 1 96.19 42 ILE B O 1
ATOM 2661 N N . GLU B 1 43 ? 4.137 25.25 5.719 1 96.88 43 GLU B N 1
ATOM 2662 C CA . GLU B 1 43 ? 2.715 25.016 5.473 1 96.88 43 GLU B CA 1
ATOM 2663 C C . GLU B 1 43 ? 2.461 23.609 4.945 1 96.88 43 GLU B C 1
ATOM 2665 O O . GLU B 1 43 ? 1.436 23 5.254 1 96.88 43 GLU B O 1
ATOM 2670 N N . GLN B 1 44 ? 3.404 23.062 4.156 1 97.25 44 GLN B N 1
ATOM 2671 C CA . GLN B 1 44 ? 3.281 21.688 3.688 1 97.25 44 GLN B CA 1
ATOM 2672 C C . GLN B 1 44 ? 3.295 20.703 4.855 1 97.25 44 GLN B C 1
ATOM 2674 O O . GLN B 1 44 ? 2.555 19.719 4.852 1 97.25 44 GLN B O 1
ATOM 2679 N N . LEU B 1 45 ? 4.117 21.031 5.812 1 98.06 45 LEU B N 1
ATOM 2680 C CA . LEU B 1 45 ? 4.184 20.188 7 1 98.06 45 LEU B CA 1
ATOM 2681 C C . LEU B 1 45 ? 2.861 20.219 7.762 1 98.06 45 LEU B C 1
ATOM 2683 O O . LEU B 1 45 ? 2.379 19.172 8.219 1 98.06 45 LEU B O 1
ATOM 2687 N N . GLY B 1 46 ? 2.314 21.375 7.879 1 98.56 46 GLY B N 1
ATOM 2688 C CA . GLY B 1 46 ? 1.022 21.484 8.539 1 98.56 46 GLY B CA 1
ATOM 2689 C C . GLY B 1 46 ? -0.075 20.703 7.84 1 98.56 46 GLY B C 1
ATOM 2690 O O . GLY B 1 46 ? -0.883 20.047 8.492 1 98.56 46 GLY B O 1
ATOM 2691 N N . GLN B 1 47 ? -0.094 20.766 6.535 1 98.75 47 GLN B N 1
ATOM 2692 C CA . GLN B 1 47 ? -1.06 20.016 5.75 1 98.75 47 GLN B CA 1
ATOM 2693 C C . GLN B 1 47 ? -0.865 18.5 5.938 1 98.75 47 GLN B C 1
ATOM 2695 O O . GLN B 1 47 ? -1.836 17.766 6.098 1 98.75 47 GLN B O 1
ATOM 2700 N N . ALA B 1 48 ? 0.364 18.125 5.984 1 98.81 48 ALA B N 1
ATOM 2701 C CA . ALA B 1 48 ? 0.67 16.703 6.176 1 98.81 48 ALA B CA 1
ATOM 2702 C C . ALA B 1 48 ? 0.231 16.234 7.559 1 98.81 48 ALA B C 1
ATOM 2704 O O . ALA B 1 48 ? -0.294 15.125 7.707 1 98.81 48 ALA B O 1
ATOM 2705 N N . LEU B 1 49 ? 0.441 17.031 8.547 1 98.88 49 LEU B N 1
ATOM 2706 C CA . LEU B 1 49 ? 0.037 16.672 9.898 1 98.88 49 LEU B CA 1
ATOM 2707 C C . LEU B 1 49 ? -1.48 16.562 10.008 1 98.88 49 LEU B C 1
ATOM 2709 O O . LEU B 1 49 ? -2.002 15.656 10.648 1 98.88 49 LEU B O 1
ATOM 2713 N N . ALA B 1 50 ? -2.15 17.516 9.383 1 98.88 50 ALA B N 1
ATOM 2714 C CA . ALA B 1 50 ? -3.609 17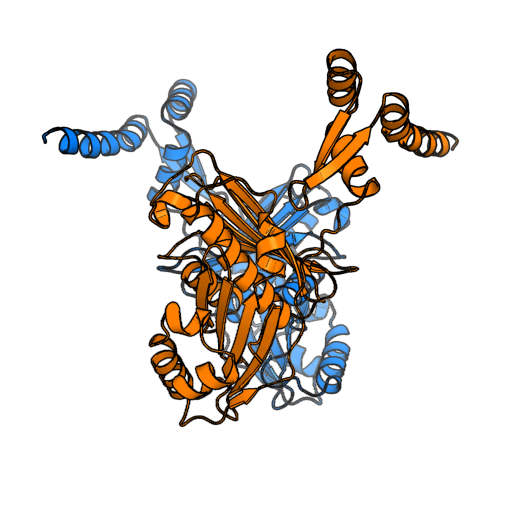.438 9.352 1 98.88 50 ALA B CA 1
ATOM 2715 C C . ALA B 1 50 ? -4.066 16.141 8.664 1 98.88 50 ALA B C 1
ATOM 2717 O O . ALA B 1 50 ? -4.938 15.438 9.18 1 98.88 50 ALA B O 1
ATOM 2718 N N . ALA B 1 51 ? -3.449 15.828 7.582 1 98.88 51 ALA B N 1
ATOM 2719 C CA . ALA B 1 51 ? -3.805 14.641 6.801 1 98.88 51 ALA B CA 1
ATOM 2720 C C . ALA B 1 51 ? -3.598 13.367 7.613 1 98.88 51 ALA B C 1
ATOM 2722 O O . ALA B 1 51 ? -4.516 12.555 7.742 1 98.88 51 ALA B O 1
ATOM 2723 N N . VAL B 1 52 ? -2.42 13.227 8.203 1 98.81 52 VAL B N 1
ATOM 2724 C CA . VAL B 1 52 ? -2.096 11.969 8.875 1 98.81 52 VAL B CA 1
ATOM 2725 C C . VAL B 1 52 ? -2.947 11.82 10.133 1 98.81 52 VAL B C 1
ATOM 2727 O O . VAL B 1 52 ? -3.322 10.703 10.508 1 98.81 52 VAL B O 1
ATOM 2730 N N . THR B 1 53 ? -3.287 12.922 10.742 1 98.81 53 THR B N 1
ATOM 2731 C CA . THR B 1 53 ? -4.176 12.883 11.898 1 98.81 53 THR B CA 1
ATOM 2732 C C . THR B 1 53 ? -5.547 12.344 11.508 1 98.81 53 THR B C 1
ATOM 2734 O O . THR B 1 53 ? -6.078 11.445 12.164 1 98.81 53 THR B O 1
ATOM 2737 N N . MET B 1 54 ? -6.078 12.852 10.43 1 98.69 54 MET B N 1
ATOM 2738 C CA . MET B 1 54 ? -7.379 12.383 9.961 1 98.69 54 MET B CA 1
ATOM 2739 C C . MET B 1 54 ? -7.309 10.914 9.547 1 98.69 54 MET B C 1
ATOM 2741 O O . MET B 1 54 ? -8.188 10.125 9.898 1 98.69 54 MET B O 1
ATOM 2745 N N . LEU B 1 55 ? -6.281 10.539 8.852 1 97.56 55 LEU B N 1
ATOM 2746 C CA . LEU B 1 55 ? -6.129 9.164 8.383 1 97.56 55 LEU B CA 1
ATOM 2747 C C . LEU B 1 55 ? -6.004 8.195 9.555 1 97.56 55 LEU B C 1
ATOM 2749 O O . LEU B 1 55 ? -6.512 7.078 9.5 1 97.56 55 LEU B O 1
ATOM 2753 N N . SER B 1 56 ? -5.34 8.633 10.609 1 97.25 56 SER B N 1
ATOM 2754 C CA . SER B 1 56 ? -5.137 7.785 11.781 1 97.25 56 SER B CA 1
ATOM 2755 C C . SER B 1 56 ? -6.461 7.473 12.469 1 97.25 56 SER B C 1
ATOM 2757 O O . SER B 1 56 ? -6.543 6.539 13.273 1 97.25 56 SER B O 1
ATOM 2759 N N . ALA B 1 57 ? -7.461 8.25 12.18 1 96.25 57 ALA B N 1
ATOM 2760 C CA . ALA B 1 57 ? -8.773 8.023 12.781 1 96.25 57 ALA B CA 1
ATOM 2761 C C . ALA B 1 57 ? -9.602 7.055 11.938 1 96.25 57 ALA B C 1
ATOM 2763 O O . ALA B 1 57 ? -10.594 6.5 12.414 1 96.25 57 ALA B O 1
ATOM 2764 N N . ILE B 1 58 ? -9.266 6.914 10.719 1 93.38 58 ILE B N 1
ATOM 2765 C CA . ILE B 1 58 ? -10.008 6.07 9.789 1 93.38 58 ILE B CA 1
ATOM 2766 C C . ILE B 1 58 ? -9.508 4.633 9.883 1 93.38 58 ILE B C 1
ATOM 2768 O O . ILE B 1 58 ? -10.297 3.688 9.875 1 93.38 58 ILE B O 1
ATOM 2772 N N . VAL B 1 59 ? -8.227 4.473 10.047 1 91.19 59 VAL B N 1
ATOM 2773 C CA . VAL B 1 59 ? -7.586 3.162 10.039 1 91.19 59 VAL B CA 1
ATOM 2774 C C . VAL B 1 59 ? -7.5 2.619 11.461 1 91.19 59 VAL B C 1
ATOM 2776 O O . VAL B 1 59 ? -7.145 3.35 12.391 1 91.19 59 VAL B O 1
ATOM 2779 N N . LYS B 1 60 ? -7.879 1.389 11.617 1 90.5 60 LYS B N 1
ATOM 2780 C CA . LYS B 1 60 ? -7.742 0.746 12.922 1 90.5 60 LYS B CA 1
ATOM 2781 C C . LYS B 1 60 ? -6.328 0.207 13.125 1 90.5 60 LYS B C 1
ATOM 2783 O O . LYS B 1 60 ? -5.875 -0.661 12.375 1 90.5 60 LYS B O 1
ATOM 2788 N N . PHE B 1 61 ? -5.66 0.697 14.148 1 93.5 61 PHE B N 1
ATOM 2789 C CA . PHE B 1 61 ? -4.301 0.278 14.461 1 93.5 61 PHE B CA 1
ATOM 2790 C C . PHE B 1 61 ? -3.918 0.687 15.875 1 93.5 61 PHE B C 1
ATOM 2792 O O . PHE B 1 61 ? -4.602 1.505 16.5 1 93.5 61 PHE B O 1
ATOM 2799 N N . LYS B 1 62 ? -2.998 0.088 16.453 1 96.31 62 LYS B N 1
ATOM 2800 C CA . LYS B 1 62 ? -2.332 0.487 17.703 1 96.31 62 LYS B CA 1
ATOM 2801 C C . LYS B 1 62 ? -0.843 0.727 17.469 1 96.31 62 LYS B C 1
ATOM 2803 O O . LYS B 1 62 ? -0.064 -0.223 17.359 1 96.31 62 LYS B O 1
ATOM 2808 N N . GLY B 1 63 ? -0.438 1.92 17.406 1 96.5 63 GLY B N 1
ATOM 2809 C CA . GLY B 1 63 ? 0.926 2.291 17.062 1 96.5 63 GLY B CA 1
ATOM 2810 C C . GLY B 1 63 ? 1.021 3.639 16.359 1 96.5 63 GLY B C 1
ATOM 2811 O O . GLY B 1 63 ? 0.51 4.641 16.875 1 96.5 63 GLY B O 1
ATOM 2812 N N . SER B 1 64 ? 1.702 3.588 15.148 1 97.06 64 SER B N 1
ATOM 2813 C CA . SER B 1 64 ? 1.961 4.867 14.492 1 97.06 64 SER B CA 1
ATOM 2814 C C . SER B 1 64 ? 1.617 4.805 13.008 1 97.06 64 SER B C 1
ATOM 2816 O O . SER B 1 64 ? 1.884 3.801 12.344 1 97.06 64 SER B O 1
ATOM 2818 N N . MET B 1 65 ? 1.019 5.859 12.562 1 97.81 65 MET B N 1
ATOM 2819 C CA . MET B 1 65 ? 0.839 6.098 11.133 1 97.81 65 MET B CA 1
ATOM 2820 C C . MET B 1 65 ? 1.758 7.215 10.648 1 97.81 65 MET B C 1
ATOM 2822 O O . MET B 1 65 ? 1.833 8.273 11.273 1 97.81 65 MET B O 1
ATOM 2826 N N . ILE B 1 66 ? 2.486 6.969 9.562 1 98.5 66 ILE B N 1
ATOM 2827 C CA . ILE B 1 66 ? 3.49 7.91 9.086 1 98.5 66 ILE B CA 1
ATOM 2828 C C . ILE B 1 66 ? 3.205 8.273 7.629 1 98.5 66 ILE B C 1
ATOM 2830 O O . ILE B 1 66 ? 3.039 7.391 6.785 1 98.5 66 ILE B O 1
ATOM 2834 N N . LEU B 1 67 ? 3.055 9.492 7.348 1 98.62 67 LEU B N 1
ATOM 2835 C CA . LEU B 1 67 ? 2.992 10.047 6 1 98.62 67 LEU B CA 1
ATOM 2836 C C . LEU B 1 67 ? 4.32 10.68 5.609 1 98.62 67 LEU B C 1
ATOM 2838 O O . LEU B 1 67 ? 4.801 11.594 6.285 1 98.62 67 LEU B O 1
ATOM 2842 N N . GLN B 1 68 ? 4.867 10.18 4.551 1 98.56 68 GLN B N 1
ATOM 2843 C CA . GLN B 1 68 ? 6.164 10.688 4.113 1 98.56 68 GLN B CA 1
ATOM 2844 C C . GLN B 1 68 ? 6.121 11.109 2.646 1 98.56 68 GLN B C 1
ATOM 2846 O O . GLN B 1 68 ? 5.566 10.398 1.806 1 98.56 68 GLN B O 1
ATOM 2851 N N . ALA B 1 69 ? 6.586 12.266 2.393 1 97.88 69 ALA B N 1
ATOM 2852 C CA . ALA B 1 69 ? 6.809 12.734 1.028 1 97.88 69 ALA B CA 1
ATOM 2853 C C . ALA B 1 69 ? 8.297 12.938 0.755 1 97.88 69 ALA B C 1
ATOM 2855 O O . ALA B 1 69 ? 8.992 13.602 1.528 1 97.88 69 ALA B O 1
ATOM 2856 N N . GLN B 1 70 ? 8.742 12.305 -0.268 1 97.06 70 GLN B N 1
ATOM 2857 C CA . GLN B 1 70 ? 10.133 12.43 -0.693 1 97.06 70 GLN B CA 1
ATOM 2858 C C . GLN B 1 70 ? 10.227 12.781 -2.176 1 97.06 70 GLN B C 1
ATOM 2860 O O . GLN B 1 70 ? 9.453 12.266 -2.99 1 97.06 70 GLN B O 1
ATOM 2865 N N . GLY B 1 71 ? 11.102 13.695 -2.496 1 94.25 71 GLY B N 1
ATOM 2866 C CA . GLY B 1 71 ? 11.242 14.078 -3.891 1 94.25 71 GLY B CA 1
ATOM 2867 C C . GLY B 1 71 ? 12.531 14.812 -4.18 1 94.25 71 GLY B C 1
ATOM 2868 O O . GLY B 1 71 ? 13.359 15.008 -3.287 1 94.25 71 GLY B O 1
ATOM 2869 N N . ALA B 1 72 ? 12.672 15.203 -5.422 1 94.31 72 ALA B N 1
ATOM 2870 C CA . ALA B 1 72 ? 13.898 15.836 -5.902 1 94.31 72 ALA B CA 1
ATOM 2871 C C . ALA B 1 72 ? 13.727 17.359 -5.996 1 94.31 72 ALA B C 1
ATOM 2873 O O . ALA B 1 72 ? 14.555 18.031 -6.605 1 94.31 72 ALA B O 1
ATOM 2874 N N . GLY B 1 73 ? 12.664 17.844 -5.453 1 94.5 73 GLY B N 1
ATOM 2875 C CA . GLY B 1 73 ? 12.445 19.281 -5.445 1 94.5 73 GLY B CA 1
ATOM 2876 C C . GLY B 1 73 ? 13.062 19.969 -4.246 1 94.5 73 GLY B C 1
ATOM 2877 O O . GLY B 1 73 ? 14.078 19.516 -3.715 1 94.5 73 GLY B O 1
ATOM 2878 N N . VAL B 1 74 ? 12.461 21.078 -3.893 1 94.94 74 VAL B N 1
ATOM 2879 C CA . VAL B 1 74 ? 12.922 21.906 -2.779 1 94.94 74 VAL B CA 1
ATOM 2880 C C . VAL B 1 74 ? 12.852 21.094 -1.482 1 94.94 74 VAL B C 1
ATOM 2882 O O . VAL B 1 74 ? 13.773 21.156 -0.666 1 94.94 74 VAL B O 1
ATOM 2885 N N . ILE B 1 75 ? 11.734 20.438 -1.325 1 96.12 75 ILE B N 1
ATOM 2886 C CA . ILE B 1 75 ? 11.57 19.578 -0.159 1 96.12 75 ILE B CA 1
ATOM 2887 C C . ILE B 1 75 ? 12.188 18.219 -0.434 1 96.12 75 ILE B C 1
ATOM 2889 O O . ILE B 1 75 ? 11.742 17.5 -1.332 1 96.12 75 ILE B O 1
ATOM 2893 N N . ARG B 1 76 ? 13.141 17.875 0.312 1 96.25 76 ARG B N 1
ATOM 2894 C CA . ARG B 1 76 ? 13.766 16.562 0.158 1 96.25 76 ARG B CA 1
ATOM 2895 C C . ARG B 1 76 ? 12.961 15.484 0.881 1 96.25 76 ARG B C 1
ATOM 2897 O O . ARG B 1 76 ? 12.734 14.406 0.339 1 96.25 76 ARG B O 1
ATOM 2904 N N . THR B 1 77 ? 12.602 15.836 2.092 1 96.94 77 THR B N 1
ATOM 2905 C CA . THR B 1 77 ? 11.82 14.883 2.877 1 96.94 77 THR B CA 1
ATOM 2906 C C . THR B 1 77 ? 10.844 15.617 3.793 1 96.94 77 THR B C 1
ATOM 2908 O O . THR B 1 77 ? 11.18 16.641 4.375 1 96.94 77 THR B O 1
ATOM 2911 N N . LEU B 1 78 ? 9.672 15.203 3.799 1 98 78 LEU B N 1
ATOM 2912 C CA . LEU B 1 78 ? 8.617 15.617 4.719 1 98 78 LEU B CA 1
ATOM 2913 C C . LEU B 1 78 ? 8.008 14.406 5.426 1 98 78 LEU B C 1
ATOM 2915 O O . LEU B 1 78 ? 7.594 13.445 4.773 1 98 78 LEU B O 1
ATOM 2919 N N . VAL B 1 79 ? 8.047 14.453 6.777 1 98.31 79 VAL B N 1
ATOM 2920 C CA . VAL B 1 79 ? 7.492 13.352 7.555 1 98.31 79 VAL B CA 1
ATOM 2921 C C . VAL B 1 79 ? 6.465 13.883 8.555 1 98.31 79 VAL B C 1
ATOM 2923 O O . VAL B 1 79 ? 6.734 14.844 9.273 1 98.31 79 VAL B O 1
ATOM 2926 N N . ALA B 1 80 ? 5.336 13.344 8.539 1 98.69 80 ALA B N 1
ATOM 2927 C CA . ALA B 1 80 ? 4.289 13.594 9.523 1 98.69 80 ALA B CA 1
ATOM 2928 C C . ALA B 1 80 ? 3.795 12.281 10.133 1 98.69 80 ALA B C 1
ATOM 2930 O O . ALA B 1 80 ? 3.584 11.297 9.422 1 98.69 80 ALA B O 1
ATOM 2931 N N . GLN B 1 81 ? 3.604 12.297 11.453 1 98.56 81 GLN B N 1
ATOM 2932 C CA . GLN B 1 81 ? 3.211 11.07 12.141 1 98.56 81 GLN B CA 1
ATOM 2933 C C . GLN B 1 81 ? 2.084 11.336 13.133 1 98.56 81 GLN B C 1
ATOM 2935 O O . GLN B 1 81 ? 2.045 12.398 13.766 1 98.56 81 GLN B O 1
ATOM 2940 N N . SER B 1 82 ? 1.22 10.438 13.234 1 98.69 82 SER B N 1
ATOM 2941 C CA . SER B 1 82 ? 0.185 10.406 14.266 1 98.69 82 SER B CA 1
ATOM 2942 C C . SER B 1 82 ? 0.073 9.023 14.898 1 98.69 82 SER B C 1
ATOM 2944 O O . SER B 1 82 ? 0.077 8.016 14.195 1 98.69 82 SER B O 1
ATOM 2946 N N . SER B 1 83 ? -0.012 8.992 16.234 1 97.94 83 SER B N 1
ATOM 2947 C CA . SER B 1 83 ? -0.281 7.734 16.922 1 97.94 83 SER B CA 1
ATOM 2948 C C . SER B 1 83 ? -1.773 7.422 16.953 1 97.94 83 SER B C 1
ATOM 2950 O O . SER B 1 83 ? -2.588 8.234 16.5 1 97.94 83 SER B O 1
ATOM 2952 N N . ASP B 1 84 ? -2.119 6.184 17.484 1 97 84 ASP B N 1
ATOM 2953 C CA . ASP B 1 84 ? -3.52 5.797 17.641 1 97 84 ASP B CA 1
ATOM 2954 C C . ASP B 1 84 ? -4.207 6.629 18.719 1 97 84 ASP B C 1
ATOM 2956 O O . ASP B 1 84 ? -5.438 6.652 18.797 1 97 84 ASP B O 1
ATOM 2960 N N . GLU B 1 85 ? -3.439 7.445 19.469 1 97.06 85 GLU B N 1
ATOM 2961 C CA . GLU B 1 85 ? -3.98 8.344 20.484 1 97.06 85 GLU B CA 1
ATOM 2962 C C . GLU B 1 85 ? -3.918 9.797 20.031 1 97.06 85 GLU B C 1
ATOM 2964 O O . GLU B 1 85 ? -4.062 10.719 20.844 1 97.06 85 GLU B O 1
ATOM 2969 N N . ARG B 1 86 ? -3.582 10.047 18.766 1 98.19 86 ARG B N 1
ATOM 2970 C CA . ARG B 1 86 ? -3.564 11.359 18.141 1 98.19 86 ARG B CA 1
ATOM 2971 C C . ARG B 1 86 ? -2.434 12.219 18.703 1 98.19 86 ARG B C 1
ATOM 2973 O O . ARG B 1 86 ? -2.602 13.43 18.891 1 98.19 86 ARG B O 1
ATOM 2980 N N . ASN B 1 87 ? -1.346 11.523 19.109 1 98.5 87 ASN B N 1
ATOM 2981 C CA . ASN B 1 87 ? -0.088 12.234 19.297 1 98.5 87 ASN B CA 1
ATOM 2982 C C . ASN B 1 87 ? 0.623 12.492 17.969 1 98.5 87 ASN B C 1
ATOM 2984 O O . ASN B 1 87 ? 0.886 11.555 17.219 1 98.5 87 ASN B O 1
ATOM 2988 N N . ILE B 1 88 ? 0.944 13.766 17.75 1 98.69 88 ILE B N 1
ATOM 2989 C CA . ILE B 1 88 ? 1.438 14.062 16.406 1 98.69 88 ILE B CA 1
ATOM 2990 C C . ILE B 1 88 ? 2.834 14.68 16.5 1 98.69 88 ILE B C 1
ATOM 2992 O O . ILE B 1 88 ? 3.188 15.289 17.516 1 98.69 88 ILE B O 1
ATOM 2996 N N . ARG B 1 89 ? 3.615 14.484 15.484 1 98.12 89 ARG B N 1
ATOM 2997 C CA . ARG B 1 89 ? 4.918 15.109 15.273 1 98.12 89 ARG B CA 1
ATOM 2998 C C . ARG B 1 89 ? 5.293 15.109 13.797 1 98.12 89 ARG B C 1
ATOM 3000 O O . ARG B 1 89 ? 4.738 14.352 13.008 1 98.12 89 ARG B O 1
ATOM 3007 N N . GLY B 1 90 ? 6.141 15.977 13.383 1 97.69 90 GLY B N 1
ATOM 3008 C CA . GLY B 1 90 ? 6.574 16.031 12 1 97.69 90 GLY B CA 1
ATOM 3009 C C . GLY B 1 90 ? 7.863 16.797 11.805 1 97.69 90 GLY B C 1
ATOM 3010 O O . GLY B 1 90 ? 8.312 17.516 12.711 1 97.69 90 GLY B O 1
ATOM 3011 N N . LEU B 1 91 ? 8.438 16.609 10.695 1 97.38 91 LEU B N 1
ATOM 3012 C CA . LEU B 1 91 ? 9.648 17.344 10.336 1 97.38 91 LEU B CA 1
ATOM 3013 C C . LEU B 1 91 ? 9.758 17.516 8.828 1 97.38 91 LEU B C 1
ATOM 3015 O O . LEU B 1 91 ? 9.125 16.766 8.07 1 97.38 91 LEU B O 1
ATOM 3019 N N . VAL B 1 92 ? 10.414 18.516 8.383 1 96.94 92 VAL B N 1
ATOM 3020 C CA . VAL B 1 92 ? 10.641 18.781 6.969 1 96.94 92 VAL B CA 1
ATOM 3021 C C . VAL B 1 92 ? 12.117 19.125 6.742 1 96.94 92 VAL B C 1
ATOM 3023 O O . VAL B 1 92 ? 12.734 19.812 7.555 1 96.94 92 VAL B O 1
ATOM 3026 N N . ARG B 1 93 ? 12.664 18.547 5.75 1 95.38 93 ARG B N 1
ATOM 3027 C CA . ARG B 1 93 ? 14.016 18.828 5.297 1 95.38 93 ARG B CA 1
ATOM 3028 C C . ARG B 1 93 ? 14.008 19.406 3.885 1 95.38 93 ARG B C 1
ATOM 3030 O O . ARG B 1 93 ? 13.453 18.797 2.965 1 95.38 93 ARG B O 1
ATOM 3037 N N . CYS B 1 94 ? 14.625 20.484 3.732 1 93.62 94 CYS B N 1
ATOM 3038 C CA . CYS B 1 94 ? 14.641 21.125 2.418 1 93.62 94 CYS B CA 1
ATOM 3039 C C . CYS B 1 94 ? 16.047 21.578 2.049 1 93.62 94 CYS B C 1
ATOM 3041 O O . CYS B 1 94 ? 16.891 21.766 2.926 1 93.62 94 CYS B O 1
ATOM 3043 N N . ASN B 1 95 ? 16.312 21.672 0.785 1 87.69 95 ASN B N 1
ATOM 3044 C CA . ASN B 1 95 ? 17.609 22.078 0.262 1 87.69 95 ASN B CA 1
ATOM 3045 C C . ASN B 1 95 ? 17.766 23.594 0.248 1 87.69 95 ASN B C 1
ATOM 3047 O O . ASN B 1 95 ? 18.875 24.109 0.378 1 87.69 95 ASN B O 1
ATOM 3051 N N . GLU B 1 96 ? 16.781 24.203 -0.049 1 85.69 96 GLU B N 1
ATOM 3052 C CA . GLU B 1 96 ? 16.766 25.656 -0.136 1 85.69 96 GLU B CA 1
ATOM 3053 C C . GLU B 1 96 ? 15.453 26.234 0.376 1 85.69 96 GLU B C 1
ATOM 3055 O O . GLU B 1 96 ? 14.469 25.5 0.535 1 85.69 96 GLU B O 1
ATOM 3060 N N . ASP B 1 97 ? 15.57 27.438 0.661 1 86.5 97 ASP B N 1
ATOM 3061 C CA . ASP B 1 97 ? 14.352 28.156 1.061 1 86.5 97 ASP B CA 1
ATOM 3062 C C . ASP B 1 97 ? 13.727 28.891 -0.122 1 86.5 97 ASP B C 1
ATOM 3064 O O . ASP B 1 97 ? 14.445 29.359 -1.013 1 86.5 97 ASP B O 1
ATOM 3068 N N . VAL B 1 98 ? 12.484 28.703 -0.159 1 89.06 98 VAL B N 1
ATOM 3069 C CA . VAL B 1 98 ? 11.773 29.375 -1.244 1 89.06 98 VAL B CA 1
ATOM 3070 C C . VAL B 1 98 ? 10.586 30.156 -0.683 1 89.06 98 VAL B C 1
ATOM 3072 O O . VAL B 1 98 ? 9.938 29.703 0.264 1 89.06 98 VAL B O 1
ATOM 3075 N N . ASP B 1 99 ? 10.336 31.297 -1.268 1 88.5 99 ASP B N 1
ATOM 3076 C CA . ASP B 1 99 ? 9.195 32.125 -0.834 1 88.5 99 ASP B CA 1
ATOM 3077 C C . ASP B 1 99 ? 7.895 31.594 -1.445 1 88.5 99 ASP B C 1
ATOM 3079 O O . ASP B 1 99 ? 6.836 31.672 -0.817 1 88.5 99 ASP B O 1
ATOM 3083 N N . ASN B 1 100 ? 8.039 31.25 -2.68 1 89.88 100 ASN B N 1
ATOM 3084 C CA . ASN B 1 100 ? 6.91 30.688 -3.42 1 89.88 100 ASN B CA 1
ATOM 3085 C C . ASN B 1 100 ? 7.344 29.531 -4.316 1 89.88 100 ASN B C 1
ATOM 3087 O O . ASN B 1 100 ? 8.422 29.578 -4.914 1 89.88 100 ASN B O 1
ATOM 3091 N N . ALA B 1 101 ? 6.59 28.531 -4.254 1 91 101 ALA B N 1
ATOM 3092 C CA . ALA B 1 101 ? 6.875 27.375 -5.105 1 91 101 ALA B CA 1
ATOM 3093 C C . ALA B 1 101 ? 5.602 26.594 -5.418 1 91 101 ALA B C 1
ATOM 3095 O O . ALA B 1 101 ? 4.727 26.453 -4.562 1 91 101 ALA B O 1
ATOM 3096 N N . SER B 1 102 ? 5.5 26.188 -6.676 1 93.44 102 SER B N 1
ATOM 3097 C CA . SER B 1 102 ? 4.43 25.266 -7.043 1 93.44 102 SER B CA 1
ATOM 3098 C C . SER B 1 102 ? 4.629 23.891 -6.402 1 93.44 102 SER B C 1
ATOM 3100 O O . SER B 1 102 ? 5.715 23.594 -5.902 1 93.44 102 SER B O 1
ATOM 3102 N N . PHE B 1 103 ? 3.592 23.188 -6.363 1 93.88 103 PHE B N 1
ATOM 3103 C CA . PHE B 1 103 ? 3.672 21.828 -5.84 1 93.88 103 PHE B CA 1
ATOM 3104 C C . PHE B 1 103 ? 4.766 21.031 -6.547 1 93.88 103 PHE B C 1
ATOM 3106 O O . PHE B 1 103 ? 5.547 20.328 -5.902 1 93.88 103 PHE B O 1
ATOM 3113 N N . GLU B 1 104 ? 4.844 21.156 -7.848 1 92.69 104 GLU B N 1
ATOM 3114 C CA . GLU B 1 104 ? 5.852 20.469 -8.656 1 92.69 104 GLU B CA 1
ATOM 3115 C C . GLU B 1 104 ? 7.258 20.938 -8.289 1 92.69 104 GLU B C 1
ATOM 3117 O O . GLU B 1 104 ? 8.195 20.125 -8.25 1 92.69 104 GLU B O 1
ATOM 3122 N N . GLN B 1 105 ? 7.398 22.141 -8.031 1 93.12 105 GLN B N 1
ATOM 3123 C CA . GLN B 1 105 ? 8.703 22.672 -7.641 1 93.12 105 GLN B CA 1
ATOM 3124 C C . GLN B 1 105 ? 9.094 22.188 -6.246 1 93.12 105 GLN B C 1
ATOM 3126 O O . GLN B 1 105 ? 10.266 21.922 -5.988 1 93.12 105 GLN B O 1
ATOM 3131 N N . MET B 1 106 ? 8.125 22.141 -5.406 1 94.06 106 MET B N 1
ATOM 3132 C CA . MET B 1 106 ? 8.391 21.75 -4.02 1 94.06 106 MET B CA 1
ATOM 3133 C C . MET B 1 106 ? 8.844 20.297 -3.934 1 94.06 106 MET B C 1
ATOM 3135 O O . MET B 1 106 ? 9.797 19.984 -3.213 1 94.06 106 MET B O 1
ATOM 3139 N N . TYR B 1 107 ? 8.18 19.469 -4.73 1 94.56 107 TYR B N 1
ATOM 3140 C CA . TYR B 1 107 ? 8.453 18.047 -4.531 1 94.56 107 TYR B CA 1
ATOM 3141 C C . TYR B 1 107 ? 9.172 17.453 -5.742 1 94.56 107 TYR B C 1
ATOM 3143 O O . TYR B 1 107 ? 9.859 16.438 -5.625 1 94.56 107 TYR B O 1
ATOM 3151 N N . GLY B 1 108 ? 9.008 18.016 -6.93 1 92.75 108 GLY B N 1
ATOM 3152 C CA . GLY B 1 108 ? 9.578 17.406 -8.117 1 92.75 108 GLY B CA 1
ATOM 3153 C C . GLY B 1 108 ? 9.109 15.977 -8.344 1 92.75 108 GLY B C 1
ATOM 3154 O O . GLY B 1 108 ? 7.953 15.641 -8.055 1 92.75 108 GLY B O 1
ATOM 3155 N N . GLN B 1 109 ? 10 15.18 -8.992 1 93.62 109 GLN B N 1
ATOM 3156 C CA . GLN B 1 109 ? 9.75 13.742 -9.047 1 93.62 109 GLN B CA 1
ATOM 3157 C C . GLN B 1 109 ? 9.922 13.102 -7.68 1 93.62 109 GLN B C 1
ATOM 3159 O O . GLN B 1 109 ? 10.992 13.211 -7.066 1 93.62 109 GLN B O 1
ATOM 3164 N N . GLY B 1 110 ? 8.812 12.641 -7.164 1 95.81 110 GLY B N 1
ATOM 3165 C CA . GLY B 1 110 ? 8.883 12.086 -5.82 1 95.81 110 GLY B CA 1
ATOM 3166 C C . GLY B 1 110 ? 7.789 11.07 -5.539 1 95.81 110 GLY B C 1
ATOM 3167 O O . GLY B 1 110 ? 7.098 10.625 -6.457 1 95.81 110 GLY B O 1
ATOM 3168 N N . GLN B 1 111 ? 7.762 10.656 -4.285 1 97.81 111 GLN B N 1
ATOM 3169 C CA . GLN B 1 111 ? 6.793 9.648 -3.861 1 97.81 111 GLN B CA 1
ATOM 3170 C C . GLN B 1 111 ? 6.121 10.047 -2.553 1 97.81 111 GLN B C 1
ATOM 3172 O O . GLN B 1 111 ? 6.727 10.719 -1.717 1 97.81 111 GLN B O 1
ATOM 3177 N N . LEU B 1 112 ? 4.898 9.727 -2.51 1 97.88 112 LEU B N 1
ATOM 3178 C CA . LEU B 1 112 ? 4.141 9.75 -1.264 1 97.88 112 LEU B CA 1
ATOM 3179 C C . LEU B 1 112 ? 4.055 8.359 -0.648 1 97.88 112 LEU B C 1
ATOM 3181 O O . LEU B 1 112 ? 3.619 7.41 -1.306 1 97.88 112 LEU B O 1
ATOM 3185 N N . ILE B 1 113 ? 4.445 8.273 0.61 1 98.06 113 ILE B N 1
ATOM 3186 C CA . ILE B 1 113 ? 4.508 6.984 1.291 1 98.06 113 ILE B CA 1
ATOM 3187 C C . ILE B 1 113 ? 3.654 7.031 2.557 1 98.06 113 ILE B C 1
ATOM 3189 O O . ILE B 1 113 ? 3.816 7.922 3.391 1 98.06 113 ILE B O 1
ATOM 3193 N N . LEU B 1 114 ? 2.756 6.16 2.662 1 97.38 114 LEU B N 1
ATOM 3194 C CA . LEU B 1 114 ? 1.996 5.957 3.891 1 97.38 114 LEU B CA 1
ATOM 3195 C C . LEU B 1 114 ? 2.426 4.672 4.59 1 97.38 114 LEU B C 1
ATOM 3197 O O . LEU B 1 114 ? 2.344 3.588 4.008 1 97.38 114 LEU B O 1
ATOM 3201 N N . THR B 1 115 ? 2.898 4.785 5.812 1 97.94 115 THR B N 1
ATOM 3202 C CA . THR B 1 115 ? 3.365 3.643 6.59 1 97.94 115 THR B CA 1
ATOM 3203 C C . THR B 1 115 ? 2.492 3.434 7.824 1 97.94 115 THR B C 1
ATOM 3205 O O . THR B 1 115 ? 2.152 4.391 8.516 1 97.94 115 THR B O 1
ATOM 3208 N N . ILE B 1 116 ? 2.09 2.217 8.031 1 96.88 116 ILE B N 1
ATOM 3209 C CA . ILE B 1 116 ? 1.389 1.841 9.25 1 96.88 116 ILE B CA 1
ATOM 3210 C C . ILE B 1 116 ? 2.26 0.896 10.078 1 96.88 116 ILE B C 1
ATOM 3212 O O . ILE B 1 116 ? 2.629 -0.185 9.609 1 96.88 116 ILE B O 1
ATOM 3216 N N . GLU B 1 117 ? 2.596 1.359 11.242 1 95.88 117 GLU B N 1
ATOM 3217 C CA . GLU B 1 117 ? 3.316 0.552 12.227 1 95.88 117 GLU B CA 1
ATOM 3218 C C . GLU B 1 117 ? 2.42 0.184 13.398 1 95.88 117 GLU B C 1
ATOM 3220 O O . GLU B 1 117 ? 2.064 1.045 14.211 1 95.88 117 GLU B O 1
ATOM 3225 N N . SER B 1 118 ? 2.023 -1.081 13.422 1 93.38 118 SER B N 1
ATOM 3226 C CA . SER B 1 118 ? 1.177 -1.56 14.508 1 93.38 118 SER B CA 1
ATOM 3227 C C . SER B 1 118 ? 1.97 -2.414 15.492 1 93.38 118 SER B C 1
ATOM 3229 O O . SER B 1 118 ? 2.922 -3.094 15.109 1 93.38 118 SER B O 1
ATOM 3231 N N . GLU B 1 119 ? 1.422 -2.359 16.688 1 91 119 GLU B N 1
ATOM 3232 C CA . GLU B 1 119 ? 2.045 -3.211 17.688 1 91 119 GLU B CA 1
ATOM 3233 C C . GLU B 1 119 ? 1.894 -4.688 17.344 1 91 119 GLU B C 1
ATOM 3235 O O . GLU B 1 119 ? 0.822 -5.121 16.906 1 91 119 GLU B O 1
ATOM 3240 N N . ASN B 1 120 ? 2.879 -5.438 17.375 1 85.38 120 ASN B N 1
ATOM 3241 C CA . ASN B 1 120 ? 2.879 -6.891 17.234 1 85.38 120 ASN B CA 1
ATOM 3242 C C . ASN B 1 120 ? 2.584 -7.328 15.805 1 85.38 120 ASN B C 1
ATOM 3244 O O . ASN B 1 120 ? 2.102 -8.438 15.578 1 85.38 120 ASN B O 1
ATOM 3248 N N . SER B 1 121 ? 2.674 -6.449 14.867 1 86.88 121 SER B N 1
ATOM 3249 C CA . SER B 1 121 ? 2.51 -6.812 13.461 1 86.88 121 SER B CA 1
ATOM 3250 C C . SER B 1 121 ? 3.619 -6.211 12.602 1 86.88 121 SER B C 1
ATOM 3252 O O . SER B 1 121 ? 4.285 -5.262 13.016 1 86.88 121 SER B O 1
ATOM 3254 N N . SER B 1 122 ? 3.811 -6.77 11.523 1 88.75 122 SER B N 1
ATOM 3255 C CA . SER B 1 122 ? 4.75 -6.215 10.555 1 88.75 122 SER B CA 1
ATOM 3256 C C . SER B 1 122 ? 4.227 -4.906 9.961 1 88.75 122 SER B C 1
ATOM 3258 O O . SER B 1 122 ? 3.021 -4.746 9.766 1 88.75 122 SER B O 1
ATOM 3260 N N . PRO B 1 123 ? 5.152 -4.004 9.695 1 94.12 123 PRO B N 1
ATOM 3261 C CA . PRO B 1 123 ? 4.723 -2.734 9.102 1 94.12 123 PRO B CA 1
ATOM 3262 C C . PRO B 1 123 ? 4.207 -2.893 7.672 1 94.12 123 PRO B C 1
ATOM 3264 O O . PRO B 1 123 ? 4.629 -3.809 6.961 1 94.12 123 PRO B O 1
ATOM 3267 N N . TYR B 1 124 ? 3.357 -2.041 7.332 1 95.88 124 TYR B N 1
ATOM 3268 C CA . TYR B 1 124 ? 2.842 -1.909 5.973 1 95.88 124 TYR B CA 1
ATOM 3269 C C . TYR B 1 124 ? 3.213 -0.557 5.375 1 95.88 124 TYR B C 1
ATOM 3271 O O . TYR B 1 124 ? 3.16 0.466 6.062 1 95.88 124 TYR B O 1
ATOM 3279 N N . GLN B 1 125 ? 3.543 -0.582 4.059 1 96.75 125 GLN B N 1
ATOM 3280 C CA . GLN B 1 125 ? 3.797 0.674 3.361 1 96.75 125 GLN B CA 1
ATOM 3281 C C . GLN B 1 125 ? 3.068 0.715 2.021 1 96.75 125 GLN B C 1
ATOM 3283 O O . GLN B 1 125 ? 3.119 -0.245 1.251 1 96.75 125 GLN B O 1
ATOM 3288 N N . GLY B 1 126 ? 2.334 1.761 1.798 1 97.06 126 GLY B N 1
ATOM 3289 C CA . GLY B 1 126 ? 1.78 2.084 0.492 1 97.06 126 GLY B CA 1
ATOM 3290 C C . GLY B 1 126 ? 2.469 3.262 -0.172 1 97.06 126 GLY B C 1
ATOM 3291 O O . GLY B 1 126 ? 2.797 4.25 0.49 1 97.06 126 GLY B O 1
ATOM 3292 N N . VAL B 1 127 ? 2.686 3.16 -1.486 1 97.25 127 VAL B N 1
ATOM 3293 C CA . VAL B 1 127 ? 3.49 4.168 -2.172 1 97.25 127 VAL B CA 1
ATOM 3294 C C . VAL B 1 127 ? 2.801 4.582 -3.471 1 97.25 127 VAL B C 1
ATOM 3296 O O . VAL B 1 127 ? 2.33 3.734 -4.23 1 97.25 127 VAL B O 1
ATOM 3299 N N . VAL B 1 128 ? 2.699 5.875 -3.73 1 96.19 128 VAL B N 1
ATOM 3300 C CA . VAL B 1 128 ? 2.287 6.434 -5.012 1 96.19 128 VAL B CA 1
ATOM 3301 C C . VAL B 1 128 ? 3.227 7.574 -5.406 1 96.19 128 VAL B C 1
ATOM 3303 O O . VAL B 1 128 ? 3.867 8.18 -4.547 1 96.19 128 VAL B O 1
ATOM 3306 N N . PRO B 1 129 ? 3.307 7.863 -6.68 1 94.75 129 PRO B N 1
ATOM 3307 C CA . PRO B 1 129 ? 4.02 9.086 -7.051 1 94.75 129 PRO B CA 1
ATOM 3308 C C . PRO B 1 129 ? 3.355 10.352 -6.5 1 94.75 129 PRO B C 1
ATOM 3310 O O . PRO B 1 129 ? 2.133 10.391 -6.352 1 94.75 129 PRO B O 1
ATOM 3313 N N . LEU B 1 130 ? 4.223 11.273 -6.156 1 94.75 130 LEU B N 1
ATOM 3314 C CA . LEU B 1 130 ? 3.693 12.594 -5.816 1 94.75 130 LEU B CA 1
ATOM 3315 C C . LEU B 1 130 ? 3.211 13.32 -7.066 1 94.75 130 LEU B C 1
ATOM 3317 O O . LEU B 1 130 ? 4.012 13.93 -7.785 1 94.75 130 LEU B O 1
ATOM 3321 N N . ALA B 1 131 ? 1.909 13.141 -7.34 1 88.62 131 ALA B N 1
ATOM 3322 C CA . ALA B 1 131 ? 1.297 13.742 -8.523 1 88.62 131 ALA B CA 1
ATOM 3323 C C . ALA B 1 131 ? 0.075 14.578 -8.141 1 88.62 131 ALA B C 1
ATOM 3325 O O . ALA B 1 131 ? -0.523 14.367 -7.086 1 88.62 131 ALA B O 1
ATOM 3326 N N . GLY B 1 132 ? -0.237 15.508 -8.984 1 89.06 132 GLY B N 1
ATOM 3327 C CA . GLY B 1 132 ? -1.356 16.391 -8.719 1 89.06 132 GLY B CA 1
ATOM 3328 C C . GLY B 1 132 ? -0.929 17.812 -8.406 1 89.06 132 GLY B C 1
ATOM 3329 O O . GLY B 1 132 ? 0.211 18.203 -8.68 1 89.06 132 GLY B O 1
ATOM 3330 N N . ARG B 1 133 ? -1.875 18.625 -7.801 1 93.75 133 ARG B N 1
ATOM 3331 C CA . ARG B 1 133 ? -1.641 20.047 -7.574 1 93.75 133 ARG B CA 1
ATOM 3332 C C . ARG B 1 133 ? -1.299 20.328 -6.113 1 93.75 133 ARG B C 1
ATOM 3334 O O . ARG B 1 133 ? -0.803 21.406 -5.777 1 93.75 133 ARG B O 1
ATOM 3341 N N . ASN B 1 134 ? -1.621 19.359 -5.27 1 96.31 134 ASN B N 1
ATOM 3342 C CA . ASN B 1 134 ? -1.383 19.531 -3.842 1 96.31 134 ASN B CA 1
ATOM 3343 C C . ASN B 1 134 ? -1.383 18.188 -3.109 1 96.31 134 ASN B C 1
ATOM 3345 O O . ASN B 1 134 ? -1.635 17.141 -3.713 1 96.31 134 ASN B O 1
ATOM 3349 N N . LEU B 1 135 ? -1.077 18.25 -1.854 1 96.88 135 LEU B N 1
ATOM 3350 C CA . LEU B 1 135 ? -0.965 17.031 -1.046 1 96.88 135 LEU B CA 1
ATOM 3351 C C . LEU B 1 135 ? -2.303 16.312 -0.97 1 96.88 135 LEU B C 1
ATOM 3353 O O . LEU B 1 135 ? -2.342 15.07 -0.94 1 96.88 135 LEU B O 1
ATOM 3357 N N . GLY B 1 136 ? -3.406 17.031 -0.892 1 97.56 136 GLY B N 1
ATOM 3358 C CA . GLY B 1 136 ? -4.73 16.438 -0.883 1 97.56 136 GLY B CA 1
ATOM 3359 C C . GLY B 1 136 ? -4.996 15.555 -2.09 1 97.56 136 GLY B C 1
ATOM 3360 O O . GLY B 1 136 ? -5.449 14.414 -1.948 1 97.56 136 GLY B O 1
ATOM 3361 N N . GLU B 1 137 ? -4.68 16.062 -3.279 1 95.75 137 GLU B N 1
ATOM 3362 C CA . GLU B 1 137 ? -4.891 15.312 -4.512 1 95.75 137 GLU B CA 1
ATOM 3363 C C . GLU B 1 137 ? -3.996 14.078 -4.57 1 95.75 137 GLU B C 1
ATOM 3365 O O . GLU B 1 137 ? -4.402 13.031 -5.082 1 95.75 137 GLU B O 1
ATOM 3370 N N . ALA B 1 138 ? -2.773 14.227 -4.09 1 95.19 138 ALA B N 1
ATOM 3371 C CA . ALA B 1 138 ? -1.89 13.062 -4.027 1 95.19 138 ALA B CA 1
ATOM 3372 C C . ALA B 1 138 ? -2.482 11.969 -3.141 1 95.19 138 ALA B C 1
ATOM 3374 O O . ALA B 1 138 ? -2.449 10.789 -3.496 1 95.19 138 ALA B O 1
ATOM 3375 N N . LEU B 1 139 ? -3.027 12.352 -2.07 1 96.75 139 LEU B N 1
ATOM 3376 C CA . LEU B 1 139 ? -3.654 11.414 -1.149 1 96.75 139 LEU B CA 1
ATOM 3377 C C . LEU B 1 139 ? -4.895 10.781 -1.776 1 96.75 139 LEU B C 1
ATOM 3379 O O . LEU B 1 139 ? -5.168 9.602 -1.561 1 96.75 139 LEU B O 1
ATOM 3383 N N . GLU B 1 140 ? -5.66 11.578 -2.492 1 96.69 140 GLU B N 1
ATOM 3384 C CA . GLU B 1 140 ? -6.832 11.055 -3.188 1 96.69 140 GLU B CA 1
ATOM 3385 C C . GLU B 1 140 ? -6.441 9.953 -4.168 1 96.69 140 GLU B C 1
ATOM 3387 O O . GLU B 1 140 ? -7.117 8.922 -4.254 1 96.69 140 GLU B O 1
ATOM 3392 N N . THR B 1 141 ? -5.352 10.148 -4.863 1 93.38 141 THR B N 1
ATOM 3393 C CA . THR B 1 141 ? -4.84 9.133 -5.777 1 93.38 141 THR B CA 1
ATOM 3394 C C . THR B 1 141 ? -4.469 7.859 -5.023 1 93.38 141 THR B C 1
ATOM 3396 O O . THR B 1 141 ? -4.77 6.754 -5.477 1 93.38 141 THR B O 1
ATOM 3399 N N . TYR B 1 142 ? -3.854 8.055 -3.92 1 94.06 142 TYR B N 1
ATOM 3400 C CA . TYR B 1 142 ? -3.49 6.926 -3.068 1 94.06 142 TYR B CA 1
ATOM 3401 C C . TYR B 1 142 ? -4.707 6.062 -2.758 1 94.06 142 TYR B C 1
ATOM 3403 O O . TYR B 1 142 ? -4.691 4.852 -2.99 1 94.06 142 TYR B O 1
ATOM 3411 N N . PHE B 1 143 ? -5.785 6.613 -2.318 1 93.19 143 PHE B N 1
ATOM 3412 C CA . PHE B 1 143 ? -6.961 5.867 -1.886 1 93.19 143 PHE B CA 1
ATOM 3413 C C . PHE B 1 143 ? -7.715 5.301 -3.084 1 93.19 143 PHE B C 1
ATOM 3415 O O . PHE B 1 143 ? -8.297 4.219 -3.004 1 93.19 143 PHE B O 1
ATOM 3422 N N . SER B 1 144 ? -7.719 6.047 -4.148 1 91.62 144 SER B N 1
ATOM 3423 C CA . SER B 1 144 ? -8.359 5.559 -5.363 1 91.62 144 SER B CA 1
ATOM 3424 C C . SER B 1 144 ? -7.684 4.293 -5.875 1 91.62 144 SER B C 1
ATOM 3426 O O . SER B 1 144 ? -8.352 3.371 -6.348 1 91.62 144 SER B O 1
ATOM 3428 N N . GLN B 1 145 ? -6.402 4.211 -5.723 1 88.69 145 GLN B N 1
ATOM 3429 C CA . GLN B 1 145 ? -5.66 3.094 -6.297 1 88.69 145 GLN B CA 1
ATOM 3430 C C . GLN B 1 145 ? -5.523 1.949 -5.297 1 88.69 145 GLN B C 1
ATOM 3432 O O . GLN B 1 145 ? -5.566 0.778 -5.68 1 88.69 145 GLN B O 1
ATOM 3437 N N . SER B 1 146 ? -5.316 2.207 -4.09 1 86.94 146 SER B N 1
ATOM 3438 C CA . SER B 1 146 ? -5.023 1.205 -3.07 1 86.94 146 SER B CA 1
ATOM 3439 C C . SER B 1 146 ? -6.301 0.552 -2.555 1 86.94 146 SER B C 1
ATOM 3441 O O . SER B 1 146 ? -6.379 -0.674 -2.455 1 86.94 146 SER B O 1
ATOM 3443 N N . GLU B 1 147 ? -7.336 1.32 -2.186 1 81.81 147 GLU B N 1
ATOM 3444 C CA . GLU B 1 147 ? -8.547 0.833 -1.526 1 81.81 147 GLU B CA 1
ATOM 3445 C C . GLU B 1 147 ? -9.75 0.89 -2.465 1 81.81 147 GLU B C 1
ATOM 3447 O O . GLU B 1 147 ? -10.812 0.362 -2.146 1 81.81 147 GLU B O 1
ATOM 3452 N N . GLN B 1 148 ? -9.57 1.429 -3.607 1 85.5 148 GLN B N 1
ATOM 3453 C CA . GLN B 1 148 ? -10.656 1.604 -4.574 1 85.5 148 GLN B CA 1
ATOM 3454 C C . GLN B 1 148 ? -11.828 2.354 -3.953 1 85.5 148 GLN B C 1
ATOM 3456 O O . GLN B 1 148 ? -12.984 1.997 -4.18 1 85.5 148 GLN B O 1
ATOM 3461 N N . LEU B 1 149 ? -11.523 3.34 -3.145 1 88.62 149 LEU B N 1
ATOM 3462 C CA . LEU B 1 149 ? -12.547 4.152 -2.5 1 88.62 149 LEU B CA 1
ATOM 3463 C C . LEU B 1 149 ? -12.484 5.598 -2.984 1 88.62 149 LEU B C 1
ATOM 3465 O O . LEU B 1 149 ? -11.406 6.184 -3.053 1 88.62 149 LEU B O 1
ATOM 3469 N N . ASN B 1 150 ? -13.648 6.137 -3.289 1 93.12 150 ASN B N 1
ATOM 3470 C CA . ASN B 1 150 ? -13.711 7.574 -3.531 1 93.12 150 ASN B CA 1
ATOM 3471 C C . ASN B 1 150 ? -13.375 8.367 -2.273 1 93.12 150 ASN B C 1
ATOM 3473 O O . ASN B 1 150 ? -13.977 8.156 -1.221 1 93.12 150 ASN B O 1
ATOM 3477 N N . THR B 1 151 ? -12.391 9.188 -2.396 1 96.06 151 THR B N 1
ATOM 3478 C CA . THR B 1 151 ? -11.93 10.008 -1.275 1 96.06 151 THR B CA 1
ATOM 3479 C C . THR B 1 151 ? -11.602 11.422 -1.734 1 96.06 151 THR B C 1
ATOM 3481 O O . THR B 1 151 ? -11.039 11.617 -2.811 1 96.06 151 THR B O 1
ATOM 3484 N N . ARG B 1 152 ? -12.023 12.422 -0.999 1 98.06 152 ARG B N 1
ATOM 3485 C CA . ARG B 1 152 ? -11.633 13.812 -1.191 1 98.06 152 ARG B CA 1
ATOM 3486 C C . ARG B 1 152 ? -10.961 14.367 0.058 1 98.06 152 ARG B C 1
ATOM 3488 O O . ARG B 1 152 ? -11.375 14.07 1.18 1 98.06 152 ARG B O 1
ATOM 3495 N N . VAL B 1 153 ? -9.93 15.172 -0.178 1 98.56 153 VAL B N 1
ATOM 3496 C CA . VAL B 1 153 ? -9.148 15.695 0.942 1 98.56 153 VAL B CA 1
ATOM 3497 C C . VAL B 1 153 ? -8.852 17.172 0.718 1 98.56 153 VAL B C 1
ATOM 3499 O O . VAL B 1 153 ? -8.312 17.547 -0.325 1 98.56 153 VAL B O 1
ATOM 3502 N N . TRP B 1 154 ? -9.203 18 1.644 1 98.88 154 TRP B N 1
ATOM 3503 C CA . TRP B 1 154 ? -8.852 19.422 1.675 1 98.88 154 TRP B CA 1
ATOM 3504 C C . TRP B 1 154 ? -7.914 19.734 2.84 1 98.88 154 TRP B C 1
ATOM 3506 O O . TRP B 1 154 ? -8.219 19.391 3.99 1 98.88 154 TRP B O 1
ATOM 3516 N N . LEU B 1 155 ? -6.836 20.344 2.551 1 98.81 155 LEU B N 1
ATOM 3517 C CA . LEU B 1 155 ? -5.824 20.656 3.557 1 98.81 155 LEU B CA 1
ATOM 3518 C C . LEU B 1 155 ? -5.383 22.109 3.457 1 98.81 155 LEU B C 1
ATOM 3520 O O . LEU B 1 155 ? -5.219 22.641 2.357 1 98.81 155 LEU B O 1
ATOM 3524 N N . VAL B 1 156 ? -5.188 22.719 4.602 1 98.56 156 VAL B N 1
ATOM 3525 C CA . VAL B 1 156 ? -4.688 24.078 4.652 1 98.56 156 VAL B CA 1
ATOM 3526 C C . VAL B 1 156 ? -3.85 24.281 5.914 1 98.56 156 VAL B C 1
ATOM 3528 O O . VAL B 1 156 ? -4.082 23.625 6.934 1 98.56 156 VAL B O 1
ATOM 3531 N N . ALA B 1 157 ? -2.885 25.094 5.797 1 98.25 157 ALA B N 1
ATOM 3532 C CA . ALA B 1 157 ? -2.096 25.469 6.965 1 98.25 157 ALA B CA 1
ATOM 3533 C C . ALA B 1 157 ? -1.509 26.875 6.809 1 98.25 157 ALA B C 1
ATOM 3535 O O . ALA B 1 157 ? -1.226 27.312 5.691 1 98.25 157 ALA B O 1
ATOM 3536 N N . ASP B 1 158 ? -1.416 27.531 7.844 1 96.19 158 ASP B N 1
ATOM 3537 C CA . ASP B 1 158 ? -0.596 28.734 7.961 1 96.19 158 ASP B CA 1
ATOM 3538 C C . ASP B 1 158 ? 0.318 28.656 9.18 1 96.19 158 ASP B C 1
ATOM 3540 O O . ASP B 1 158 ? 0.595 27.562 9.688 1 96.19 158 ASP B O 1
ATOM 3544 N N . GLN B 1 159 ? 0.841 29.734 9.594 1 91 159 GLN B N 1
ATOM 3545 C CA . GLN B 1 159 ? 1.833 29.703 10.664 1 91 159 GLN B CA 1
ATOM 3546 C C . GLN B 1 159 ? 1.182 29.406 12.008 1 91 159 GLN B C 1
ATOM 3548 O O . GLN B 1 159 ? 1.859 29 12.953 1 91 159 GLN B O 1
ATOM 3553 N N . HIS B 1 160 ? -0.132 29.578 12.047 1 94.56 160 HIS B N 1
ATOM 3554 C CA . HIS B 1 160 ? -0.772 29.516 13.359 1 94.56 160 HIS B CA 1
ATOM 3555 C C . HIS B 1 160 ? -1.637 28.266 13.477 1 94.56 160 HIS B C 1
ATOM 3557 O O . HIS B 1 160 ? -1.846 27.75 14.586 1 94.56 160 HIS B O 1
ATOM 3563 N N . GLN B 1 161 ? -2.131 27.781 12.375 1 97.5 161 GLN B N 1
ATOM 3564 C CA . GLN B 1 161 ? -3.078 26.672 12.422 1 97.5 161 GLN B CA 1
ATOM 3565 C C . GLN B 1 161 ? -2.955 25.781 11.188 1 97.5 161 GLN B C 1
ATOM 3567 O O . GLN B 1 161 ? -2.455 26.219 10.156 1 97.5 161 GLN B O 1
ATOM 3572 N N . ALA B 1 162 ? -3.318 24.594 11.305 1 98.56 162 ALA B N 1
ATOM 3573 C CA . ALA B 1 162 ? -3.52 23.625 10.219 1 98.56 162 ALA B CA 1
ATOM 3574 C C . ALA B 1 162 ? -4.883 22.953 10.336 1 98.56 162 ALA B C 1
ATOM 3576 O O . ALA B 1 162 ? -5.367 22.703 11.445 1 98.56 162 ALA B O 1
ATOM 3577 N N . ALA B 1 163 ? -5.492 22.734 9.242 1 98.81 163 ALA B N 1
ATOM 3578 C CA . ALA B 1 163 ? -6.832 22.156 9.242 1 98.81 163 ALA B CA 1
ATOM 3579 C C . ALA B 1 163 ? -7.039 21.25 8.039 1 98.81 163 ALA B C 1
ATOM 3581 O O . ALA B 1 163 ? -6.305 21.328 7.051 1 98.81 163 ALA B O 1
ATOM 3582 N N . GLY B 1 164 ? -7.98 20.359 8.164 1 98.81 164 GLY B N 1
ATOM 3583 C CA . GLY B 1 164 ? -8.289 19.422 7.09 1 98.81 164 GLY B CA 1
ATOM 3584 C C . GLY B 1 164 ? -9.719 18.922 7.125 1 98.81 164 GLY B C 1
ATOM 3585 O O . GLY B 1 164 ? -10.359 18.938 8.172 1 98.81 164 GLY B O 1
ATOM 3586 N N . LEU B 1 165 ? -10.188 18.594 5.996 1 98.94 165 LEU B N 1
ATOM 3587 C CA . LEU B 1 165 ? -11.469 17.922 5.773 1 98.94 165 LEU B CA 1
ATOM 3588 C C . LEU B 1 165 ? -11.305 16.734 4.828 1 98.94 165 LEU B C 1
ATOM 3590 O O . LEU B 1 165 ? -10.656 16.844 3.787 1 98.94 165 LEU B O 1
ATOM 3594 N N . LEU B 1 166 ? -11.781 15.602 5.238 1 98.81 166 LEU B N 1
ATOM 3595 C CA . LEU B 1 166 ? -11.734 14.391 4.422 1 98.81 166 LEU B CA 1
ATOM 3596 C C . LEU B 1 166 ? -13.117 13.766 4.297 1 98.81 166 LEU B C 1
ATOM 3598 O O . LEU B 1 166 ? -13.852 13.672 5.281 1 98.81 166 LEU B O 1
ATOM 3602 N N . LEU B 1 167 ? -13.516 13.445 3.092 1 98.38 167 LEU B N 1
ATOM 3603 C CA . LEU B 1 167 ? -14.719 12.672 2.799 1 98.38 167 LEU B CA 1
ATOM 3604 C C . LEU B 1 167 ? -14.359 11.359 2.098 1 98.38 167 LEU B C 1
ATOM 3606 O O . LEU B 1 167 ? -13.492 11.344 1.219 1 98.38 167 LEU B O 1
ATOM 3610 N N . GLN B 1 168 ? -15.031 10.305 2.51 1 95.5 168 GLN B N 1
ATOM 3611 C CA . GLN B 1 168 ? -14.758 9.008 1.902 1 95.5 168 GLN B CA 1
ATOM 3612 C C . GLN B 1 168 ? -16.031 8.18 1.786 1 95.5 168 GLN B C 1
ATOM 3614 O O . GLN B 1 168 ? -16.828 8.125 2.725 1 95.5 168 GLN B O 1
ATOM 3619 N N . GLU B 1 169 ? -16.172 7.633 0.628 1 91.75 169 GLU B N 1
ATOM 3620 C CA . GLU B 1 169 ? -17.266 6.688 0.428 1 91.75 169 GLU B CA 1
ATOM 3621 C C . GLU B 1 169 ? -17.031 5.398 1.206 1 91.75 169 GLU B C 1
ATOM 3623 O O . GLU B 1 169 ? -15.914 4.875 1.229 1 91.75 169 GLU B O 1
ATOM 3628 N N . LEU B 1 170 ? -18.109 4.906 1.836 1 86.62 170 LEU B N 1
ATOM 3629 C CA . LEU B 1 170 ? -18 3.643 2.555 1 86.62 170 LEU B CA 1
ATOM 3630 C C . LEU B 1 170 ? -18.156 2.461 1.604 1 86.62 170 LEU B C 1
ATOM 3632 O O . LEU B 1 170 ? -18.953 2.523 0.656 1 86.62 170 LEU B O 1
ATOM 3636 N N . PRO B 1 171 ? -17.438 1.329 1.776 1 72.81 171 PRO B N 1
ATOM 3637 C CA . PRO B 1 171 ? -17.547 0.17 0.887 1 72.81 171 PRO B CA 1
ATOM 3638 C C . PRO B 1 171 ? -18.938 -0.463 0.896 1 72.81 171 PRO B C 1
ATOM 3640 O O . PRO B 1 171 ? -19.359 -1.047 -0.106 1 72.81 171 PRO B O 1
ATOM 3643 N N . SER B 1 172 ? -19.547 -0.736 2.086 1 63.41 172 SER B N 1
ATOM 3644 C CA . SER B 1 172 ? -20.781 -1.475 2.279 1 63.41 172 SER B CA 1
ATOM 3645 C C . SER B 1 172 ? -21.891 -0.941 1.376 1 63.41 172 SER B C 1
ATOM 3647 O O . SER B 1 172 ? -22.781 -1.693 0.957 1 63.41 172 SER B O 1
ATOM 3649 N N . ARG B 1 173 ? -22.062 0.395 1.312 1 56.31 173 ARG B N 1
ATOM 3650 C CA . ARG B 1 173 ? -23.234 0.974 0.652 1 56.31 173 ARG B CA 1
ATOM 3651 C C . ARG B 1 173 ? -22.828 1.72 -0.615 1 56.31 173 ARG B C 1
ATOM 3653 O O . ARG B 1 173 ? -22.641 2.938 -0.591 1 56.31 173 ARG B O 1
ATOM 3660 N N . LYS B 1 174 ? -22.172 0.862 -1.491 1 53.47 174 LYS B N 1
ATOM 3661 C CA . LYS B 1 174 ? -22.047 1.711 -2.672 1 53.47 174 LYS B CA 1
ATOM 3662 C C . LYS B 1 174 ? -23.312 2.51 -2.922 1 53.47 174 LYS B C 1
ATOM 3664 O O . LYS B 1 174 ? -24.328 1.954 -3.354 1 53.47 174 LYS B O 1
ATOM 3669 N N . GLY B 1 175 ? -23.484 3.33 -1.965 1 52.81 175 GLY B N 1
ATOM 3670 C CA . GLY B 1 175 ? -24.641 4.16 -2.236 1 52.81 175 GLY B CA 1
ATOM 3671 C C . GLY B 1 175 ? -24.812 4.488 -3.709 1 52.81 175 GLY B C 1
ATOM 3672 O O . GLY B 1 175 ? -24.094 3.961 -4.555 1 52.81 175 GLY B O 1
ATOM 3673 N N . ASP B 1 176 ? -25.844 5.074 -3.92 1 66 176 ASP B N 1
ATOM 3674 C CA . ASP B 1 176 ? -26.156 5.594 -5.246 1 66 176 ASP B CA 1
ATOM 3675 C C . ASP B 1 176 ? -25.078 6.562 -5.73 1 66 176 ASP B C 1
ATOM 3677 O O . ASP B 1 176 ? -24.672 7.465 -4.992 1 66 176 ASP B O 1
ATOM 3681 N N . ARG B 1 177 ? -24.312 6.164 -6.672 1 76.5 177 ARG B N 1
ATOM 3682 C CA . ARG B 1 177 ? -23.344 7.027 -7.352 1 76.5 177 ARG B CA 1
ATOM 3683 C C . ARG B 1 177 ? -23.797 8.484 -7.305 1 76.5 177 ARG B C 1
ATOM 3685 O O . ARG B 1 177 ? -22.969 9.391 -7.191 1 76.5 177 ARG B O 1
ATOM 3692 N N . GLU B 1 178 ? -25 8.609 -7.082 1 85.56 178 GLU B N 1
ATOM 3693 C CA . GLU B 1 178 ? -25.547 9.953 -7.074 1 85.56 178 GLU B CA 1
ATOM 3694 C C . GLU B 1 178 ? -25.328 10.633 -5.727 1 85.56 178 GLU B C 1
ATOM 3696 O O . GLU B 1 178 ? -25.109 11.844 -5.66 1 85.56 178 GLU B O 1
ATOM 3701 N N . ASP B 1 179 ? -25.328 9.828 -4.672 1 90.5 179 ASP B N 1
ATOM 3702 C CA . ASP B 1 179 ? -25.141 10.391 -3.338 1 90.5 179 ASP B CA 1
ATOM 3703 C C . ASP B 1 179 ? -23.734 10.914 -3.154 1 90.5 179 ASP B C 1
ATOM 3705 O O . ASP B 1 179 ? -23.531 12.031 -2.68 1 90.5 179 ASP B O 1
ATOM 3709 N N . TRP B 1 180 ? -22.797 10.219 -3.596 1 93.62 180 TRP B N 1
ATOM 3710 C CA . TRP B 1 180 ? -21.406 10.641 -3.494 1 93.62 180 TRP B CA 1
ATOM 3711 C C . TRP B 1 180 ? -21.156 11.906 -4.301 1 93.62 180 TRP B C 1
ATOM 3713 O O . TRP B 1 180 ? -20.547 12.859 -3.807 1 93.62 180 TRP B O 1
ATOM 3723 N N . ALA B 1 181 ? -21.672 11.875 -5.508 1 94.44 181 ALA B N 1
ATOM 3724 C CA . ALA B 1 181 ? -21.469 13.016 -6.398 1 94.44 181 ALA B CA 1
ATOM 3725 C C . ALA B 1 181 ? -22.031 14.297 -5.793 1 94.44 181 ALA B C 1
ATOM 3727 O O . ALA B 1 181 ? -21.406 15.352 -5.879 1 94.44 181 ALA B O 1
ATOM 3728 N N . ARG B 1 182 ? -23.125 14.195 -5.195 1 95.19 182 ARG B N 1
ATOM 3729 C CA . ARG B 1 182 ? -23.766 15.352 -4.574 1 95.19 182 ARG B CA 1
ATOM 3730 C C . ARG B 1 182 ? -22.953 15.859 -3.398 1 95.19 182 ARG B C 1
ATOM 3732 O O . ARG B 1 182 ? -22.672 17.062 -3.309 1 95.19 182 ARG B O 1
ATOM 3739 N N . ILE B 1 183 ? -22.547 14.992 -2.504 1 96.88 183 ILE B N 1
ATOM 3740 C CA . ILE B 1 183 ? -21.781 15.359 -1.327 1 96.88 183 ILE B CA 1
ATOM 3741 C C . ILE B 1 183 ? -20.453 15.992 -1.758 1 96.88 183 ILE B C 1
ATOM 3743 O O . ILE B 1 183 ? -20.031 17 -1.192 1 96.88 183 ILE B O 1
ATOM 3747 N N . GLU B 1 184 ? -19.859 15.352 -2.715 1 96.88 184 GLU B N 1
ATOM 3748 C CA . GLU B 1 184 ? -18.609 15.867 -3.244 1 96.88 184 GLU B CA 1
ATOM 3749 C C . GLU B 1 184 ? -18.781 17.281 -3.803 1 96.88 184 GLU B C 1
ATOM 3751 O O . GLU B 1 184 ? -17.938 18.156 -3.576 1 96.88 184 GLU B O 1
ATOM 3756 N N . MET B 1 185 ? -19.828 17.516 -4.523 1 97.06 185 MET B N 1
ATOM 3757 C CA . MET B 1 185 ? -20.109 18.812 -5.125 1 97.06 185 MET B CA 1
ATOM 3758 C C . MET B 1 185 ? -20.266 19.891 -4.051 1 97.06 185 MET B C 1
ATOM 3760 O O . MET B 1 185 ? -19.734 20.984 -4.188 1 97.06 185 MET B O 1
ATOM 3764 N N . LEU B 1 186 ? -20.969 19.578 -3.041 1 98.06 186 LEU B N 1
ATOM 3765 C CA . LEU B 1 186 ? -21.156 20.516 -1.942 1 98.06 186 LEU B CA 1
ATOM 3766 C C . LEU B 1 186 ? -19.828 20.828 -1.253 1 98.06 186 LEU B C 1
ATOM 3768 O O . LEU B 1 186 ? -19.5 21.984 -1.008 1 98.06 186 LEU B O 1
ATOM 3772 N N . ALA B 1 187 ? -19.062 19.812 -0.993 1 98.38 187 ALA B N 1
ATOM 3773 C CA . ALA B 1 187 ? -17.828 19.953 -0.246 1 98.38 187 ALA B CA 1
ATOM 3774 C C . ALA B 1 187 ? -16.781 20.734 -1.048 1 98.38 187 ALA B C 1
ATOM 3776 O O . ALA B 1 187 ? -15.922 21.406 -0.473 1 98.38 187 ALA B O 1
ATOM 3777 N N . GLN B 1 188 ? -16.906 20.641 -2.393 1 97.56 188 GLN B N 1
ATOM 3778 C CA . GLN B 1 188 ? -15.938 21.281 -3.273 1 97.56 188 GLN B CA 1
ATOM 3779 C C . GLN B 1 188 ? -15.969 22.797 -3.111 1 97.56 188 GLN B C 1
ATOM 3781 O O . GLN B 1 188 ? -15.023 23.5 -3.492 1 97.56 188 GLN B O 1
ATOM 3786 N N . THR B 1 189 ? -16.953 23.312 -2.477 1 98.25 189 THR B N 1
ATOM 3787 C CA . THR B 1 189 ? -17.141 24.75 -2.33 1 98.25 189 THR B CA 1
ATOM 3788 C C . THR B 1 189 ? -16.375 25.281 -1.116 1 98.25 189 THR B C 1
ATOM 3790 O O . THR B 1 189 ? -16.281 26.484 -0.9 1 98.25 189 THR B O 1
ATOM 3793 N N . VAL B 1 190 ? -15.82 24.391 -0.334 1 98.69 190 VAL B N 1
ATOM 3794 C CA . VAL B 1 190 ? -15.141 24.828 0.884 1 98.69 190 VAL B CA 1
ATOM 3795 C C . VAL B 1 190 ? -13.922 25.672 0.526 1 98.69 190 VAL B C 1
ATOM 3797 O O . VAL B 1 190 ? -13.203 25.359 -0.424 1 98.69 190 VAL B O 1
ATOM 3800 N N . THR B 1 191 ? -13.703 26.734 1.288 1 98.19 191 THR B N 1
ATOM 3801 C CA . THR B 1 191 ? -12.539 27.578 1.076 1 98.19 191 THR B CA 1
ATOM 3802 C C . THR B 1 191 ? -11.5 27.359 2.176 1 98.19 191 THR B C 1
ATOM 3804 O O . THR B 1 191 ? -11.836 26.891 3.266 1 98.19 191 THR B O 1
ATOM 3807 N N . ASP B 1 192 ? -10.305 27.75 1.843 1 97.56 192 ASP B N 1
ATOM 3808 C CA . ASP B 1 192 ? -9.242 27.688 2.836 1 97.56 192 ASP B CA 1
ATOM 3809 C C . ASP B 1 192 ? -9.602 28.484 4.09 1 97.56 192 ASP B C 1
ATOM 3811 O O . ASP B 1 192 ? -9.367 28.016 5.211 1 97.56 192 ASP B O 1
ATOM 3815 N N . HIS B 1 193 ? -10.188 29.594 3.854 1 97.5 193 HIS B N 1
ATOM 3816 C CA . HIS B 1 193 ? -10.57 30.469 4.957 1 97.5 193 HIS B CA 1
ATOM 3817 C C . HIS B 1 193 ? -11.602 29.797 5.859 1 97.5 193 HIS B C 1
ATOM 3819 O O . HIS B 1 193 ? -11.492 29.859 7.086 1 97.5 193 HIS B O 1
ATOM 3825 N N . GLU B 1 194 ? -12.57 29.219 5.316 1 97.88 194 GLU B N 1
ATOM 3826 C CA . GLU B 1 194 ? -13.602 28.531 6.09 1 97.88 194 GLU B CA 1
ATOM 3827 C C . GLU B 1 194 ? -13.016 27.359 6.879 1 97.88 194 GLU B C 1
ATOM 3829 O O . GLU B 1 194 ? -13.398 27.141 8.031 1 97.88 194 GLU B O 1
ATOM 3834 N N . LEU B 1 195 ? -12.117 26.641 6.277 1 97.5 195 LEU B N 1
ATOM 3835 C CA . LEU B 1 195 ? -11.492 25.5 6.938 1 97.5 195 LEU B CA 1
ATOM 3836 C C . LEU B 1 195 ? -10.695 25.953 8.156 1 97.5 195 LEU B C 1
ATOM 3838 O O . LEU B 1 195 ? -10.664 25.266 9.18 1 97.5 195 LEU B O 1
ATOM 3842 N N . LEU B 1 196 ? -10.078 27.141 8.031 1 96.75 196 LEU B N 1
ATOM 3843 C CA . LEU B 1 196 ? -9.234 27.641 9.109 1 96.75 196 LEU B CA 1
ATOM 3844 C C . LEU B 1 196 ? -10.078 28.297 10.188 1 96.75 196 LEU B C 1
ATOM 3846 O O . LEU B 1 196 ? -9.758 28.219 11.375 1 96.75 196 LEU B O 1
ATOM 3850 N N . GLU B 1 197 ? -11.18 28.891 9.82 1 96.19 197 GLU B N 1
ATOM 3851 C CA . GLU B 1 197 ? -11.852 29.797 10.734 1 96.19 197 GLU B CA 1
ATOM 3852 C C . GLU B 1 197 ? -13.062 29.141 11.383 1 96.19 197 GLU B C 1
ATOM 3854 O O . GLU B 1 197 ? -13.391 29.422 12.539 1 96.19 197 GLU B O 1
ATOM 3859 N N . LEU B 1 198 ? -13.75 28.281 10.688 1 97.44 198 LEU B N 1
ATOM 3860 C CA . LEU B 1 198 ? -14.984 27.719 11.211 1 97.44 198 LEU B CA 1
ATOM 3861 C C . LEU B 1 198 ? -14.695 26.469 12.031 1 97.44 198 LEU B C 1
ATOM 3863 O O . LEU B 1 198 ? -13.805 25.672 11.688 1 97.44 198 LEU B O 1
ATOM 3867 N N . ASP B 1 199 ? -15.484 26.328 13.07 1 98 199 ASP B N 1
ATOM 3868 C CA . ASP B 1 199 ? -15.469 25.078 13.805 1 98 199 ASP B CA 1
ATOM 3869 C C . ASP B 1 199 ? -16.188 23.969 13.031 1 98 199 ASP B C 1
ATOM 3871 O O . ASP B 1 199 ? -16.75 24.219 11.969 1 98 199 ASP B O 1
ATOM 3875 N N . CYS B 1 200 ? -16.109 22.781 13.555 1 98.12 200 CYS B N 1
ATOM 3876 C CA . CYS B 1 200 ? -16.547 21.594 12.828 1 98.12 200 CYS B CA 1
ATOM 3877 C C . CYS B 1 200 ? -18.031 21.719 12.453 1 98.12 200 CYS B C 1
ATOM 3879 O O . CYS B 1 200 ? -18.375 21.734 11.266 1 98.12 200 CYS B O 1
ATOM 3881 N N . GLU B 1 201 ? -18.906 21.875 13.414 1 97.69 201 GLU B N 1
ATOM 3882 C CA . GLU B 1 201 ? -20.344 21.828 13.164 1 97.69 201 GLU B CA 1
ATOM 3883 C C . GLU B 1 201 ? -20.797 22.984 12.289 1 97.69 201 GLU B C 1
ATOM 3885 O O . GLU B 1 201 ? -21.562 22.797 11.336 1 97.69 201 GLU B O 1
ATOM 3890 N N . PRO B 1 202 ? -20.344 24.25 12.562 1 98.06 202 PRO B N 1
ATOM 3891 C CA . PRO B 1 202 ? -20.672 25.344 11.656 1 98.06 202 PRO B CA 1
ATOM 3892 C C . PRO B 1 202 ? -20.219 25.094 10.219 1 98.06 202 PRO B C 1
ATOM 3894 O O . PRO B 1 202 ? -20.953 25.406 9.273 1 98.06 202 PRO B O 1
ATOM 3897 N N . LEU B 1 203 ? -19.016 24.531 10.008 1 98.5 203 LEU B N 1
ATOM 3898 C CA . LEU B 1 203 ? -18.516 24.234 8.664 1 98.5 203 LEU B CA 1
ATOM 3899 C C . LEU B 1 203 ? -19.406 23.203 7.984 1 98.5 203 LEU B C 1
ATOM 3901 O O . LEU B 1 203 ? -19.781 23.375 6.82 1 98.5 203 LEU B O 1
ATOM 3905 N N . LEU B 1 204 ? -19.719 22.125 8.727 1 98.62 204 LEU B N 1
ATOM 3906 C CA . LEU B 1 204 ? -20.531 21.062 8.148 1 98.62 204 LEU B CA 1
ATOM 3907 C C . LEU B 1 204 ? -21.922 21.562 7.801 1 98.62 204 LEU B C 1
ATOM 3909 O O . LEU B 1 204 ? -22.5 21.156 6.781 1 98.62 204 LEU B O 1
ATOM 3913 N N . TYR B 1 205 ? -22.422 22.453 8.617 1 98.25 205 TYR B N 1
ATOM 3914 C CA . TYR B 1 205 ? -23.719 23.031 8.328 1 98.25 205 TYR B CA 1
ATOM 3915 C C . TYR B 1 205 ? -23.656 23.891 7.07 1 98.25 205 TYR B C 1
ATOM 3917 O O . TYR B 1 205 ? -24.562 23.844 6.227 1 98.25 205 TYR B O 1
ATOM 3925 N N . ARG B 1 206 ? -22.625 24.688 6.969 1 98.19 206 ARG B N 1
ATOM 3926 C CA . ARG B 1 206 ? -22.422 25.547 5.801 1 98.19 206 ARG B CA 1
ATOM 3927 C C . ARG B 1 206 ? -22.375 24.703 4.523 1 98.19 206 ARG B C 1
ATOM 3929 O O . ARG B 1 206 ? -22.906 25.109 3.488 1 98.19 206 ARG B O 1
ATOM 3936 N N . LEU B 1 207 ? -21.797 23.531 4.582 1 98.5 207 LEU B N 1
ATOM 3937 C CA . LEU B 1 207 ? -21.547 22.719 3.396 1 98.5 207 LEU B CA 1
ATOM 3938 C C . LEU B 1 207 ? -22.719 21.781 3.117 1 98.5 207 LEU B C 1
ATOM 3940 O O . LEU B 1 207 ? -23.062 21.547 1.958 1 98.5 207 LEU B O 1
ATOM 3944 N N . PHE B 1 208 ? -23.375 21.328 4.215 1 98.19 208 PHE B N 1
ATOM 3945 C CA . PHE B 1 208 ? -24.266 20.188 4.059 1 98.19 208 PHE B CA 1
ATOM 3946 C C . PHE B 1 208 ? -25.594 20.438 4.766 1 98.19 208 PHE B C 1
ATOM 3948 O O . PHE B 1 208 ? -26.141 19.547 5.418 1 98.19 208 PHE B O 1
ATOM 3955 N N . ASN B 1 209 ? -26.172 21.547 4.711 1 95.62 209 ASN B N 1
ATOM 3956 C CA . ASN B 1 209 ? -27.344 21.938 5.492 1 95.62 209 ASN B CA 1
ATOM 3957 C C . ASN B 1 209 ? -28.562 21.125 5.121 1 95.62 209 ASN B C 1
ATOM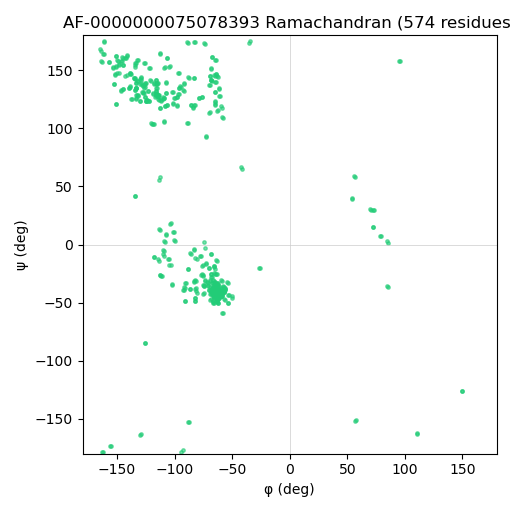 3959 O O . ASN B 1 209 ? -29.516 21.016 5.91 1 95.62 209 ASN B O 1
ATOM 3963 N N . GLN B 1 210 ? -28.625 20.469 3.965 1 95.25 210 GLN B N 1
ATOM 3964 C CA . GLN B 1 210 ? -29.781 19.672 3.551 1 95.25 210 GLN B CA 1
ATOM 3965 C C . GLN B 1 210 ? -29.531 18.188 3.781 1 95.25 210 GLN B C 1
ATOM 3967 O O . GLN B 1 210 ? -30.359 17.344 3.416 1 95.25 210 GLN B O 1
ATOM 3972 N N . GLU B 1 211 ? -28.406 17.906 4.352 1 95.69 211 GLU B N 1
ATOM 3973 C CA . GLU B 1 211 ? -28.062 16.516 4.613 1 95.69 211 GLU B CA 1
ATOM 3974 C C . GLU B 1 211 ? -28.109 16.203 6.105 1 95.69 211 GLU B C 1
ATOM 3976 O O . GLU B 1 211 ? -27.938 17.094 6.938 1 95.69 211 GLU B O 1
ATOM 3981 N N . LYS B 1 212 ? -28.375 15.016 6.438 1 96.38 212 LYS B N 1
ATOM 3982 C CA . LYS B 1 212 ? -28.344 14.555 7.824 1 96.38 212 LYS B CA 1
ATOM 3983 C C . LYS B 1 212 ? -26.953 14.062 8.203 1 96.38 212 LYS B C 1
ATOM 3985 O O . LYS B 1 212 ? -26.578 12.93 7.891 1 96.38 212 LYS B O 1
ATOM 3990 N N . VAL B 1 213 ? -26.25 14.891 8.969 1 97.69 213 VAL B N 1
ATOM 3991 C CA . VAL B 1 213 ? -24.875 14.586 9.367 1 97.69 213 VAL B CA 1
ATOM 3992 C C . VAL B 1 213 ? -24.828 14.312 10.867 1 97.69 213 VAL B C 1
ATOM 3994 O O . VAL B 1 213 ? -25.312 15.109 11.672 1 97.69 213 VAL B O 1
ATOM 3997 N N . ARG B 1 214 ? -24.328 13.172 11.234 1 97.94 214 ARG B N 1
ATOM 3998 C CA . ARG B 1 214 ? -24.062 12.852 12.633 1 97.94 214 ARG B CA 1
ATOM 3999 C C . ARG B 1 214 ? -22.594 13.078 12.984 1 97.94 214 ARG B C 1
ATOM 4001 O O . ARG B 1 214 ? -21.703 12.469 12.383 1 97.94 214 ARG B O 1
ATOM 4008 N N . VAL B 1 215 ? -22.344 13.93 13.891 1 98.06 215 VAL B N 1
ATOM 4009 C CA . VAL B 1 215 ? -20.984 14.258 14.312 1 98.06 215 VAL B CA 1
ATOM 4010 C C . VAL B 1 215 ? -20.656 13.547 15.625 1 98.06 215 VAL B C 1
ATOM 4012 O O . VAL B 1 215 ? -21.469 13.562 16.562 1 98.06 215 VAL B O 1
ATOM 4015 N N . PHE B 1 216 ? -19.531 12.898 15.711 1 97.88 216 PHE B N 1
ATOM 4016 C CA . PHE B 1 216 ? -19.109 12.156 16.891 1 97.88 216 PHE B CA 1
ATOM 4017 C C . PHE B 1 216 ? -18.328 13.055 17.844 1 97.88 216 PHE B C 1
ATOM 4019 O O . PHE B 1 216 ? -18.062 14.219 17.531 1 97.88 216 PHE B O 1
ATOM 4026 N N . ASP B 1 217 ? -18 12.5 19.016 1 97.12 217 ASP B N 1
ATOM 4027 C CA . ASP B 1 217 ? -17.281 13.266 20.031 1 97.12 217 ASP B CA 1
ATOM 4028 C C . ASP B 1 217 ? -15.898 13.672 19.547 1 97.12 217 ASP B C 1
ATOM 4030 O O . ASP B 1 217 ? -15.25 12.93 18.797 1 97.12 217 ASP B O 1
ATOM 4034 N N . ALA B 1 218 ? -15.516 14.828 20.016 1 97.38 218 ALA B N 1
ATOM 4035 C CA . ALA B 1 218 ? -14.195 15.344 19.656 1 97.38 218 ALA B CA 1
ATOM 4036 C C . ALA B 1 218 ? -13.086 14.5 20.297 1 97.38 218 ALA B C 1
ATOM 4038 O O . ALA B 1 218 ? -13.219 14.055 21.438 1 97.38 218 ALA B O 1
ATOM 4039 N N . GLU B 1 219 ? -12.031 14.289 19.562 1 98 219 GLU B N 1
ATOM 4040 C CA . GLU B 1 219 ? -10.805 13.656 20.062 1 98 219 GLU B CA 1
ATOM 4041 C C . GLU B 1 219 ? -9.672 14.672 20.156 1 98 219 GLU B C 1
ATOM 4043 O O . GLU B 1 219 ? -9.312 15.312 19.156 1 98 219 GLU B O 1
ATOM 4048 N N . PRO B 1 220 ? -9.094 14.781 21.312 1 98.38 220 PRO B N 1
ATOM 4049 C CA . PRO B 1 220 ? -7.992 15.734 21.453 1 98.38 220 PRO B CA 1
ATOM 4050 C C . PRO B 1 220 ? -6.746 15.312 20.672 1 98.38 220 PRO B C 1
ATOM 4052 O O . PRO B 1 220 ? -6.434 14.117 20.594 1 98.38 220 PRO B O 1
ATOM 4055 N N . VAL B 1 221 ? -6.098 16.234 20.094 1 98.69 221 VAL B N 1
ATOM 4056 C CA . VAL B 1 221 ? -4.828 16.047 19.406 1 98.69 221 VAL B CA 1
ATOM 4057 C C . VAL B 1 221 ? -3.723 16.812 20.125 1 98.69 221 VAL B C 1
ATOM 4059 O O . VAL B 1 221 ? -3.93 17.938 20.562 1 98.69 221 VAL B O 1
ATOM 4062 N N . GLN B 1 222 ? -2.555 16.219 20.25 1 98.56 222 GLN B N 1
ATOM 4063 C CA . GLN B 1 222 ? -1.468 16.922 20.922 1 98.56 222 GLN B CA 1
ATOM 4064 C C . GLN B 1 222 ? -0.121 16.594 20.281 1 98.56 222 GLN B C 1
ATOM 4066 O O . GLN B 1 222 ? 0.038 15.539 19.656 1 98.56 222 GLN B O 1
ATOM 4071 N N . PHE B 1 223 ? 0.756 17.5 20.438 1 98.5 223 PHE B N 1
ATOM 4072 C CA . PHE B 1 223 ? 2.143 17.234 20.078 1 98.5 223 PHE B CA 1
ATOM 4073 C C . PHE B 1 223 ? 2.811 16.359 21.125 1 98.5 223 PHE B C 1
ATOM 4075 O O . PHE B 1 223 ? 2.729 16.641 22.328 1 98.5 223 PHE B O 1
ATOM 4082 N N . ARG B 1 224 ? 3.387 15.273 20.656 1 97.31 224 ARG B N 1
ATOM 4083 C CA . ARG B 1 224 ? 4.172 14.414 21.547 1 97.31 224 ARG B CA 1
ATOM 4084 C C . ARG B 1 224 ? 5.273 13.695 20.781 1 97.31 224 ARG B C 1
ATOM 4086 O O . ARG B 1 224 ? 5.004 12.984 19.812 1 97.31 224 ARG B O 1
ATOM 4093 N N . CYS B 1 225 ? 6.492 13.922 21.188 1 95.75 225 CYS B N 1
ATOM 4094 C CA . CYS B 1 225 ? 7.617 13.211 20.594 1 95.75 225 CYS B CA 1
ATOM 4095 C C . CYS B 1 225 ? 7.938 11.945 21.375 1 95.75 225 CYS B C 1
ATOM 4097 O O . CYS B 1 225 ? 7.949 11.961 22.609 1 95.75 225 CYS B O 1
ATOM 4099 N N . ALA B 1 226 ? 8.211 10.898 20.688 1 90.69 226 ALA B N 1
ATOM 4100 C CA . ALA B 1 226 ? 8.477 9.625 21.344 1 90.69 226 ALA B CA 1
ATOM 4101 C C . ALA B 1 226 ? 9.969 9.312 21.359 1 90.69 226 ALA B C 1
ATOM 4103 O O . ALA B 1 226 ? 10.359 8.148 21.5 1 90.69 226 ALA B O 1
ATOM 4104 N N . CYS B 1 227 ? 10.758 10.305 21.156 1 92.88 227 CYS B N 1
ATOM 4105 C CA . CYS B 1 227 ? 12.195 10.062 21.172 1 92.88 227 CYS B CA 1
ATOM 4106 C C . CYS B 1 227 ? 12.648 9.641 22.562 1 92.88 227 CYS B C 1
ATOM 4108 O O . CYS B 1 227 ? 12.039 10.008 23.562 1 92.88 227 CYS B O 1
ATOM 4110 N N . SER B 1 228 ? 13.633 8.781 22.547 1 94.12 228 SER B N 1
ATOM 4111 C CA . SER B 1 228 ? 14.25 8.32 23.797 1 9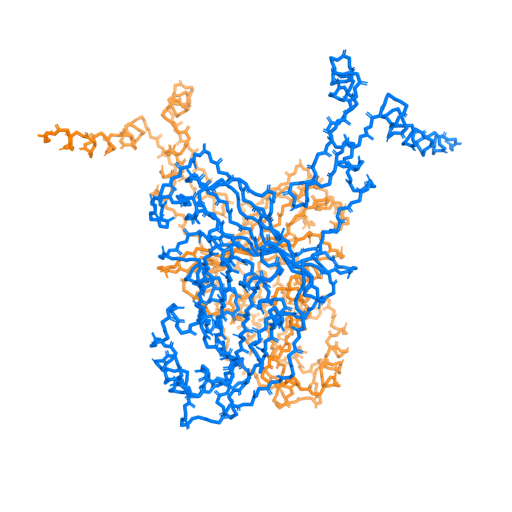4.12 228 SER B CA 1
ATOM 4112 C C . SER B 1 228 ? 15.742 8.062 23.609 1 94.12 228 SER B C 1
ATOM 4114 O O . SER B 1 228 ? 16.219 7.926 22.484 1 94.12 228 SER B O 1
ATOM 4116 N N . ARG B 1 229 ? 16.406 8.039 24.75 1 94.12 229 ARG B N 1
ATOM 4117 C CA . ARG B 1 229 ? 17.828 7.758 24.688 1 94.12 229 ARG B CA 1
ATOM 4118 C C . ARG B 1 229 ? 18.094 6.402 24.031 1 94.12 229 ARG B C 1
ATOM 4120 O O . ARG B 1 229 ? 19 6.273 23.203 1 94.12 229 ARG B O 1
ATOM 4127 N N . THR B 1 230 ? 17.266 5.457 24.375 1 93.25 230 THR B N 1
ATOM 4128 C CA . THR B 1 230 ? 17.406 4.109 23.844 1 93.25 230 THR B CA 1
ATOM 4129 C C . THR B 1 230 ? 17.266 4.117 22.312 1 93.25 230 THR B C 1
ATOM 4131 O O . THR B 1 230 ? 18.047 3.473 21.609 1 93.25 230 THR B O 1
ATOM 4134 N N . LYS B 1 231 ? 16.281 4.863 21.828 1 91.5 231 LYS B N 1
ATOM 4135 C CA . LYS B 1 231 ? 16.078 4.938 20.391 1 91.5 231 LYS B CA 1
ATOM 4136 C C . LYS B 1 231 ? 17.25 5.617 19.703 1 91.5 231 LYS B C 1
ATOM 4138 O O . LYS B 1 231 ? 17.672 5.188 18.625 1 91.5 231 LYS B O 1
ATOM 4143 N N . ILE B 1 232 ? 17.766 6.598 20.312 1 92.94 232 ILE B N 1
ATOM 4144 C CA . ILE B 1 232 ? 18.922 7.312 19.75 1 92.94 232 ILE B CA 1
ATOM 4145 C C . ILE B 1 232 ? 20.141 6.406 19.766 1 92.94 232 ILE B C 1
ATOM 4147 O O . ILE B 1 232 ? 20.922 6.383 18.812 1 92.94 232 ILE B O 1
ATOM 4151 N N . GLU B 1 233 ? 20.25 5.652 20.812 1 93.19 233 GLU B N 1
ATOM 4152 C CA . GLU B 1 233 ? 21.344 4.695 20.906 1 93.19 233 GLU B CA 1
ATOM 4153 C C . GLU B 1 233 ? 21.281 3.664 19.781 1 93.19 233 GLU B C 1
ATOM 4155 O O . GLU B 1 233 ? 22.312 3.318 19.203 1 93.19 233 GLU B O 1
ATOM 4160 N N . ASN B 1 234 ? 20.141 3.266 19.469 1 91.44 234 ASN B N 1
ATOM 4161 C CA . ASN B 1 234 ? 19.953 2.309 18.375 1 91.44 234 ASN B CA 1
ATOM 4162 C C . ASN B 1 234 ? 20.391 2.896 17.047 1 91.44 234 ASN B C 1
ATOM 4164 O O . ASN B 1 234 ? 21.016 2.209 16.234 1 91.44 234 ASN B O 1
ATOM 4168 N N . THR B 1 235 ? 20.078 4.074 16.891 1 89.56 235 THR B N 1
ATOM 4169 C CA . THR B 1 235 ? 20.484 4.766 15.672 1 89.56 235 THR B CA 1
ATOM 4170 C C . THR B 1 235 ? 22 4.891 15.602 1 89.56 235 THR B C 1
ATOM 4172 O O . THR B 1 235 ? 22.609 4.676 14.539 1 89.56 235 THR B O 1
ATOM 4175 N N . LEU B 1 236 ? 22.609 5.203 16.734 1 91.81 236 LEU B N 1
ATOM 4176 C CA . LEU B 1 236 ? 24.047 5.363 16.797 1 91.81 236 LEU B CA 1
ATOM 4177 C C . LEU B 1 236 ? 24.766 4.035 16.547 1 91.81 236 LEU B C 1
ATOM 4179 O O . LEU B 1 236 ? 25.797 4 15.875 1 91.81 236 LEU B O 1
ATOM 4183 N N . ARG B 1 237 ? 24.109 2.988 16.938 1 92.31 237 ARG B N 1
ATOM 4184 C CA . ARG B 1 237 ? 24.672 1.663 16.703 1 92.31 237 ARG B CA 1
ATOM 4185 C C . ARG B 1 237 ? 24.75 1.358 15.211 1 92.31 237 ARG B C 1
ATOM 4187 O O . ARG B 1 237 ? 25.703 0.735 14.75 1 92.31 237 ARG B O 1
ATOM 4194 N N . SER B 1 238 ? 23.75 1.841 14.586 1 90.81 238 SER B N 1
ATOM 4195 C CA . SER B 1 238 ? 23.688 1.548 13.156 1 90.81 238 SER B CA 1
ATOM 4196 C C . SER B 1 238 ? 24.781 2.293 12.391 1 90.81 238 SER B C 1
ATOM 4198 O O . SER B 1 238 ? 25.172 1.882 11.297 1 90.81 238 SER B O 1
ATOM 4200 N N . LEU B 1 239 ? 25.344 3.324 12.906 1 90.81 239 LEU B N 1
ATOM 4201 C CA . LEU B 1 239 ? 26.406 4.094 12.273 1 90.81 239 LEU B CA 1
ATOM 4202 C C . LEU B 1 239 ? 27.734 3.35 12.352 1 90.81 239 LEU B C 1
ATOM 4204 O O . LEU B 1 239 ? 28.609 3.539 11.5 1 90.81 239 LEU B O 1
ATOM 4208 N N . GLY B 1 240 ? 27.844 2.523 13.367 1 91.12 240 GLY B N 1
ATOM 4209 C CA . GLY B 1 240 ? 29.047 1.735 13.531 1 91.12 240 GLY B CA 1
ATOM 4210 C C . GLY B 1 240 ? 30.062 2.373 14.477 1 91.12 240 GLY B C 1
ATOM 4211 O O . GLY B 1 240 ? 30.094 3.598 14.617 1 91.12 240 GLY B O 1
ATOM 4212 N N . ARG B 1 241 ? 30.891 1.556 14.992 1 90.25 241 ARG B N 1
ATOM 4213 C CA . ARG B 1 241 ? 31.844 1.967 16 1 90.25 241 ARG B CA 1
ATOM 4214 C C . ARG B 1 241 ? 32.875 2.93 15.43 1 90.25 241 ARG B C 1
ATOM 4216 O O . ARG B 1 241 ? 33.219 3.939 16.062 1 90.25 241 ARG B O 1
ATOM 4223 N N . ASP B 1 242 ? 33.312 2.623 14.281 1 93.31 242 ASP B N 1
ATOM 4224 C CA . ASP B 1 242 ? 34.375 3.416 13.672 1 93.31 242 ASP B CA 1
ATOM 4225 C C . ASP B 1 242 ? 33.938 4.855 13.438 1 93.31 242 ASP B C 1
ATOM 4227 O O . ASP B 1 242 ? 34.656 5.801 13.75 1 93.31 242 ASP B O 1
ATOM 4231 N N . ASP B 1 243 ? 32.781 4.988 12.984 1 93.44 243 ASP B N 1
ATOM 4232 C CA . ASP B 1 243 ? 32.25 6.316 12.719 1 93.44 243 ASP B CA 1
ATOM 4233 C C . ASP B 1 243 ? 32.062 7.105 14.016 1 93.44 243 ASP B C 1
ATOM 4235 O O . ASP B 1 243 ? 32.375 8.297 14.078 1 93.44 243 ASP B O 1
ATOM 4239 N N . LEU B 1 244 ? 31.703 6.453 15 1 93.25 244 LEU B N 1
ATOM 4240 C CA . LEU B 1 244 ? 31.453 7.125 16.266 1 93.25 244 LEU B CA 1
ATOM 4241 C C . LEU B 1 244 ? 32.75 7.516 16.953 1 93.25 244 LEU B C 1
ATOM 4243 O O . LEU B 1 244 ? 32.844 8.586 17.547 1 93.25 244 LEU B O 1
ATOM 4247 N N . GLU B 1 245 ? 33.719 6.652 16.766 1 91.38 245 GLU B N 1
ATOM 4248 C CA . GLU B 1 245 ? 35.031 6.949 17.328 1 91.38 245 GLU B CA 1
ATOM 4249 C C . GLU B 1 245 ? 35.656 8.164 16.656 1 91.38 245 GLU B C 1
ATOM 4251 O O . GLU B 1 245 ? 36.312 8.977 17.312 1 91.38 245 GLU B O 1
ATOM 4256 N N . ASP B 1 246 ? 35.438 8.195 15.414 1 93.88 246 ASP B N 1
ATOM 4257 C CA . ASP B 1 246 ? 35.969 9.344 14.672 1 93.88 246 ASP B CA 1
ATOM 4258 C C . ASP B 1 246 ? 35.344 10.641 15.188 1 93.88 246 ASP B C 1
ATOM 4260 O O . ASP B 1 246 ? 36.031 11.648 15.336 1 93.88 246 ASP B O 1
ATOM 4264 N N . ILE B 1 247 ? 34.094 10.633 15.469 1 92.5 247 ILE B N 1
ATOM 4265 C CA . ILE B 1 247 ? 33.406 11.805 15.977 1 92.5 247 ILE B CA 1
ATOM 4266 C C . ILE B 1 247 ? 33.906 12.148 17.375 1 92.5 247 ILE B C 1
ATOM 4268 O O . ILE B 1 247 ? 34.125 13.32 17.688 1 92.5 247 ILE B O 1
ATOM 4272 N N . LEU B 1 248 ? 34.156 11.164 18.172 1 92.38 248 LEU B N 1
ATOM 4273 C CA . LEU B 1 248 ? 34.594 11.359 19.547 1 92.38 248 LEU B CA 1
ATOM 4274 C C . LEU B 1 248 ? 36 11.953 19.562 1 92.38 248 LEU B C 1
ATOM 4276 O O . LEU B 1 248 ? 36.312 12.766 20.438 1 92.38 248 LEU B O 1
ATOM 4280 N N . GLN B 1 249 ? 36.781 11.492 18.703 1 91.62 249 GLN B N 1
ATOM 4281 C CA . GLN B 1 249 ? 38.156 11.969 18.641 1 91.62 249 GLN B CA 1
ATOM 4282 C C . GLN B 1 249 ? 38.219 13.438 18.25 1 91.62 249 GLN B C 1
ATOM 4284 O O . GLN B 1 249 ? 39.062 14.188 18.734 1 91.62 249 GLN B O 1
ATOM 4289 N N . THR B 1 250 ? 37.312 13.812 17.453 1 91.62 250 THR B N 1
ATOM 4290 C CA . THR B 1 250 ? 37.344 15.172 16.906 1 91.62 250 THR B CA 1
ATOM 4291 C C . THR B 1 250 ? 36.562 16.125 17.797 1 91.62 250 THR B C 1
ATOM 4293 O O . THR B 1 250 ? 37 17.25 18.031 1 91.62 250 THR B O 1
ATOM 4296 N N . ARG B 1 251 ? 35.438 15.703 18.391 1 90.31 251 ARG B N 1
ATOM 4297 C CA . ARG B 1 251 ? 34.531 16.609 19.078 1 90.31 251 ARG B CA 1
ATOM 4298 C C . ARG B 1 251 ? 34.5 16.328 20.578 1 90.31 251 ARG B C 1
ATOM 4300 O O . ARG B 1 251 ? 34.031 17.156 21.359 1 90.31 251 ARG B O 1
ATOM 4307 N N . GLY B 1 252 ? 35.062 15.133 20.953 1 89.75 252 GLY B N 1
ATOM 4308 C CA . GLY B 1 252 ? 35.094 14.773 22.375 1 89.75 252 GLY B CA 1
ATOM 4309 C C . GLY B 1 252 ? 33.812 14.109 22.828 1 89.75 252 GLY B C 1
ATOM 4310 O O . GLY B 1 252 ? 33.812 13.305 23.766 1 89.75 252 GLY B O 1
ATOM 4311 N N . ASP B 1 253 ? 32.656 14.57 22.281 1 92.38 253 ASP B N 1
ATOM 4312 C CA . ASP B 1 253 ? 31.359 13.969 22.578 1 92.38 253 ASP B CA 1
ATOM 4313 C C . ASP B 1 253 ? 30.469 13.906 21.344 1 92.38 253 ASP B C 1
ATOM 4315 O O . ASP B 1 253 ? 30.844 14.406 20.281 1 92.38 253 ASP B O 1
ATOM 4319 N N . ILE B 1 254 ? 29.469 13.047 21.516 1 93.69 254 ILE B N 1
ATOM 4320 C CA . ILE B 1 254 ? 28.484 12.953 20.438 1 93.69 254 ILE B CA 1
ATOM 4321 C C . ILE B 1 254 ? 27.172 13.594 20.891 1 93.69 254 ILE B C 1
ATOM 4323 O O . ILE B 1 254 ? 26.594 13.203 21.906 1 93.69 254 ILE B O 1
ATOM 4327 N N . GLU B 1 255 ? 26.766 14.602 20.203 1 93.81 255 GLU B N 1
ATOM 4328 C CA . GLU B 1 255 ? 25.5 15.266 20.453 1 93.81 255 GLU B CA 1
ATOM 4329 C C . GLU B 1 255 ? 24.5 14.984 19.328 1 93.81 255 GLU B C 1
ATOM 4331 O O . GLU B 1 255 ? 24.828 15.141 18.156 1 93.81 255 GLU B O 1
ATOM 4336 N N . VAL B 1 256 ? 23.359 14.5 19.797 1 92.75 256 VAL B N 1
ATOM 4337 C CA . VAL B 1 256 ? 22.297 14.234 18.828 1 92.75 256 VAL B CA 1
ATOM 4338 C C . VAL B 1 256 ? 21.062 15.031 19.203 1 92.75 256 VAL B C 1
ATOM 4340 O O . VAL B 1 256 ? 20.578 14.961 20.328 1 92.75 256 VAL B O 1
ATOM 4343 N N . ASN B 1 257 ? 20.547 15.852 18.328 1 93.38 257 ASN B N 1
ATOM 4344 C CA . ASN B 1 257 ? 19.297 16.578 18.516 1 93.38 257 ASN B CA 1
ATOM 4345 C C . ASN B 1 257 ? 18.156 15.898 17.766 1 93.38 257 ASN B C 1
ATOM 4347 O O . ASN B 1 257 ? 18.266 15.602 16.578 1 93.38 257 ASN B O 1
ATOM 4351 N N . CYS B 1 258 ? 17.125 15.617 18.5 1 94.38 258 CYS B N 1
ATOM 4352 C CA . CYS B 1 258 ? 15.938 15.086 17.828 1 94.38 258 CYS B CA 1
ATOM 4353 C C . CYS B 1 258 ? 15.391 16.078 16.812 1 94.38 258 CYS B C 1
ATOM 4355 O O . CYS B 1 258 ? 15.047 17.203 17.156 1 94.38 258 CYS B O 1
ATOM 4357 N N . GLU B 1 259 ? 15.195 15.68 15.656 1 92.38 259 GLU B N 1
ATOM 4358 C CA . GLU B 1 259 ? 14.773 16.594 14.602 1 92.38 259 GLU B CA 1
ATOM 4359 C C . GLU B 1 259 ? 13.289 16.938 14.719 1 92.38 259 GLU B C 1
ATOM 4361 O O . GLU B 1 259 ? 12.812 17.875 14.094 1 92.38 259 GLU B O 1
ATOM 4366 N N . PHE B 1 260 ? 12.602 16.203 15.602 1 94.19 260 PHE B N 1
ATOM 4367 C CA . PHE B 1 260 ? 11.18 16.453 15.773 1 94.19 260 PHE B CA 1
ATOM 4368 C C . PHE B 1 260 ? 10.945 17.484 16.875 1 94.19 260 PHE B C 1
ATOM 4370 O O . PHE B 1 260 ? 10.195 18.438 16.688 1 94.19 260 PHE B O 1
ATOM 4377 N N . CYS B 1 261 ? 11.625 17.25 18.031 1 94.88 261 CYS B N 1
ATOM 4378 C CA . CYS B 1 261 ? 11.266 18.047 19.203 1 94.88 261 CYS B CA 1
ATOM 4379 C C . CYS B 1 261 ? 12.438 18.891 19.672 1 94.88 261 CYS B C 1
ATOM 4381 O O . CYS B 1 261 ? 12.289 19.734 20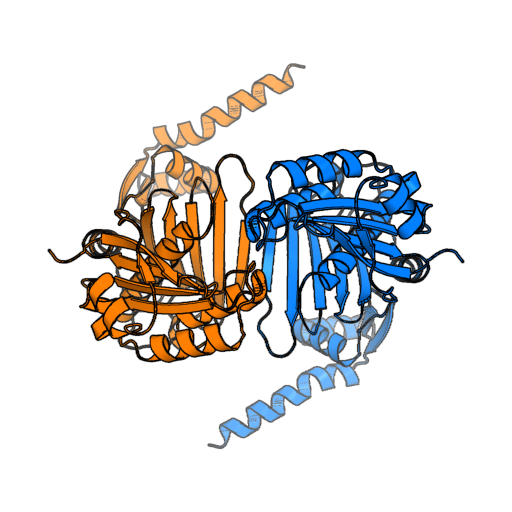.562 1 94.88 261 CYS B O 1
ATOM 4383 N N . GLY B 1 262 ? 13.586 18.672 19.172 1 93.5 262 GLY B N 1
ATOM 4384 C CA . GLY B 1 262 ? 14.75 19.484 19.484 1 93.5 262 GLY B CA 1
ATOM 4385 C C . GLY B 1 262 ? 15.469 19.031 20.75 1 93.5 262 GLY B C 1
ATOM 4386 O O . GLY B 1 262 ? 16.484 19.625 21.125 1 93.5 262 GLY B O 1
ATOM 4387 N N . LYS B 1 263 ? 14.969 17.953 21.391 1 94.5 263 LYS B N 1
ATOM 4388 C CA . LYS B 1 263 ? 15.641 17.453 22.594 1 94.5 263 LYS B CA 1
ATOM 4389 C C . LYS B 1 263 ? 17.078 17.016 22.281 1 94.5 263 LYS B C 1
ATOM 4391 O O . LYS B 1 263 ? 17.328 16.359 21.281 1 94.5 263 LYS B O 1
ATOM 4396 N N . ASN B 1 264 ? 17.984 17.406 23.078 1 95.62 264 ASN B N 1
ATOM 4397 C CA . ASN B 1 264 ? 19.406 17.094 22.906 1 95.62 264 ASN B CA 1
ATOM 4398 C C . ASN B 1 264 ? 19.812 15.883 23.734 1 95.62 264 ASN B C 1
ATOM 4400 O O . ASN B 1 264 ? 19.438 15.758 24.891 1 95.62 264 ASN B O 1
ATOM 4404 N N . TYR B 1 265 ? 20.453 14.969 23.094 1 95.5 265 TYR B N 1
ATOM 4405 C CA . TYR B 1 265 ? 21.047 13.797 23.734 1 95.5 265 TYR B CA 1
ATOM 4406 C C . TYR B 1 265 ? 22.562 13.812 23.594 1 95.5 265 TYR B C 1
ATOM 4408 O O . TYR B 1 265 ? 23.094 13.969 22.484 1 95.5 265 TYR B O 1
ATOM 4416 N N . SER B 1 266 ? 23.219 13.641 24.672 1 95.75 266 SER B N 1
ATOM 4417 C CA . SER B 1 266 ? 24.688 13.641 24.672 1 95.75 266 SER B CA 1
ATOM 4418 C C . SER B 1 266 ? 25.25 12.281 25.062 1 95.75 266 SER B C 1
ATOM 4420 O O . SER B 1 266 ? 24.734 11.648 26 1 95.75 266 SER B O 1
ATOM 4422 N N . PHE B 1 267 ? 26.281 11.914 24.328 1 95.06 267 PHE B N 1
ATOM 4423 C CA . PHE B 1 267 ? 26.969 10.648 24.578 1 95.06 267 PHE B CA 1
ATOM 4424 C C . PHE B 1 267 ? 28.469 10.852 24.672 1 95.06 267 PHE B C 1
ATOM 4426 O O . PHE B 1 267 ? 29.094 11.359 23.734 1 95.06 267 PHE B O 1
ATOM 4433 N N . ASP B 1 268 ? 29.016 10.406 25.828 1 93.44 268 ASP B N 1
ATOM 4434 C CA . ASP B 1 268 ? 30.469 10.469 25.984 1 93.44 268 ASP B CA 1
ATOM 4435 C C . ASP B 1 268 ? 31.125 9.148 25.578 1 93.44 268 ASP B C 1
ATOM 4437 O O . ASP B 1 268 ? 30.453 8.25 25.062 1 93.44 268 ASP B O 1
ATOM 4441 N N . ARG B 1 269 ? 32.438 9.164 25.734 1 91.12 269 ARG B N 1
ATOM 4442 C CA . ARG B 1 269 ? 33.188 7.992 25.312 1 91.12 269 ARG B CA 1
ATOM 4443 C C . ARG B 1 269 ? 32.719 6.738 26.016 1 91.12 269 ARG B C 1
ATOM 4445 O O . ARG B 1 269 ? 32.656 5.664 25.422 1 91.12 269 ARG B O 1
ATOM 4452 N N . ILE B 1 270 ? 32.375 6.852 27.234 1 91.88 270 ILE B N 1
ATOM 4453 C CA . ILE B 1 270 ? 31.922 5.719 28.031 1 91.88 270 ILE B CA 1
ATOM 4454 C C . ILE B 1 270 ? 30.578 5.207 27.5 1 91.88 270 ILE B C 1
ATOM 4456 O O . ILE B 1 270 ? 30.375 3.996 27.359 1 91.88 270 ILE B O 1
ATOM 4460 N N . ASP B 1 271 ? 29.719 6.098 27.172 1 93.12 271 ASP B N 1
ATOM 4461 C CA . ASP B 1 271 ? 28.422 5.738 26.609 1 93.12 271 ASP B CA 1
ATOM 4462 C C . ASP B 1 271 ? 28.578 4.957 25.312 1 93.12 271 ASP B C 1
ATOM 4464 O O . ASP B 1 271 ? 27.906 3.947 25.094 1 93.12 271 ASP B O 1
ATOM 4468 N N . VAL B 1 272 ? 29.469 5.414 24.469 1 92.06 272 VAL B N 1
ATOM 4469 C CA . VAL B 1 272 ? 29.672 4.828 23.141 1 92.06 272 VAL B CA 1
ATOM 4470 C C . VAL B 1 272 ? 30.266 3.426 23.281 1 92.06 272 VAL B C 1
ATOM 4472 O O . VAL B 1 272 ? 29.875 2.506 22.562 1 92.06 272 VAL B O 1
ATOM 4475 N N . GLU B 1 273 ? 31.188 3.289 24.188 1 88.62 273 GLU B N 1
ATOM 4476 C CA . GLU B 1 273 ? 31.75 1.963 24.438 1 88.62 273 GLU B CA 1
ATOM 4477 C C . GLU B 1 273 ? 30.656 0.99 24.906 1 88.62 273 GLU B C 1
ATOM 4479 O O . GLU B 1 273 ? 30.672 -0.185 24.531 1 88.62 273 GLU B O 1
ATOM 4484 N N . GLY B 1 274 ? 29.781 1.499 25.672 1 90.88 274 GLY B N 1
ATOM 4485 C CA . GLY B 1 274 ? 28.688 0.692 26.172 1 90.88 274 GLY B CA 1
ATOM 4486 C C . GLY B 1 274 ? 27.75 0.215 25.078 1 90.88 274 GLY B C 1
ATOM 4487 O O . GLY B 1 274 ? 27.125 -0.835 25.203 1 90.88 274 GLY B O 1
ATOM 4488 N N . LEU B 1 275 ? 27.562 1.011 24 1 91.5 275 LEU B N 1
ATOM 4489 C CA . LEU B 1 275 ? 26.688 0.671 22.891 1 91.5 275 LEU B CA 1
ATOM 4490 C C . LEU B 1 275 ? 27.141 -0.627 22.219 1 91.5 275 LEU B C 1
ATOM 4492 O O . LEU B 1 275 ? 26.312 -1.37 21.688 1 91.5 275 LEU B O 1
ATOM 4496 N N . PHE B 1 276 ? 28.453 -0.867 22.266 1 88.25 276 PHE B N 1
ATOM 4497 C CA . PHE B 1 276 ? 28.984 -2.004 21.531 1 88.25 276 PHE B CA 1
ATOM 4498 C C . PHE B 1 276 ? 29.453 -3.102 22.469 1 88.25 276 PHE B C 1
ATOM 4500 O O . PHE B 1 276 ? 29.906 -4.16 22.031 1 88.25 276 PHE B O 1
ATOM 4507 N N . ALA B 1 277 ? 29.5 -2.875 23.734 1 79.12 277 ALA B N 1
ATOM 4508 C CA . ALA B 1 277 ? 29.891 -3.891 24.719 1 79.12 277 ALA B CA 1
ATOM 4509 C C . ALA B 1 277 ? 28.859 -5.012 24.781 1 79.12 277 ALA B C 1
ATOM 4511 O O . ALA B 1 277 ? 29.219 -6.184 24.953 1 79.12 277 ALA B O 1
ATOM 4512 N N . ASP B 1 278 ? 27.625 -4.691 24.906 1 58.66 278 ASP B N 1
ATOM 4513 C CA . ASP B 1 278 ? 26.625 -5.73 25.156 1 58.66 278 ASP B CA 1
ATOM 4514 C C . ASP B 1 278 ? 26.547 -6.695 23.969 1 58.66 278 ASP B C 1
ATOM 4516 O O . ASP B 1 278 ? 25.969 -7.785 24.094 1 58.66 278 ASP B O 1
ATOM 4520 N N . LEU B 1 279 ? 26.844 -6.41 22.859 1 50.69 279 LEU B N 1
ATOM 4521 C CA . LEU B 1 279 ? 26.812 -7.383 21.766 1 50.69 279 LEU B CA 1
ATOM 4522 C C . LEU B 1 279 ? 27.906 -8.43 21.953 1 50.69 279 LEU B C 1
ATOM 4524 O O . LEU B 1 279 ? 27.828 -9.523 21.375 1 50.69 279 LEU B O 1
ATOM 4528 N N . ALA B 1 280 ? 29 -8.227 22.609 1 45.19 280 ALA B N 1
ATOM 4529 C CA . ALA B 1 280 ? 30.062 -9.227 22.797 1 45.19 280 ALA B CA 1
ATOM 4530 C C . ALA B 1 280 ? 29.594 -10.328 23.75 1 45.19 280 ALA B C 1
ATOM 4532 O O . ALA B 1 280 ? 30.141 -11.438 23.734 1 45.19 280 ALA B O 1
ATOM 4533 N N . VAL B 1 281 ? 28.812 -10.055 24.734 1 42.22 281 VAL B N 1
ATOM 4534 C CA . VAL B 1 281 ? 28.5 -11.133 25.656 1 42.22 281 VAL B CA 1
ATOM 4535 C C . VAL B 1 281 ? 27.625 -12.172 24.969 1 42.22 281 VAL B C 1
ATOM 4537 O O . VAL B 1 281 ? 27.672 -13.359 25.297 1 42.22 281 VAL B O 1
ATOM 4540 N N . THR B 1 282 ? 26.672 -11.75 24.062 1 39.84 282 THR B N 1
ATOM 4541 C CA . THR B 1 282 ? 25.859 -12.82 23.516 1 39.84 282 THR B CA 1
ATOM 4542 C C . THR B 1 282 ? 26.656 -13.68 22.547 1 39.84 282 THR B C 1
ATOM 4544 O O . THR B 1 282 ? 26.312 -14.844 22.297 1 39.84 282 THR B O 1
ATOM 4547 N N . ASN B 1 283 ? 27.609 -13.148 21.828 1 38.84 283 ASN B N 1
ATOM 4548 C CA . ASN B 1 283 ? 28.344 -14.07 20.969 1 38.84 283 ASN B CA 1
ATOM 4549 C C . ASN B 1 283 ? 29.328 -14.93 21.766 1 38.84 283 ASN B C 1
ATOM 4551 O O . ASN B 1 283 ? 30.047 -15.75 21.188 1 38.84 283 ASN B O 1
ATOM 4555 N N . ALA B 1 284 ? 29.688 -14.539 23 1 39.03 284 ALA B N 1
ATOM 4556 C CA . ALA B 1 284 ? 30.656 -15.406 23.672 1 39.03 284 ALA B CA 1
ATOM 4557 C C . ALA B 1 284 ? 29.984 -16.703 24.141 1 39.03 284 ALA B C 1
ATOM 4559 O O . ALA B 1 284 ? 30.672 -17.672 24.469 1 39.03 284 ALA B O 1
ATOM 4560 N N . THR B 1 285 ? 28.703 -16.656 24.5 1 37.22 285 THR B N 1
ATOM 4561 C CA . THR B 1 285 ? 28.188 -17.859 25.141 1 37.22 285 THR B CA 1
ATOM 4562 C C . THR B 1 285 ? 27.938 -18.953 24.125 1 37.22 285 THR B C 1
ATOM 4564 O O . THR B 1 285 ? 27.75 -20.125 24.484 1 37.22 285 THR B O 1
ATOM 4567 N N . ASP B 1 286 ? 27.688 -18.562 22.797 1 35.66 286 ASP B N 1
ATOM 4568 C CA . ASP B 1 286 ? 27.266 -19.734 22.031 1 35.66 286 ASP B CA 1
ATOM 4569 C C . ASP B 1 286 ? 28.484 -20.531 21.547 1 35.66 286 ASP B C 1
ATOM 4571 O O . ASP B 1 286 ? 28.328 -21.516 20.797 1 35.66 286 ASP B O 1
ATOM 4575 N N . THR B 1 287 ? 29.719 -20.031 21.797 1 30.05 287 THR B N 1
ATOM 4576 C CA . THR B 1 287 ? 30.766 -20.906 21.297 1 30.05 287 THR B CA 1
ATOM 4577 C C . THR B 1 287 ? 31.031 -22.031 22.297 1 30.05 287 THR B C 1
ATOM 4579 O O . THR B 1 287 ? 31.984 -22.812 22.109 1 30.05 287 THR B O 1
ATOM 4582 N N . ARG B 1 288 ? 30.531 -21.984 23.516 1 30.94 288 ARG B N 1
ATOM 4583 C CA . ARG B 1 288 ? 30.984 -23.094 24.344 1 30.94 288 ARG B CA 1
ATOM 4584 C C . ARG B 1 288 ? 30.297 -24.391 23.938 1 30.94 288 ARG B C 1
ATOM 4586 O O . ARG B 1 288 ? 30.609 -25.453 24.484 1 30.94 288 ARG B O 1
ATOM 4593 N N . HIS B 1 289 ? 29.359 -24.5 23 1 24.12 289 HIS B N 1
ATOM 4594 C CA . HIS B 1 289 ? 29.172 -25.922 22.766 1 24.12 289 HIS B CA 1
ATOM 4595 C C . HIS B 1 289 ? 30.203 -26.469 21.781 1 24.12 289 HIS B C 1
ATOM 4597 O O . HIS B 1 289 ? 30.609 -25.766 20.859 1 24.12 289 HIS B O 1
#

Nearest PDB structures (foldseek):
  3m7m-assembly1_X  TM=9.336E-01  e=8.916E-25  Escherichia coli K-12
  1vq0-assembly1_B  TM=8.457E-01  e=1.982E-24  Thermotoga maritima
  1vzy-assembly1_A  TM=8.103E-01  e=1.295E-22  Bacillus subtilis subsp. subtilis str. 168
  1hw7-assembly1_A-2  TM=7.154E-01  e=1.458E-24  Escherichia coli
  1i7f-assembly1_A-2  TM=7.154E-01  e=4.707E-22  Escherichia coli

Radius of gyration: 27.09 Å; Cα contacts (8 Å, |Δi|>4): 1233; chains: 2; bounding box: 68×65×65 Å